Protein 8B1A (pdb70)

Radius of gyration: 26.52 Å; Cα contacts (8 Å, |Δi|>4): 1102; chains: 3; bounding box: 55×81×85 Å

CATH classification: 2.60.40.10

B-factor: mean 60.0, std 17.0, range [36.31, 146.77]

Nearest PDB structures (foldseek):
  8b17-assembly1_A  TM=9.947E-01  e=9.067E-55  Escherichia coli
  6gs7-assembly1_A  TM=9.777E-01  e=1.524E-36  Escherichia coli K-12
  4lep-assembly3_A  TM=9.086E-01  e=7.518E-25  Shewanella oneidensis MR-1
  4q65-assembly1_A  TM=8.247E-01  e=8.398E-17  Escherichia coli K-12
  4d2c-assembly1_A  TM=7.978E-01  e=9.513E-17  Streptococcus thermophilus LMG 18311

Organism: Escherichia coli (strain K12) (NCBI:txid83333)

InterPro domains:
  IPR000109 Proton-dependent oligopeptide transporter family [PF00854] (82-444)
  IPR005279 Dipeptide/tripeptide permease [TIGR00924] (9-483)
  IPR005279 Dipeptide/tripeptide permease [cd17346] (13-478)
  IPR018456 PTR2 family proton/oligopeptide symporter, con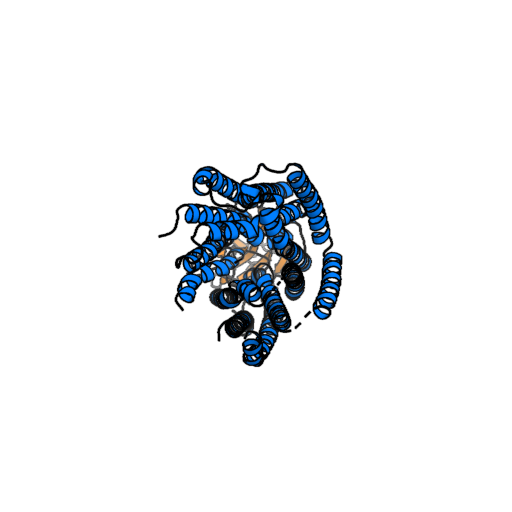served site [PS01022] (70-94)
  IPR018456 PTR2 family proton/oligopeptide symporter, conserved site [PS01023] (145-157)
  IPR023778 Amino acid/peptide transporter family, dipeptide/tripeptide permease B [MF_01879] (3-486)
  IPR036259 MFS transporter superfamily [G3DSA:1.20.1250.20] (10-485)
  IPR036259 MFS transporter superfamily [SSF103473] (8-481)
  IPR050171 Major Facilitator Superfamily (MFS) Transporters [PTHR23517] (2-480)

Sequence (580 aa):
QQPRPFFMIFFVELWERFGYYGVQGVLAVFFVKQLGFSQEQAFVTFGAFAALVYGLISIGGYVGDHLLGTKRTIVLGALVLAIGYFMTGMSLLKPDLIFIALGTIAVGNGLFKANPASLLSKCYPPKDPRLDGAFTLFYMSINIGSLIALSLAPVIADRFGYSVTYNLCGAGLIIALLVYIACRGMVKDIGSEPDFRPMSFSKLLYVLLGSVVMIFVCAWLMHNVEVANLVLIVLSIVVTIIFFRQNKMFVAFVLMLEAVVFYILYAQMPTSLNFFAINNVHHEILGFSINPVSFQALNPFWVVLASPILAGILSMPMKFTLGMFMCSLGFLTAAAAGMWFADAQGLTSPWFIVLVYLFQSLGELFISALGLAMIAALVMGFILGMWFLTQAAAFLLGGYVATFTAVPDNITDPLETLPVYTNVFGKIGLVTLGVAVVMLLMVPWLKRMIAVQLVESGGGLVQAGGSLRLSCAASGPTLSNYAVGWFRQAPGKEREFVAGINWSSGLRYKDDVVKGRFTVSRDNVKDTVYLQMNSLKPEDTAVYYCAARFGGMLPLQPSGYANWGQGTQVTVSSHHHHHAI

Foldseek 3Di:
DAAPVLVLLLLLLLLLLLLVLLCLLCQLVCCCPVVVDFLLLSLLLSLLLVLLLLLLLLPQVCCQAPAFKLLVLQLVLLVLLLQLLLQCLCCSVVVVSNLLSSLSNSLSSSNHPPRSLVQLCQRDDPPDPCNLVSVLSSLLSSLNSSLVSQQCSVVCCVPPNDSVSSNVSSVSSVVSSVSCVVCVVSCQVTIHPNNVPPHDVVSVVVSVVVSSVSSVVSSVCSVPVVVVLVVLVVVLVVLVVVLVVPVLVVLLVLLLVLVLLLLLLVLCLSRQVLVCQVQAADQADPRDGGDSSSLSSLQSVLSNVCSVVVSPHCPQLNLLLQLLLLLLVLLLLLLCQQPPAGDPQRHGYCVSSNSSSNSSNSSCSSRVSRRVVCSVVSDDSSVVSSSSSSNSSSSSSSSVLSSQQGDGPPDRGNVVSSVSSNVSSNVSSVVSVVVSVVSVVCVVVSVVSSD/DEKAKDKADEEAAQAKTKIKIADDDDQLLQWKKWKWWADPPGDTWTAKIAGNPGDIDGDPVQPPFWDWDADSVRSMIMIIGGRDDQVVWTWMKMFIAGGGDDDTDPVRGDYIYPTDTHGYHNDDDDD

Solvent-accessible surface area: 23994 Å² total; per-residue (Å²): 168,25,28,177,16,6,74,7,1,29,89,4,4,13,76,1,4,36,0,9,3,2,0,15,1,4,0,1,5,2,0,10,48,88,50,59,35,38,11,100,90,0,0,40,7,4,2,1,0,5,4,24,13,20,15,23,18,37,83,0,19,124,5,0,60,106,33,3,0,0,17,67,0,4,41,26,0,2,81,20,0,4,94,0,0,74,35,0,1,89,4,52,139,128,80,146,43,8,30,39,0,0,0,2,0,0,8,0,0,1,4,1,34,36,1,1,29,33,0,0,53,79,15,12,87,127,191,24,124,96,44,118,35,0,76,34,47,17,35,30,0,8,0,45,0,0,44,66,0,6,34,97,8,5,50,42,9,8,97,129,28,23,41,60,4,0,62,82,4,0,36,2,0,67,64,0,16,107,46,7,94,86,19,123,59,81,0,90,128,35,15,10,126,10,15,107,127,126,64,39,137,65,83,33,100,149,11,62,106,34,12,82,89,60,20,125,61,0,10,143,18,2,121,49,20,116,46,5,46,94,58,23,99,73,81,28,94,74,28,40,86,75,16,115,204,191,113,89,66,105,5,5,43,39,0,7,100,9,2,22,34,0,10,27,6,7,6,1,10,5,2,0,1,2,1,3,1,0,2,0,0,36,15,71,33,132,72,133,64,57,19,1,2,16,9,6,7,30,3,0,76,53,0,24,87,11,6,62,114,54,63,66,168,141,66,3,3,35,83,1,2,81,0,0,48,39,0,0,72,0,1,44,21,1,5,25,1,7,115,170,118,36,63,98,13,0,1,1,39,9,132,53,2,18,70,2,1,44,35,1,0,32,0,0,17,32,1,30,51,48,3,50,65,62,1,74,60,8,53,152,54,76,9,51,35,5,12,24,26,18,0,6,19,0,10,17,80,0,2,125,30,0,23,111,0,28,9,82,56,100,31,9,29,0,96,99,2,11,75,58,0,13,76,18,0,12,123,19,0,110,102,2,60,36,44,0,63,81,8,79,127,80,6,74,144,10,88,162,54,42,110,80,108,3,98,30,62,37,24,33,134,30,81,38,56,19,55,30,113,0,20,0,29,19,83,42,2,49,3,27,13,23,0,0,0,0,0,15,65,22,115,89,130,145,80,53,9,0,0,0,9,1,10,33,86,4,85,46,52,69,109,90,0,118,88,36,6,72,3,45,42,50,83,146,146,33,10,0,33,0,46,0,60,58,2,93,58,127,2,30,1,44,0,25,0,0,1,5,13,0,5,3,0,0,78,92,42,67,4,6,35,21,56,4,150,25,28,93,0,45,6,42,80,108,122,123,173,172,1,32

Structure (mmCIF, N/CA/C/O backbone):
data_8B1A
#
_entry.id   8B1A
#
_cell.length_a   54.324
_cell.length_b   125.742
_cell.length_c   168.002
_cell.angle_alpha   90.000
_cell.angle_beta   90.000
_cell.angle_gamma   90.000
#
_symmetry.space_group_name_H-M   'P 2 21 21'
#
loop_
_entity.id
_entity.type
_entity.pdbx_description
1 polymer 'Dipeptide and tripeptide permease B'
2 polymer 'Nanobody 132'
3 polymer ALA-ILE
4 non-polymer DODECYL-BETA-D-MALTOSIDE
5 non-polymer N-OCTANE
6 non-polymer 'TETRAETHYLENE GLYCOL'
7 non-polymer 'PENTAETHYLENE GLYCOL'
8 non-polymer DODECANE
9 non-polymer GLYCEROL
10 non-polymer DECANE
11 non-polymer HEXANE
12 water water
#
loop_
_atom_site.group_PDB
_atom_site.id
_atom_site.type_symbol
_atom_site.label_atom_id
_atom_site.label_alt_id
_atom_site.label_comp_id
_atom_site.label_asym_id
_atom_site.label_entity_id
_atom_site.label_seq_id
_atom_site.pdbx_PDB_ins_code
_atom_site.Cartn_x
_atom_site.Cartn_y
_atom_site.Cartn_z
_atom_site.occupancy
_atom_site.B_iso_or_equiv
_atom_site.auth_seq_id
_atom_site.auth_comp_id
_atom_site.auth_asym_id
_atom_site.auth_atom_id
_atom_site.pdbx_PDB_model_num
ATOM 1 N N . GLN A 1 11 ? 3.92800 62.64600 41.01800 1.000 85.22451 11 GLN A N 1
ATOM 2 C CA . GLN A 1 11 ? 4.81100 62.48600 39.86700 1.000 82.53754 11 GLN A CA 1
ATOM 3 C C . GLN A 1 11 ? 4.04200 62.07700 38.61100 1.000 82.05038 11 GLN A C 1
ATOM 4 O O . GLN A 1 11 ? 4.44700 62.37500 37.48300 1.000 82.85785 11 GLN A O 1
ATOM 10 N N . GLN A 1 12 ? 2.92900 61.39300 38.81700 1.000 76.32424 12 GLN A N 1
ATOM 11 C CA . GLN A 1 12 ? 2.17800 60.76700 37.74400 1.000 75.41983 12 GLN A CA 1
ATOM 12 C C . GLN A 1 12 ? 0.73700 61.24000 37.80000 1.000 70.20895 12 GLN A C 1
ATOM 13 O O . GLN A 1 12 ? 0.27300 61.72400 38.83900 1.000 73.75737 12 GLN A O 1
ATOM 19 N N . PRO A 1 13 ? 0.00800 61.13400 36.68900 1.000 67.05286 13 PRO A N 1
ATOM 20 C CA . PRO A 1 13 ? -1.43200 61.43000 36.70800 1.000 66.61711 13 PRO A CA 1
ATOM 21 C C . PRO A 1 13 ? -2.15200 60.60900 37.76800 1.000 69.70335 13 PRO A C 1
ATOM 22 O O . PRO A 1 13 ? -1.69700 59.53500 38.16500 1.000 71.11413 13 PRO A O 1
ATOM 26 N N . ARG A 1 14 ? -3.28800 61.12600 38.23000 1.000 71.03789 14 ARG A N 1
ATOM 27 C CA . ARG A 1 14 ? -4.05600 60.42000 39.25300 1.000 76.19925 14 ARG A CA 1
ATOM 28 C C . ARG A 1 14 ? -4.53100 59.03400 38.82100 1.000 73.65669 14 ARG A C 1
ATOM 29 O O . ARG A 1 14 ? -4.45000 58.10800 39.64700 1.000 69.23086 14 ARG A O 1
ATOM 37 N N . PRO A 1 15 ? -5.03400 58.81300 37.59800 1.000 74.84099 15 PRO A N 1
ATOM 38 C CA . PRO A 1 15 ? -5.45100 57.44800 37.22500 1.000 71.35953 15 PRO A CA 1
ATOM 39 C C . PRO A 1 15 ? -4.30700 56.44500 37.20900 1.000 66.33765 15 PRO A C 1
ATOM 40 O O . PRO A 1 15 ? -4.56400 55.23100 37.25300 1.000 63.92779 15 PRO A O 1
ATOM 44 N N . PHE A 1 16 ? -3.05500 56.91200 37.13500 1.000 66.52170 16 PHE A N 1
ATOM 45 C CA . PHE A 1 16 ? -1.92700 55.99600 37.23100 1.000 64.24645 16 PHE A CA 1
ATOM 46 C C . PHE A 1 16 ? -1.98200 55.20400 38.52700 1.000 65.54762 16 PHE A C 1
ATOM 47 O O . PHE A 1 16 ? -1.72700 53.99900 38.53200 1.000 63.21931 16 PHE A O 1
ATOM 55 N N . PHE A 1 17 ? -2.30000 55.86200 39.64000 1.000 64.46929 17 PHE A N 1
ATOM 56 C CA . PHE A 1 17 ? -2.27300 55.16600 40.92000 1.000 67.80780 17 PHE A CA 1
ATOM 57 C C . PHE A 1 17 ? -3.42100 54.17700 41.03800 1.000 68.74722 17 PHE A C 1
ATOM 58 O O . PHE A 1 17 ? -3.25700 53.08700 41.61300 1.000 69.31274 17 PHE A O 1
ATOM 66 N N . MET A 1 18 ? -4.56700 54.51300 40.44800 1.000 62.20018 18 MET A N 1
ATOM 67 C CA . MET A 1 18 ? -5.65200 53.55100 40.34400 1.000 65.36276 18 MET A CA 1
ATOM 68 C C . MET A 1 18 ? -5.21600 52.30900 39.57600 1.000 60.90087 18 MET A C 1
ATOM 69 O O . MET A 1 18 ? -5.47600 51.17900 40.00500 1.000 59.19665 18 MET A O 1
ATOM 74 N N . ILE A 1 19 ? -4.58700 52.50000 38.41400 1.000 58.79344 19 ILE A N 1
ATOM 75 C CA . ILE A 1 19 ? -4.21000 51.35000 37.59800 1.000 59.41712 19 ILE A CA 1
ATOM 76 C C . ILE A 1 19 ? -3.12300 50.53500 38.29200 1.000 61.23875 19 ILE A C 1
ATOM 77 O O . ILE A 1 19 ? -3.15400 49.29400 38.28900 1.000 53.71799 19 ILE A O 1
ATOM 82 N N . PHE A 1 20 ? -2.14900 51.22500 38.89300 1.000 59.79493 20 PHE A N 1
ATOM 83 C CA . PHE A 1 20 ? -1.11100 50.58700 39.69100 1.000 60.72158 20 PHE A CA 1
ATOM 84 C C . PHE A 1 20 ? -1.71700 49.63000 40.70700 1.000 57.88355 20 PHE A C 1
ATOM 85 O O . PHE A 1 20 ? -1.32100 48.45900 40.79000 1.000 54.45519 20 PHE A O 1
ATOM 93 N N . PHE A 1 21 ? -2.72300 50.09600 41.45500 1.000 54.34938 21 PHE A N 1
ATOM 94 C CA . PHE A 1 21 ? -3.23400 49.26900 42.54100 1.000 59.15710 21 PHE A CA 1
ATOM 95 C C . PHE A 1 21 ? -4.23600 48.21000 42.07400 1.000 58.60972 21 PHE A C 1
ATOM 96 O O . PHE A 1 21 ? -4.27500 47.11100 42.65200 1.000 60.18935 21 PHE A O 1
ATOM 104 N N . VAL A 1 22 ? -5.01000 48.48300 41.02100 1.000 55.47758 22 VAL A N 1
ATOM 105 C CA . VAL A 1 22 ? -5.83800 47.43500 40.42100 1.000 58.41269 22 VAL A CA 1
ATOM 106 C C . VAL A 1 22 ? -4.95600 46.28400 39.93600 1.000 53.72429 22 VAL A C 1
ATOM 107 O O . VAL A 1 22 ? -5.23900 45.10200 40.18600 1.000 54.31858 22 VAL A O 1
ATOM 111 N N . GLU A 1 23 ? -3.88200 46.62300 39.22300 1.000 51.44320 23 GLU A N 1
ATOM 112 C CA . GLU A 1 23 ? -2.95400 45.62300 38.70900 1.000 55.92841 23 GLU A CA 1
ATOM 113 C C . GLU A 1 23 ? -2.30500 44.84400 39.84600 1.000 56.62790 23 GLU A C 1
ATOM 114 O O . GLU A 1 23 ? -2.23400 43.60500 39.80800 1.000 52.65862 23 GLU A O 1
ATOM 120 N N . LEU A 1 24 ? -1.82400 45.55900 40.86900 1.000 54.61495 24 LEU A N 1
ATOM 121 C CA . LEU A 1 24 ? -1.25600 44.89800 42.03800 1.000 52.87670 24 LEU A CA 1
ATOM 122 C C . LEU A 1 24 ? -2.20500 43.83500 42.59500 1.000 55.28049 24 LEU A C 1
ATOM 123 O O . LEU A 1 24 ? -1.80500 42.68200 42.80500 1.000 50.95964 24 LEU A O 1
ATOM 128 N N . TRP A 1 25 ? -3.47700 44.19200 42.82400 1.000 53.37797 25 TRP A N 1
ATOM 129 C CA . TRP A 1 25 ? -4.36500 43.23100 43.48400 1.000 52.20334 25 TRP A CA 1
ATOM 130 C C . TRP A 1 25 ? -4.76000 42.07500 42.56700 1.000 54.00983 25 TRP A C 1
ATOM 131 O O . TRP A 1 25 ? -4.91100 40.92400 43.03100 1.000 51.39769 25 TRP A O 1
ATOM 142 N N . GLU A 1 26 ? -4.89400 42.33400 41.26700 1.000 49.49245 26 GLU A N 1
ATOM 143 C CA . GLU A 1 26 ? -5.23100 41.24000 40.36500 1.000 50.34813 26 GLU A CA 1
ATOM 144 C C . GLU A 1 26 ? -4.08100 40.23300 40.28100 1.000 48.32294 26 GLU A C 1
ATOM 145 O O . GLU A 1 26 ? -4.30400 39.00700 40.32400 1.000 48.52585 26 GLU A O 1
ATOM 151 N N . ARG A 1 27 ? -2.84200 40.73700 40.20500 1.000 46.22475 27 ARG A N 1
ATOM 152 C CA . ARG A 1 27 ? -1.68100 39.85800 40.15500 1.000 47.74124 27 ARG A CA 1
ATOM 153 C C . ARG A 1 27 ? -1.49800 39.11700 41.46800 1.000 46.64177 27 ARG A C 1
ATOM 154 O O . ARG A 1 27 ? -1.06100 37.96100 41.46900 1.000 45.48150 27 ARG A O 1
ATOM 162 N N . PHE A 1 28 ? -1.82700 39.76900 42.58300 1.000 46.68718 28 PHE A N 1
ATOM 163 C CA . PHE A 1 28 ? -1.84600 39.10200 43.87400 1.000 46.62826 28 PHE A CA 1
ATOM 164 C C . PHE A 1 28 ? -2.75700 37.87400 43.85000 1.000 47.12119 28 PHE A C 1
ATOM 165 O O . PHE A 1 28 ? -2.33700 36.77700 44.24400 1.000 46.85918 28 PHE A O 1
ATOM 173 N N . GLY A 1 29 ? -4.00200 38.02900 43.37800 1.000 44.20125 29 GLY A N 1
ATOM 174 C CA . GLY A 1 29 ? -4.88400 36.86500 43.28000 1.000 46.08722 29 GLY A CA 1
ATOM 175 C C . GLY A 1 29 ? -4.30500 35.74900 42.41700 1.000 49.12743 29 GLY A C 1
ATOM 176 O O . GLY A 1 29 ? -4.29400 34.55400 42.80300 1.000 48.07722 29 GLY A O 1
ATOM 177 N N . TYR A 1 30 ? -3.80000 36.12100 41.23100 1.000 46.42804 30 TYR A N 1
ATOM 178 C CA . TYR A 1 30 ? -3.30700 35.10200 40.30300 1.000 45.87660 30 TYR A CA 1
ATOM 179 C C . TYR A 1 30 ? -2.11500 34.33800 40.88900 1.000 47.20678 30 TYR A C 1
ATOM 180 O O . TYR A 1 30 ? -2.07100 33.10000 40.85000 1.000 42.77763 30 TYR A O 1
ATOM 189 N N . TYR A 1 31 ? -1.12200 35.06100 41.41100 1.000 41.77015 31 TYR A N 1
ATOM 190 C CA . TYR A 1 31 ? 0.07400 34.39900 41.92000 1.000 45.25025 31 TYR A CA 1
ATOM 191 C C . TYR A 1 31 ? -0.19500 33.68000 43.23100 1.000 49.90030 31 TYR A C 1
ATOM 192 O O . TYR A 1 31 ? 0.51400 32.71200 43.54600 1.000 46.04410 31 TYR A O 1
ATOM 201 N N . GLY A 1 32 ? -1.24200 34.08000 43.96300 1.000 48.72963 32 GLY A N 1
ATOM 202 C CA . GLY A 1 32 ? -1.68300 33.27300 45.08200 1.000 48.58282 32 GLY A CA 1
ATOM 203 C C . GLY A 1 32 ? -2.07300 31.88100 44.63500 1.000 51.16068 32 GLY A C 1
ATOM 204 O O . GLY A 1 32 ? -1.74900 30.89000 45.29400 1.000 49.40945 32 GLY A O 1
ATOM 205 N N . VAL A 1 33 ? -2.74500 31.78100 43.48800 1.000 49.11119 33 VAL A N 1
ATOM 206 C CA . VAL A 1 33 ? -3.02300 30.44200 42.97300 1.000 45.19839 33 VAL A CA 1
ATOM 207 C C . VAL A 1 33 ? -1.74200 29.78100 42.45100 1.000 49.21496 33 VAL A C 1
ATOM 208 O O . VAL A 1 33 ? -1.40000 28.65400 42.84900 1.000 45.36913 33 VAL A O 1
ATOM 212 N N . GLN A 1 34 ? -1.00800 30.47900 41.57800 1.000 46.12725 34 GLN A N 1
ATOM 213 C CA . GLN A 1 34 ? 0.12900 29.86500 40.89400 1.000 45.67243 34 GLN A CA 1
ATOM 214 C C . GLN A 1 34 ? 1.14600 29.29800 41.88700 1.000 47.44037 34 GLN A C 1
ATOM 215 O O . GLN A 1 34 ? 1.64200 28.17700 41.70700 1.000 43.41903 34 GLN A O 1
ATOM 221 N N . GLY A 1 35 ? 1.44300 30.04000 42.95400 1.000 41.89333 35 GLY A N 1
ATOM 222 C CA . GLY A 1 35 ? 2.46000 29.61100 43.89300 1.000 41.16666 35 GLY A CA 1
ATOM 223 C C . GLY A 1 35 ? 2.17700 28.28500 44.57300 1.000 45.56230 35 GLY A C 1
ATOM 224 O O . GLY A 1 35 ? 3.10900 27.53500 44.86900 1.000 45.20965 35 GLY A O 1
ATOM 225 N N . VAL A 1 36 ? 0.90300 27.95600 44.79500 1.000 41.92344 36 VAL A N 1
ATOM 226 C CA . VAL A 1 36 ? 0.54200 26.75000 45.52600 1.000 41.97857 36 VAL A CA 1
ATOM 227 C C . VAL A 1 36 ? -0.03000 25.67400 44.63300 1.000 44.33371 36 VAL A C 1
ATOM 228 O O . VAL A 1 36 ? -0.32100 24.58200 45.13200 1.000 44.53980 36 VAL A O 1
ATOM 232 N N . LEU A 1 37 ? -0.21400 25.93300 43.33500 1.000 42.98390 37 LEU A N 1
ATOM 233 C CA . LEU A 1 37 ? -1.04500 25.02500 42.55100 1.000 43.97015 37 LEU A CA 1
ATOM 234 C C . LEU A 1 37 ? -0.41400 23.64200 42.38200 1.000 41.98707 37 LEU A C 1
ATOM 235 O O . LEU A 1 37 ? -1.11300 22.62900 42.50700 1.000 40.85670 37 LEU A O 1
ATOM 240 N N . ALA A 1 38 ? 0.88000 23.55900 42.03100 1.000 39.72692 38 ALA A N 1
ATOM 241 C CA . ALA A 1 38 ? 1.47400 22.23000 41.82800 1.000 40.32519 38 ALA A CA 1
ATOM 242 C C . ALA A 1 38 ? 1.43300 21.39700 43.11800 1.000 42.36115 38 ALA A C 1
ATOM 243 O O . ALA A 1 38 ? 1.12200 20.19300 43.09300 1.000 42.70294 38 ALA A O 1
ATOM 245 N N . VAL A 1 39 ? 1.72200 22.03000 44.25700 1.000 41.02749 39 VAL A N 1
ATOM 246 C CA . VAL A 1 39 ? 1.61700 21.33400 45.53500 1.000 42.78393 39 VAL A CA 1
ATOM 247 C C . VAL A 1 39 ? 0.17300 20.92100 45.80400 1.000 46.56796 39 VAL A C 1
ATOM 248 O O . VAL A 1 39 ? -0.08400 19.82400 46.30700 1.000 46.58166 39 VAL A O 1
ATOM 252 N N . PHE A 1 40 ? -0.79200 21.78700 45.47100 1.000 42.75235 40 PHE A N 1
ATOM 253 C CA . PHE A 1 40 ? -2.20400 21.44500 45.62500 1.000 41.03725 40 PHE A CA 1
ATOM 254 C C . PHE A 1 40 ? -2.55800 20.19800 44.82400 1.000 42.29326 40 PHE A C 1
ATOM 255 O O . PHE A 1 40 ? -3.20600 19.27800 45.33400 1.000 40.78277 40 PHE A O 1
ATOM 263 N N . PHE A 1 41 ? -2.10500 20.13700 43.57200 1.000 40.37684 41 PHE A N 1
ATOM 264 C CA . PHE A 1 41 ? -2.30700 18.95400 42.74200 1.000 43.20191 41 PHE A CA 1
ATOM 265 C C . PHE A 1 41 ? -1.77000 17.69600 43.42800 1.000 49.59023 41 PHE A C 1
ATOM 266 O O . PHE A 1 41 ? -2.45300 16.66400 43.49000 1.000 45.09070 41 PHE A O 1
ATOM 274 N N . VAL A 1 42 ? -0.53300 17.77400 43.94100 1.000 43.24169 42 VAL A N 1
ATOM 275 C CA . VAL A 1 42 ? 0.13300 16.60400 44.51900 1.000 44.66192 42 VAL A CA 1
ATOM 276 C C . VAL A 1 42 ? -0.53800 16.19200 45.83100 1.000 48.63928 42 VAL A C 1
ATOM 277 O O . VAL A 1 42 ? -0.93500 15.03900 46.00400 1.000 48.05001 42 VAL A O 1
ATOM 281 N N . LYS A 1 43 ? -0.69700 17.13600 46.76200 1.000 48.05407 43 LYS A N 1
ATOM 282 C CA . LYS A 1 43 ? -1.11700 16.83400 48.12900 1.000 48.07960 43 LYS A CA 1
ATOM 283 C C . LYS A 1 43 ? -2.62000 16.68300 48.24600 1.000 56.31681 43 LYS A C 1
ATOM 284 O O . LYS A 1 43 ? -3.10700 15.75900 48.91100 1.000 57.68871 43 LYS A O 1
ATOM 290 N N . GLN A 1 44 ? -3.36600 17.59800 47.63200 1.000 53.29616 44 GLN A N 1
ATOM 291 C CA . GLN A 1 44 ? -4.80600 17.62000 47.78100 1.000 48.98848 44 GLN A CA 1
ATOM 292 C C . GLN A 1 44 ? -5.52000 16.72100 46.78000 1.000 55.88887 44 GLN A C 1
ATOM 293 O O . GLN A 1 44 ? -6.50300 16.06500 47.13500 1.000 61.29277 44 GLN A O 1
ATOM 299 N N . LEU A 1 45 ? -5.07000 16.68300 45.52900 1.000 52.63812 45 LEU A N 1
ATOM 300 C CA . LEU A 1 45 ? -5.69400 15.84200 44.51600 1.000 48.20872 45 LEU A CA 1
ATOM 301 C C . LEU A 1 45 ? -4.97800 14.51500 44.32000 1.000 52.30426 45 LEU A C 1
ATOM 302 O O . LEU A 1 45 ? -5.45900 13.68000 43.54900 1.000 53.43176 45 LEU A O 1
ATOM 307 N N . GLY A 1 46 ? -3.83600 14.30700 44.97700 1.000 47.56953 46 GLY A N 1
ATOM 308 C CA . GLY A 1 46 ? -3.15700 13.03700 44.86600 1.000 44.67763 46 GLY A CA 1
ATOM 309 C C . GLY A 1 46 ? -2.51600 12.76000 43.52600 1.000 51.72908 46 GLY A C 1
ATOM 310 O O . GLY A 1 46 ? -2.21000 11.60000 43.23800 1.000 53.05230 46 GLY A O 1
ATOM 311 N N . PHE A 1 47 ? -2.31300 13.78000 42.68400 1.000 47.58164 47 PHE A N 1
ATOM 312 C CA . PHE A 1 47 ? -1.55300 13.58200 41.45400 1.000 47.35348 47 PHE A CA 1
ATOM 313 C C . PHE A 1 47 ? -0.11700 13.17800 41.78600 1.000 44.08702 47 PHE A C 1
ATOM 314 O O . PHE A 1 47 ? 0.47300 13.65100 42.75600 1.000 46.16283 47 PHE A O 1
ATOM 322 N N . SER A 1 48 ? 0.46900 12.32600 40.95200 1.000 42.89286 48 SER A N 1
ATOM 323 C CA . SER A 1 48 ? 1.91800 12.22400 40.94300 1.000 47.32739 48 SER A CA 1
ATOM 324 C C . SER A 1 48 ? 2.52100 13.56500 40.53600 1.000 47.00789 48 SER A C 1
ATOM 325 O O . SER A 1 48 ? 1.83800 14.44500 39.99900 1.000 45.91256 48 SER A O 1
ATOM 328 N N . GLN A 1 49 ? 3.82800 13.71100 40.78500 1.000 43.75428 49 GLN A N 1
ATOM 329 C CA . GLN A 1 49 ? 4.50300 14.94700 40.39500 1.000 45.62708 49 GLN A CA 1
ATOM 330 C C . GLN A 1 49 ? 4.48100 15.12800 38.88400 1.000 43.27070 49 GLN A C 1
ATOM 331 O O . GLN A 1 49 ? 4.37300 16.25700 38.40200 1.000 42.08627 49 GLN A O 1
ATOM 337 N N . GLU A 1 50 ? 4.56900 14.02800 38.12900 1.000 41.63682 50 GLU A N 1
ATOM 338 C CA . GLU A 1 50 ? 4.49700 14.09900 36.67100 1.000 49.33132 50 GLU A CA 1
ATOM 339 C C . GLU A 1 50 ? 3.14000 14.64100 36.19800 1.000 47.81026 50 GLU A C 1
ATOM 340 O O . GLU A 1 50 ? 3.07800 15.56800 35.36900 1.000 49.16377 50 GLU A O 1
ATOM 346 N N . GLN A 1 51 ? 2.03800 14.06300 36.70500 1.000 46.74130 51 GLN A N 1
ATOM 347 C CA . GLN A 1 51 ? 0.70200 14.55800 36.36800 1.000 42.51816 51 GLN A CA 1
ATOM 348 C C . GLN A 1 51 ? 0.54600 16.01900 36.76900 1.000 41.65027 51 GLN A C 1
ATOM 349 O O . GLN A 1 51 ? -0.00500 16.83000 36.01900 1.000 44.09283 51 GLN A O 1
ATOM 355 N N . ALA A 1 52 ? 0.96500 16.35000 37.99100 1.000 37.60205 52 ALA A N 1
ATOM 356 C CA . ALA A 1 52 ? 0.85100 17.71700 38.47600 1.000 42.98333 52 ALA A CA 1
ATOM 357 C C . ALA A 1 52 ? 1.60400 18.69100 37.57600 1.000 41.00408 52 ALA A C 1
ATOM 358 O O . ALA A 1 52 ? 1.09500 19.76900 37.26700 1.000 41.04670 52 ALA A O 1
ATOM 360 N N . PHE A 1 53 ? 2.81200 18.32300 37.13900 1.000 42.90848 53 PHE A N 1
ATOM 361 C CA . PHE A 1 53 ? 3.62400 19.21900 36.31800 1.000 44.18137 53 PHE A CA 1
ATOM 362 C C . PHE A 1 53 ? 3.00300 19.41900 34.93500 1.000 39.64803 53 PHE A C 1
ATOM 363 O O . PHE A 1 53 ? 2.94300 20.54600 34.43700 1.000 41.33731 53 PHE A O 1
ATOM 371 N N . VAL A 1 54 ? 2.55200 18.33700 34.28400 1.000 41.20372 54 VAL A N 1
ATOM 372 C CA . VAL A 1 54 ? 1.94200 18.53400 32.96200 1.000 44.05466 54 VAL A CA 1
ATOM 373 C C . VAL A 1 54 ? 0.59400 19.26000 33.06700 1.000 46.12828 54 VAL A C 1
ATOM 374 O O . VAL A 1 54 ? 0.23700 20.04600 32.17700 1.000 44.50990 54 VAL A O 1
ATOM 378 N N . THR A 1 55 ? -0.17400 19.03400 34.14300 1.000 44.55165 55 THR A N 1
ATOM 379 C CA . THR A 1 55 ? -1.43900 19.75500 34.29800 1.000 42.35391 55 THR A CA 1
ATOM 380 C C . THR A 1 55 ? -1.19100 21.23300 34.58600 1.000 44.17847 55 THR A C 1
ATOM 381 O O . THR A 1 55 ? -1.92800 22.10300 34.09700 1.000 40.54470 55 THR A O 1
ATOM 385 N N . PHE A 1 56 ? -0.15300 21.54500 35.37200 1.000 43.84694 56 PHE A N 1
ATOM 386 C CA . PHE A 1 56 ? 0.19200 22.95100 35.55100 1.000 42.29953 56 PHE A CA 1
ATOM 387 C C . PHE A 1 56 ? 0.62700 23.56900 34.22800 1.000 42.82079 56 PHE A C 1
ATOM 388 O O . PHE A 1 56 ? 0.28800 24.71800 33.94200 1.000 45.08461 56 PHE A O 1
ATOM 396 N N . GLY A 1 57 ? 1.42700 22.84400 33.43700 1.000 42.14246 57 GLY A N 1
ATOM 397 C CA . GLY A 1 57 ? 1.79500 23.34000 32.12300 1.000 40.54092 57 GLY A CA 1
ATOM 398 C C . GLY A 1 57 ? 0.59000 23.67000 31.26300 1.000 45.17935 57 GLY A C 1
ATOM 399 O O . GLY A 1 57 ? 0.56900 24.70200 30.58200 1.000 41.84720 57 GLY A O 1
ATOM 400 N N . ALA A 1 58 ? -0.44300 22.80600 31.29400 1.000 40.53024 58 ALA A N 1
ATOM 401 C CA . ALA A 1 58 ? -1.63800 23.07600 30.49600 1.000 43.88328 58 ALA A CA 1
ATOM 402 C C . ALA A 1 58 ? -2.37100 24.30900 31.01300 1.000 42.17815 58 ALA A C 1
ATOM 403 O O . ALA A 1 58 ? -2.78900 25.18000 30.23000 1.000 42.40058 58 ALA A O 1
ATOM 405 N N . PHE A 1 59 ? -2.54100 24.40100 32.33400 1.000 41.74211 59 PHE A N 1
ATOM 406 C CA . PHE A 1 59 ? -3.14500 25.59900 32.92300 1.000 44.02827 59 PHE A CA 1
ATOM 407 C C . PHE A 1 59 ? -2.40100 26.86500 32.48600 1.000 43.54075 59 PHE A C 1
ATOM 408 O O . PHE A 1 59 ? -3.01600 27.84700 32.04800 1.000 39.34053 59 PHE A O 1
ATOM 416 N N . ALA A 1 60 ? -1.06800 26.85600 32.60000 1.000 39.46593 60 ALA A N 1
ATOM 417 C CA . ALA A 1 60 ? -0.29100 28.05200 32.28300 1.000 44.13936 60 ALA A CA 1
ATOM 418 C C . ALA A 1 60 ? -0.38400 28.38100 30.79800 1.000 40.75838 60 ALA A C 1
ATOM 419 O O . ALA A 1 60 ? -0.47700 29.55200 30.42600 1.000 41.48140 60 ALA A O 1
ATOM 421 N N . ALA A 1 61 ? -0.35800 27.35300 29.94200 1.000 41.13769 61 ALA A N 1
ATOM 422 C CA . ALA A 1 61 ? -0.51500 27.55000 28.50200 1.000 44.16564 61 ALA A CA 1
ATOM 423 C C . ALA A 1 61 ? -1.82500 28.25100 28.17600 1.000 50.21321 61 ALA A C 1
ATOM 424 O O . ALA A 1 61 ? -1.85400 29.16800 27.34100 1.000 42.43840 61 ALA A O 1
ATOM 426 N N . LEU A 1 62 ? -2.92900 27.81500 28.81200 1.000 44.98588 62 LEU A N 1
ATOM 427 C CA . LEU A 1 62 ? -4.22700 28.42500 28.52100 1.000 43.97512 62 LEU A CA 1
ATOM 428 C C . LEU A 1 62 ? -4.28800 29.84900 29.04300 1.000 46.53031 62 LEU A C 1
ATOM 429 O O . LEU A 1 62 ? -4.76700 30.75400 28.34300 1.000 46.12722 62 LEU A O 1
ATOM 434 N N . VAL A 1 63 ? -3.80300 30.05700 30.27500 1.000 49.25564 63 VAL A N 1
ATOM 435 C CA . VAL A 1 63 ? -3.71000 31.39000 30.87500 1.000 45.29940 63 VAL A CA 1
ATOM 436 C C . VAL A 1 63 ? -2.96400 32.34700 29.94700 1.000 50.17272 63 VAL A C 1
ATOM 437 O O . VAL A 1 63 ? -3.35900 33.50000 29.76500 1.000 51.79185 63 VAL A O 1
ATOM 441 N N . TYR A 1 64 ? -1.85800 31.89100 29.36800 1.000 49.79350 64 TYR A N 1
ATOM 442 C CA . TYR A 1 64 ? -1.05800 32.78700 28.54800 1.000 53.57602 64 TYR A CA 1
ATOM 443 C C . TYR A 1 64 ? -1.67800 32.96300 27.16400 1.000 51.17833 64 TYR A C 1
ATOM 444 O O . TYR A 1 64 ? -1.79300 34.08900 26.67200 1.000 53.45959 64 TYR A O 1
ATOM 453 N N . GLY A 1 65 ? -2.08500 31.86100 26.52900 1.000 45.88711 65 GLY A N 1
ATOM 454 C CA . GLY A 1 65 ? -2.59400 31.92700 25.17200 1.000 51.42175 65 GLY A CA 1
ATOM 455 C C . GLY A 1 65 ? -3.85900 32.75100 25.03800 1.000 54.42165 65 GLY A C 1
ATOM 456 O O . GLY A 1 65 ? -4.07100 33.38700 24.00700 1.000 52.26693 65 GLY A O 1
ATOM 457 N N . LEU A 1 66 ? -4.69700 32.78200 26.08500 1.000 50.04146 66 LEU A N 1
ATOM 458 C CA . LEU A 1 66 ? -5.95600 33.51000 26.00100 1.000 52.74543 66 LEU A CA 1
ATOM 459 C C . LEU A 1 66 ? -5.81200 35.02400 26.20800 1.000 56.27428 66 LEU A C 1
ATOM 460 O O . LEU A 1 66 ? -6.79300 35.76100 26.02200 1.000 49.94669 66 LEU A O 1
ATOM 465 N N . ILE A 1 67 ? -4.62500 35.51000 26.57700 1.000 51.59270 67 ILE A N 1
ATOM 466 C CA . ILE A 1 67 ? -4.40200 36.95300 26.68800 1.000 52.23949 67 ILE A CA 1
ATOM 467 C C . ILE A 1 67 ? -4.77000 37.66200 25.38500 1.000 53.65550 67 ILE A C 1
ATOM 468 O O . ILE A 1 67 ? -5.21900 38.81500 25.40500 1.000 51.84360 67 ILE A O 1
ATOM 473 N N . SER A 1 68 ? -4.66300 36.96200 24.24800 1.000 51.26815 68 SER A N 1
ATOM 474 C CA . SER A 1 68 ? -4.95900 37.55300 22.94000 1.000 54.94631 68 SER A CA 1
ATOM 475 C C . SER A 1 68 ? -6.40900 38.01600 22.81900 1.000 59.97339 68 SER A C 1
ATOM 476 O O . SER A 1 68 ? -6.71000 38.91900 22.02700 1.000 61.04848 68 SER A O 1
ATOM 479 N N . ILE A 1 69 ? -7.31800 37.42700 23.59600 1.000 57.74602 69 ILE A N 1
ATOM 480 C CA . ILE A 1 69 ? -8.73900 37.72300 23.43600 1.000 56.14512 69 ILE A CA 1
ATOM 481 C C . ILE A 1 69 ? -9.08900 39.07200 24.05400 1.000 56.29211 69 ILE A C 1
ATOM 482 O O . ILE A 1 69 ? -9.90900 39.82500 23.51000 1.000 52.96766 69 ILE A O 1
ATOM 487 N N . GLY A 1 70 ? -8.47800 39.39600 25.19600 1.000 53.83838 70 GLY A N 1
ATOM 488 C CA . GLY A 1 70 ? -8.93500 40.52900 25.97900 1.000 50.30043 70 GLY A CA 1
ATOM 489 C C . GLY A 1 70 ? -8.63800 41.86900 25.34200 1.000 53.77337 70 GLY A C 1
ATOM 490 O O . GLY A 1 70 ? -9.38700 42.82900 25.53700 1.000 51.19848 70 GLY A O 1
ATOM 491 N N . GLY A 1 71 ? -7.54800 41.95500 24.57800 1.000 53.05250 71 GLY A N 1
ATOM 492 C CA . GLY A 1 71 ? -7.25500 43.18600 23.86400 1.000 50.35135 71 GLY A CA 1
ATOM 493 C C . GLY A 1 71 ? -8.26900 43.46800 22.77800 1.000 52.26252 71 GLY A C 1
ATOM 494 O O . GLY A 1 71 ? -8.73200 44.60100 22.63500 1.000 51.16576 71 GLY A O 1
ATOM 495 N N . TYR A 1 72 ? -8.64800 42.43900 22.01700 1.000 49.90393 72 TYR A N 1
ATOM 496 C CA . TYR A 1 72 ? -9.68100 42.60000 21.00300 1.000 55.62945 72 TYR A CA 1
ATOM 497 C C . TYR A 1 72 ? -11.02800 42.95200 21.63500 1.000 56.56278 72 TYR A C 1
ATOM 498 O O . TYR A 1 72 ? -11.70400 43.88700 21.18700 1.000 56.60066 72 TYR A O 1
ATOM 507 N N . VAL A 1 73 ? -11.42100 42.23000 22.69700 1.000 52.99850 73 VAL A N 1
ATOM 508 C CA . VAL A 1 73 ? -12.68500 42.52700 23.37900 1.000 52.54630 73 VAL A CA 1
ATOM 509 C C . VAL A 1 73 ? -12.69100 43.95800 23.91000 1.000 53.12064 73 VAL A C 1
ATOM 510 O O . VAL A 1 73 ? -13.69200 44.68000 23.78400 1.000 48.59025 73 VAL A O 1
ATOM 514 N N . GLY A 1 74 ? -11.58700 44.39300 24.52500 1.000 47.63779 74 GLY A N 1
ATOM 515 C CA . GLY A 1 74 ? -11.53700 45.74300 25.06800 1.000 48.54788 74 GLY A CA 1
ATOM 516 C C . GLY A 1 74 ? -11.49600 46.82400 23.99200 1.000 55.21084 74 GLY A C 1
ATOM 517 O O . GLY A 1 74 ? -12.13900 47.87000 24.12800 1.000 53.88568 74 GLY A O 1
ATOM 518 N N . ASP A 1 75 ? -10.74800 46.58900 22.91100 1.000 54.05299 75 ASP A N 1
ATOM 519 C CA . ASP A 1 75 ? -10.60400 47.59500 21.86200 1.000 57.12938 75 ASP A CA 1
ATOM 520 C C . ASP A 1 75 ? -11.88100 47.75300 21.04400 1.000 58.36479 75 ASP A C 1
ATOM 521 O O . ASP A 1 75 ? -12.25400 48.87500 20.69300 1.000 59.34652 75 ASP A O 1
ATOM 526 N N . HIS A 1 76 ? -12.54600 46.64300 20.70400 1.000 57.57156 76 HIS A N 1
ATOM 527 C CA . HIS A 1 76 ? -13.52100 46.64300 19.62200 1.000 57.65837 76 HIS A CA 1
ATOM 528 C C . HIS A 1 76 ? -14.92700 46.19500 19.98700 1.000 59.02733 76 HIS A C 1
ATOM 529 O O . HIS A 1 76 ? -15.84900 46.48300 19.21800 1.000 61.28673 76 HIS A O 1
ATOM 536 N N . LEU A 1 77 ? -15.12500 45.47100 21.09100 1.000 57.72340 77 LEU A N 1
ATOM 537 C CA . LEU A 1 77 ? -16.44800 44.96400 21.44400 1.000 57.07616 77 LEU A CA 1
ATOM 538 C C . LEU A 1 77 ? -17.07700 45.73300 22.59900 1.000 55.14651 77 LEU A C 1
ATOM 539 O O . LEU A 1 77 ? -18.17800 46.27100 22.47200 1.000 55.46398 77 LEU A O 1
ATOM 544 N N . LEU A 1 78 ? -16.41800 45.79400 23.74500 1.000 53.90600 78 LEU A N 1
ATOM 545 C CA . LEU A 1 78 ? -17.05700 46.31600 24.94300 1.000 46.81072 78 LEU A CA 1
ATOM 546 C C . LEU A 1 78 ? -16.40400 47.55700 25.50200 1.000 50.81447 78 LEU A C 1
ATOM 547 O O . LEU A 1 78 ? -17.03100 48.24300 26.31800 1.000 49.84506 78 LEU A O 1
ATOM 552 N N . GLY A 1 79 ? -15.16700 47.86400 25.10800 1.000 50.51009 79 GLY A N 1
ATOM 553 C CA . GLY A 1 79 ? -14.47200 48.96300 25.73900 1.000 52.06167 79 GLY A CA 1
ATOM 554 C C . GLY A 1 79 ? -13.50100 48.47200 26.79500 1.000 56.71225 79 GLY A C 1
ATOM 555 O O . GLY A 1 79 ? -13.78100 47.49700 27.51300 1.000 50.05596 79 GLY A O 1
ATOM 556 N N . THR A 1 80 ? -12.35800 49.17100 26.88000 1.000 53.13105 80 THR A N 1
ATOM 557 C CA . THR A 1 80 ? -11.28700 48.85400 27.82300 1.000 53.31503 80 THR A CA 1
ATOM 558 C C . THR A 1 80 ? -11.78800 48.78700 29.26000 1.000 53.35422 80 THR A C 1
ATOM 559 O O . THR A 1 80 ? -11.48800 47.83200 29.98900 1.000 50.19557 80 THR A O 1
ATOM 563 N N . LYS A 1 81 ? -12.52500 49.81800 29.69600 1.000 49.88030 81 LYS A N 1
ATOM 564 C CA . LYS A 1 81 ? -12.94600 49.90300 31.09600 1.000 55.96382 81 LYS A CA 1
ATOM 565 C C . LYS A 1 81 ? -14.01000 48.86000 31.42600 1.000 55.68806 81 LYS A C 1
ATOM 566 O O . LYS A 1 81 ? -13.99700 48.25100 32.51300 1.000 58.19343 81 LYS A O 1
ATOM 572 N N . ARG A 1 82 ? -14.93200 48.63100 30.49500 1.000 53.37260 82 ARG A N 1
ATOM 573 C CA . ARG A 1 82 ? -15.94100 47.60100 30.70500 1.000 54.52657 82 ARG A CA 1
ATOM 574 C C . ARG A 1 82 ? -15.29700 46.22600 30.77600 1.000 54.19394 82 ARG A C 1
ATOM 575 O O . ARG A 1 82 ? -15.73600 45.36000 31.54100 1.000 50.41634 82 ARG A O 1
ATOM 583 N N . THR A 1 83 ? -14.28100 45.99800 29.95000 1.000 46.63156 83 THR A N 1
ATOM 584 C CA . THR A 1 83 ? -13.66400 44.69500 29.90800 1.000 48.82700 83 THR A CA 1
ATOM 585 C C . THR A 1 83 ? -12.76000 44.47000 31.11000 1.000 50.52422 83 THR A C 1
ATOM 586 O O . THR A 1 83 ? -12.64100 43.33400 31.57600 1.000 49.66135 83 THR A O 1
ATOM 590 N N . ILE A 1 84 ? -12.18100 45.53400 31.66800 1.000 52.28564 84 ILE A N 1
ATOM 591 C CA . ILE A 1 84 ? -11.51900 45.41800 32.96500 1.000 52.54558 84 ILE A CA 1
ATOM 592 C C . ILE A 1 84 ? -12.51200 44.94200 34.02200 1.000 55.47389 84 ILE A C 1
ATOM 593 O O . ILE A 1 84 ? -12.22300 44.02000 34.80200 1.000 51.19451 84 ILE A O 1
ATOM 598 N N . VAL A 1 85 ? -13.70200 45.55900 34.05600 1.000 54.15374 85 VAL A N 1
ATOM 599 C CA . VAL A 1 85 ? -14.70400 45.16900 35.05200 1.000 49.93564 85 VAL A CA 1
ATOM 600 C C . VAL A 1 85 ? -15.13100 43.71600 34.85400 1.000 48.97442 85 VAL A C 1
ATOM 601 O O . VAL A 1 85 ? -15.15700 42.92200 35.80600 1.000 51.16357 85 VAL A O 1
ATOM 605 N N . LEU A 1 86 ? -15.46300 43.34600 33.61300 1.000 44.95054 86 LEU A N 1
ATOM 606 C CA . LEU A 1 86 ? -15.90800 41.98600 33.32900 1.000 49.34615 86 LEU A CA 1
ATOM 607 C C . LEU A 1 86 ? -14.82000 40.96100 33.65200 1.000 50.97343 86 LEU A C 1
ATOM 608 O O . LEU A 1 86 ? -15.09700 39.91100 34.25300 1.000 48.66517 86 LEU A O 1
ATOM 613 N N . GLY A 1 87 ? -13.58100 41.23300 33.23200 1.000 44.39095 87 GLY A N 1
ATOM 614 C CA . GLY A 1 87 ? -12.48800 40.33100 33.54100 1.000 44.39567 87 GLY A CA 1
ATOM 615 C C . GLY A 1 87 ? -12.30400 40.15400 35.03100 1.000 45.54117 87 GLY A C 1
ATOM 616 O O . GLY A 1 87 ? -12.16600 39.03100 35.51400 1.000 44.83890 87 GLY A O 1
ATOM 617 N N . ALA A 1 88 ? -12.33800 41.26000 35.78600 1.000 44.68407 88 ALA A N 1
ATOM 618 C CA . ALA A 1 88 ? -12.15700 41.16600 37.23000 1.000 49.00668 88 ALA A CA 1
ATOM 619 C C . ALA A 1 88 ? -13.24500 40.30700 37.86400 1.000 51.99194 88 ALA A C 1
ATOM 620 O O . ALA A 1 88 ? -12.95900 39.49300 38.75600 1.000 50.22997 88 ALA A O 1
ATOM 622 N N . LEU A 1 89 ? -14.49500 40.45500 37.39400 1.000 47.28728 89 LEU A N 1
ATOM 623 C CA . LEU A 1 89 ? -15.59500 39.67900 37.96000 1.000 48.80203 89 LEU A CA 1
ATOM 624 C C . LEU A 1 89 ? -15.44700 38.20000 37.63000 1.000 47.38595 89 LEU A C 1
ATOM 625 O O . LEU A 1 89 ? -15.67300 37.34100 38.49300 1.000 46.99005 89 LEU A O 1
ATOM 630 N N . VAL A 1 90 ? -15.10200 37.87900 36.37800 1.000 43.44981 90 VAL A N 1
ATOM 631 C CA . VAL A 1 90 ? -14.90600 36.48100 36.00800 1.000 44.65913 90 VAL A CA 1
ATOM 632 C C . VAL A 1 90 ? -13.75800 35.87900 36.81100 1.000 49.77767 90 VAL A C 1
ATOM 633 O O . VAL A 1 90 ? -13.82000 34.72100 37.25100 1.000 49.09471 90 VAL A O 1
ATOM 637 N N . LEU A 1 91 ? -12.70300 36.66500 37.03500 1.000 47.34293 91 LEU A N 1
ATOM 638 C CA . LEU A 1 91 ? -11.55900 36.18900 37.80200 1.000 49.20106 91 LEU A CA 1
ATOM 639 C C . LEU A 1 91 ? -11.95800 35.90000 39.24100 1.000 50.33035 91 LEU A C 1
ATOM 640 O O . LEU A 1 91 ? -11.60700 34.84900 39.79300 1.000 47.27899 91 LEU A O 1
ATOM 645 N N . ALA A 1 92 ? -12.68600 36.83400 39.86400 1.000 46.78307 92 ALA A N 1
ATOM 646 C CA . ALA A 1 92 ? -13.09900 36.64700 41.25000 1.000 49.71179 92 ALA A CA 1
ATOM 647 C C . ALA A 1 92 ? -13.96200 35.40400 41.38000 1.000 51.66336 92 ALA A C 1
ATOM 648 O O . ALA A 1 92 ? -13.79000 34.60600 42.31000 1.000 48.37660 92 ALA A O 1
ATOM 650 N N . ILE A 1 93 ? -14.88200 35.21800 40.43300 1.000 52.14625 93 ILE A N 1
ATOM 651 C CA . ILE A 1 93 ? -15.68700 34.01000 40.40600 1.000 51.30832 93 ILE A CA 1
ATOM 652 C C . ILE A 1 93 ? -14.79200 32.78200 40.31400 1.000 50.10895 93 ILE A C 1
ATOM 653 O O . ILE A 1 93 ? -15.02100 31.78100 41.00300 1.000 47.63734 93 ILE A O 1
ATOM 658 N N . GLY A 1 94 ? -13.78100 32.82300 39.44800 1.000 48.88991 94 GLY A N 1
ATOM 659 C CA . GLY A 1 94 ? -12.88600 31.68300 39.32900 1.000 45.70613 94 GLY A CA 1
ATOM 660 C C . GLY A 1 94 ? -12.16400 31.36000 40.63000 1.000 47.70057 94 GLY A C 1
ATOM 661 O O . GLY A 1 94 ? -12.04000 30.19500 41.00900 1.000 45.83379 94 GLY A O 1
ATOM 662 N N . TYR A 1 95 ? -11.67900 32.38500 41.33200 1.000 46.16665 95 TYR A N 1
ATOM 663 C CA . TYR A 1 95 ? -10.98300 32.14100 42.59600 1.000 46.31297 95 TYR A CA 1
ATOM 664 C C . TYR A 1 95 ? -11.92800 31.53900 43.63900 1.000 49.73533 95 TYR A C 1
ATOM 665 O O . TYR A 1 95 ? -11.59200 30.54000 44.29400 1.000 47.82985 95 TYR A O 1
ATOM 674 N N . PHE A 1 96 ? -13.13400 32.10600 43.78300 1.000 47.96640 96 PHE A N 1
ATOM 675 C CA . PHE A 1 96 ? -14.09500 31.52900 44.72800 1.000 48.71225 96 PHE A CA 1
ATOM 676 C C . PHE A 1 96 ? -14.51900 30.12500 44.31300 1.000 45.24767 96 PHE A C 1
ATOM 677 O O . PHE A 1 96 ? -14.74300 29.26500 45.17200 1.000 51.73978 96 PHE A O 1
ATOM 685 N N . MET A 1 97 ? -14.58400 29.85200 43.01000 1.000 43.23983 97 MET A N 1
ATOM 686 C CA . MET A 1 97 ? -14.86900 28.50400 42.54600 1.000 42.60802 97 MET A CA 1
ATOM 687 C C . MET A 1 97 ? -13.74900 27.55100 42.91100 1.000 49.93860 97 MET A C 1
ATOM 688 O O . MET A 1 97 ? -13.99800 26.37800 43.23300 1.000 45.11366 97 MET A O 1
ATOM 693 N N . THR A 1 98 ? -12.49700 28.02100 42.81000 1.000 46.30831 98 THR A N 1
ATOM 694 C CA . THR A 1 98 ? -11.38600 27.17700 43.21400 1.000 46.41002 98 THR A CA 1
ATOM 695 C C . THR A 1 98 ? -11.48000 26.86600 44.69800 1.000 42.50370 98 THR A C 1
ATOM 696 O O . THR A 1 98 ? -11.26700 25.72600 45.10900 1.000 45.56393 98 THR A O 1
ATOM 700 N N . GLY A 1 99 ? -11.80400 27.87300 45.51400 1.000 42.07460 99 GLY A N 1
ATOM 701 C CA . GLY A 1 99 ? -12.00000 27.62500 46.93400 1.000 48.90568 99 GLY A CA 1
ATOM 702 C C . GLY A 1 99 ? -13.11000 26.61900 47.19500 1.000 54.86296 99 GLY A C 1
ATOM 703 O O . GLY A 1 99 ? -13.00500 25.77800 48.09400 1.000 53.18179 99 GLY A O 1
ATOM 704 N N . MET A 1 100 ? -14.17500 26.67700 46.39000 1.000 52.21271 100 MET A N 1
ATOM 705 C CA . MET A 1 100 ? -15.29200 25.73900 46.50700 1.000 54.85171 100 MET A CA 1
ATOM 706 C C . MET A 1 100 ? -14.89700 24.33600 46.07200 1.000 55.93206 100 MET A C 1
ATOM 707 O O . MET A 1 100 ? -15.53500 23.35600 46.47200 1.000 56.38042 100 MET A O 1
ATOM 712 N N . SER A 1 101 ? -13.88800 24.22100 45.21100 1.000 51.28764 101 SER A N 1
ATOM 713 C CA . SER A 1 101 ? -13.47400 22.90700 44.74000 1.000 52.33699 101 SER A CA 1
ATOM 714 C C . SER A 1 101 ? -13.00300 22.00400 45.87000 1.000 54.23627 101 SER A C 1
ATOM 715 O O . SER A 1 101 ? -12.86700 20.79100 45.66300 1.000 54.22671 101 SER A O 1
ATOM 718 N N . LEU A 1 102 ? -12.71600 22.56200 47.04500 1.000 51.01066 102 LEU A N 1
ATOM 719 C CA . LEU A 1 102 ? -12.37400 21.70300 48.17000 1.000 59.71415 102 LEU A CA 1
ATOM 720 C C . LEU A 1 102 ? -13.61100 21.00100 48.72700 1.000 62.09294 102 LEU A C 1
ATOM 721 O O . LEU A 1 102 ? -13.52400 19.84500 49.14600 1.000 68.28989 102 LEU A O 1
ATOM 726 N N . LEU A 1 103 ? -14.76700 21.66100 48.70400 1.000 63.79684 103 LEU A N 1
ATOM 727 C CA . LEU A 1 103 ? -16.02900 20.96200 48.93600 1.000 66.43537 103 LEU A CA 1
ATOM 728 C C . LEU A 1 103 ? -16.37900 20.05500 47.75900 1.000 66.35342 103 LEU A C 1
ATOM 729 O O . LEU A 1 103 ? -16.77100 18.90000 47.95200 1.000 68.45740 103 LEU A O 1
ATOM 734 N N . LYS A 1 104 ? -16.24000 20.56500 46.52600 1.000 62.86847 104 LYS A N 1
ATOM 735 C CA . LYS A 1 104 ? -16.65100 19.87000 45.30600 1.000 60.91459 104 LYS A CA 1
ATOM 736 C C . LYS A 1 104 ? -15.43300 19.61800 44.42300 1.000 60.67792 104 LYS A C 1
ATOM 737 O O . LYS A 1 104 ? -15.17800 20.37900 43.47600 1.000 61.13375 104 LYS A O 1
ATOM 743 N N . PRO A 1 105 ? -14.66200 18.56500 44.70000 1.000 64.34934 105 PRO A N 1
ATOM 744 C CA . PRO A 1 105 ? -13.41800 18.33900 43.94200 1.000 57.51566 105 PRO A CA 1
ATOM 745 C C . PRO A 1 105 ? -13.60500 18.30400 42.42900 1.000 56.92937 105 PRO A C 1
ATOM 746 O O . PRO A 1 105 ? -12.72900 18.78400 41.68800 1.000 58.24477 105 PRO A O 1
ATOM 750 N N . ASP A 1 106 ? -14.74000 17.79500 41.95100 1.000 57.42585 106 ASP A N 1
ATOM 751 C CA . ASP A 1 106 ? -15.02400 17.72700 40.52000 1.000 62.17706 106 ASP A CA 1
ATOM 752 C C . ASP A 1 106 ? -15.07600 19.09700 39.85300 1.000 56.43473 106 ASP A C 1
ATOM 753 O O . ASP A 1 106 ? -15.06900 19.16600 38.62300 1.000 51.78904 106 ASP A O 1
ATOM 758 N N . LEU A 1 107 ? -15.15100 20.17300 40.62700 1.000 51.11892 107 LEU A N 1
ATOM 759 C CA . LEU A 1 107 ? -15.19100 21.51900 40.08200 1.000 54.23711 107 LEU A CA 1
ATOM 760 C C . LEU A 1 107 ? -13.81900 22.01900 39.62600 1.000 52.58501 107 LEU A C 1
ATOM 761 O O . LEU A 1 107 ? -13.75500 22.99100 38.85600 1.000 46.31623 107 LEU A O 1
ATOM 766 N N . ILE A 1 108 ? -12.72600 21.36600 40.04900 1.000 49.34895 108 ILE A N 1
ATOM 767 C CA . ILE A 1 108 ? -11.42700 22.05000 40.03000 1.000 48.00999 108 ILE A CA 1
ATOM 768 C C . ILE A 1 108 ? -11.08400 22.56000 38.62400 1.000 40.81971 108 ILE A C 1
ATOM 769 O O . ILE A 1 108 ? -10.70300 23.72200 38.44400 1.000 44.96981 108 ILE A O 1
ATOM 774 N N . PHE A 1 109 ? -11.22100 21.70700 37.61200 1.000 38.69799 109 PHE A N 1
ATOM 775 C CA . PHE A 1 109 ? -10.82200 22.11000 36.26800 1.000 43.27161 109 PHE A CA 1
ATOM 776 C C . PHE A 1 109 ? -11.69500 23.24400 35.74400 1.000 47.76122 109 PHE A C 1
ATOM 777 O O . PHE A 1 109 ? -11.17400 24.22700 35.19600 1.000 49.68127 109 PHE A O 1
ATOM 785 N N . ILE A 1 110 ? -13.00700 23.18000 35.99000 1.000 43.69621 110 ILE A N 1
ATOM 786 C CA . ILE A 1 110 ? -13.87700 24.27900 35.58700 1.000 45.62051 110 ILE A CA 1
ATOM 787 C C . ILE A 1 110 ? -13.43100 25.55800 36.26100 1.000 42.24889 110 ILE A C 1
ATOM 788 O O . ILE A 1 110 ? -13.37200 26.62600 35.62900 1.000 42.22165 110 ILE A O 1
ATOM 793 N N . ALA A 1 111 ? -13.05900 25.46400 37.54400 1.000 43.32585 111 ALA A N 1
ATOM 794 C CA . ALA A 1 111 ? -12.63600 26.66200 38.25500 1.000 43.66646 111 ALA A CA 1
ATOM 795 C C . ALA A 1 111 ? -11.34400 27.21000 37.64700 1.000 45.63908 111 ALA A C 1
ATOM 796 O O . ALA A 1 111 ? -11.20600 28.42300 37.43400 1.000 41.93540 111 ALA A O 1
ATOM 798 N N . LEU A 1 112 ? -10.41700 26.32300 37.29200 1.000 42.81370 112 LEU A N 1
ATOM 799 C CA . LEU A 1 112 ? -9.18200 26.81800 36.70000 1.000 47.23986 112 LEU A CA 1
ATOM 800 C C . LEU A 1 112 ? -9.45100 27.38800 35.31400 1.000 46.49924 112 LEU A C 1
ATOM 801 O O . LEU A 1 112 ? -8.84500 28.40200 34.93700 1.000 44.07088 112 LEU A O 1
ATOM 806 N N . GLY A 1 113 ? -10.40500 26.79600 34.57600 1.000 44.82484 113 GLY A N 1
ATOM 807 C CA . GLY A 1 113 ? -10.73800 27.35100 33.28100 1.000 43.45026 113 GLY A CA 1
ATOM 808 C C . GLY A 1 113 ? -11.32300 28.73300 33.44300 1.000 44.06506 113 GLY A C 1
ATOM 809 O O . GLY A 1 113 ? -11.04500 29.63300 32.64300 1.000 44.85035 113 GLY A O 1
ATOM 810 N N . THR A 1 114 ? -12.04600 28.95300 34.54000 1.000 41.33924 114 THR A N 1
ATOM 811 C CA . THR A 1 114 ? -12.63500 30.26600 34.73000 1.000 43.98541 114 THR A CA 1
ATOM 812 C C . THR A 1 114 ? -11.54400 31.27600 35.03800 1.000 47.24872 114 THR A C 1
ATOM 813 O O . THR A 1 114 ? -11.61700 32.43400 34.59000 1.000 42.73435 114 THR A O 1
ATOM 817 N N . ILE A 1 115 ? -10.49300 30.84400 35.74100 1.000 47.48730 115 ILE A N 1
ATOM 818 C CA . ILE A 1 115 ? -9.38800 31.77200 35.97400 1.000 44.88161 115 ILE A CA 1
ATOM 819 C C . ILE A 1 115 ? -8.70100 32.07500 34.65200 1.000 40.28135 115 ILE A C 1
ATOM 820 O O . ILE A 1 115 ? -8.48300 33.24500 34.30700 1.000 42.80848 115 ILE A O 1
ATOM 825 N N . ALA A 1 116 ? -8.50900 31.04600 33.82100 1.000 39.07979 116 ALA A N 1
ATOM 826 C CA . ALA A 1 116 ? -7.79500 31.26100 32.56900 1.000 42.21216 116 ALA A CA 1
ATOM 827 C C . ALA A 1 116 ? -8.54800 32.25500 31.69400 1.000 44.79618 116 ALA A C 1
ATOM 828 O O . ALA A 1 116 ? -8.00100 33.29000 31.29100 1.000 44.27733 116 ALA A O 1
ATOM 830 N N . VAL A 1 117 ? -9.84300 32.00300 31.47700 1.000 41.60477 117 VAL A N 1
ATOM 831 C CA . VAL A 1 117 ? -10.65200 32.88600 30.64100 1.000 42.37950 117 VAL A CA 1
ATOM 832 C C . VAL A 1 117 ? -10.74600 34.27500 31.26500 1.000 44.22725 117 VAL A C 1
ATOM 833 O O . VAL A 1 117 ? -10.62600 35.29900 30.56600 1.000 44.31613 117 VAL A O 1
ATOM 837 N N . GLY A 1 118 ? -10.90100 34.34800 32.59200 1.000 42.22493 118 GLY A N 1
ATOM 838 C CA . GLY A 1 118 ? -10.98100 35.65700 33.20800 1.000 37.24446 118 GLY A CA 1
ATOM 839 C C . GLY A 1 118 ? -9.69300 36.42000 32.97100 1.000 48.71236 118 GLY A C 1
ATOM 840 O O . GLY A 1 118 ? -9.70600 37.59500 32.56600 1.000 44.53300 118 GLY A O 1
ATOM 841 N N . ASN A 1 119 ? -8.56400 35.71100 33.09200 1.000 43.66468 119 ASN A N 1
ATOM 842 C CA . ASN A 1 119 ? -7.27100 36.33100 32.84400 1.000 44.52967 119 ASN A CA 1
ATOM 843 C C . ASN A 1 119 ? -7.18100 36.78000 31.39500 1.000 47.35920 119 ASN A C 1
ATOM 844 O O . ASN A 1 119 ? -6.72100 37.89500 31.10800 1.000 43.81372 119 ASN A O 1
ATOM 849 N N . GLY A 1 120 ? -7.68100 35.94300 30.47500 1.000 45.34927 120 GLY A N 1
ATOM 850 C CA . GLY A 1 120 ? -7.64300 36.30800 29.07300 1.000 45.55328 120 GLY A CA 1
ATOM 851 C C . GLY A 1 120 ? -8.38400 37.60400 28.82100 1.000 50.77040 120 GLY A C 1
ATOM 852 O O . GLY A 1 120 ? -7.90600 38.46900 28.08400 1.000 51.01948 120 GLY A O 1
ATOM 853 N N . LEU A 1 121 ? -9.52800 37.78900 29.48600 1.000 45.91654 121 LEU A N 1
ATOM 854 C CA . LEU A 1 121 ? -10.28800 39.00300 29.21700 1.000 50.01857 121 LEU A CA 1
ATOM 855 C C . LEU A 1 121 ? -9.60100 40.20600 29.82900 1.000 49.38294 121 LEU A C 1
ATOM 856 O O . LEU A 1 121 ? -9.65500 41.30500 29.26800 1.000 47.68540 121 LEU A O 1
ATOM 861 N N . PHE A 1 122 ? -8.93400 40.00900 30.96400 1.000 50.27819 122 PHE A N 1
ATOM 862 C CA . PHE A 1 122 ? -8.50200 41.14100 31.77000 1.000 47.16675 122 PHE A CA 1
ATOM 863 C C . PHE A 1 122 ? -7.14000 41.67000 31.32300 1.000 48.51262 122 PHE A C 1
ATOM 864 O O . PHE A 1 122 ? -6.97500 42.88400 31.17100 1.000 47.68406 122 PHE A O 1
ATOM 872 N N . LYS A 1 123 ? -6.19400 40.76900 31.02900 1.000 46.32841 123 LYS A N 1
ATOM 873 C CA . LYS A 1 123 ? -4.77100 41.07800 31.19500 1.000 45.04166 123 LYS A CA 1
ATOM 874 C C . LYS A 1 123 ? -4.31900 42.27300 30.34400 1.000 47.53955 123 LYS A C 1
ATOM 875 O O . LYS A 1 123 ? -3.68700 43.20200 30.85600 1.000 52.25485 123 LYS A O 1
ATOM 881 N N . ALA A 1 124 ? -4.61400 42.26600 29.04300 1.000 47.04324 124 ALA A N 1
ATOM 882 C CA . ALA A 1 124 ? -4.13000 43.34800 28.17700 1.000 50.29916 124 ALA A CA 1
ATOM 883 C C . ALA A 1 124 ? -4.72300 44.71300 28.50900 1.000 52.32125 124 ALA A C 1
ATOM 884 O O . ALA A 1 124 ? -4.17900 45.72900 28.06400 1.000 53.51210 124 ALA A O 1
ATOM 886 N N . ASN A 1 125 ? -5.80700 44.78100 29.28400 1.000 50.05571 125 ASN A N 1
ATOM 887 C CA . ASN A 1 125 ? -6.54700 46.04200 29.28000 1.000 50.35416 125 ASN A CA 1
ATOM 888 C C . ASN A 1 125 ? -6.04100 47.12100 30.24200 1.000 55.21065 125 ASN A C 1
ATOM 889 O O . ASN A 1 125 ? -6.12700 48.30600 29.89300 1.000 53.90443 125 ASN A O 1
ATOM 894 N N . PRO A 1 126 ? -5.52700 46.80300 31.44300 1.000 54.84124 126 PRO A N 1
ATOM 895 C CA . PRO A 1 126 ? -4.98000 47.89800 32.26800 1.000 55.00815 126 PRO A CA 1
ATOM 896 C C . PRO A 1 126 ? -3.81800 48.62400 31.59700 1.000 53.29303 126 PRO A C 1
ATOM 897 O O . PRO A 1 126 ? -3.78700 49.85900 31.60400 1.000 54.91507 126 PRO A O 1
ATOM 901 N N . ALA A 1 127 ? -2.90700 47.89900 30.94700 1.000 52.80643 127 ALA A N 1
ATOM 902 C CA . ALA A 1 127 ? -1.79800 48.56100 30.25700 1.000 59.25119 127 ALA A CA 1
ATOM 903 C C . ALA A 1 127 ? -2.31600 49.47200 29.14800 1.000 57.69306 127 ALA A C 1
ATOM 904 O O . ALA A 1 127 ? -1.88500 50.62500 29.01900 1.000 58.20150 127 ALA A O 1
ATOM 906 N N . SER A 1 128 ? -3.25000 48.96600 28.33900 1.000 56.80327 128 SER A N 1
ATOM 907 C CA . SER A 1 128 ? -3.90100 49.80500 27.34000 1.000 55.95237 128 SER A CA 1
ATOM 908 C C . SER A 1 128 ? -4.47300 51.05500 27.99600 1.000 56.97520 128 SER A C 1
ATOM 909 O O . SER A 1 128 ? -4.19400 52.18800 27.57300 1.000 57.80677 128 SER A O 1
ATOM 912 N N . LEU A 1 129 ? -5.17900 50.87300 29.11300 1.000 55.23604 129 LEU A N 1
ATOM 913 C CA . LEU A 1 129 ? -5.73000 52.03700 29.78700 1.000 55.51449 129 LEU A CA 1
ATOM 914 C C . LEU A 1 129 ? -4.61700 52.97900 30.20700 1.000 59.17766 129 LEU A C 1
ATOM 915 O O . LEU A 1 129 ? -4.70900 54.19700 29.99300 1.000 57.07485 129 LEU A O 1
ATOM 920 N N . LEU A 1 130 ? -3.53100 52.42300 30.76000 1.000 57.73584 130 LEU A N 1
ATOM 921 C CA . LEU A 1 130 ? -2.46000 53.27700 31.26000 1.000 58.10280 130 LEU A CA 1
ATOM 922 C C . LEU A 1 130 ? -1.88700 54.12000 30.13300 1.000 57.23308 130 LEU A C 1
ATOM 923 O O . LEU A 1 130 ? -1.61400 55.31100 30.31400 1.000 52.47717 130 LEU A O 1
ATOM 928 N N . SER A 1 131 ? -1.76500 53.53300 28.94000 1.000 55.77482 131 SER A N 1
ATOM 929 C CA . SER A 1 131 ? -1.21600 54.28200 27.82100 1.000 58.92462 131 SER A CA 1
ATOM 930 C C . SER A 1 131 ? -2.04100 55.53600 27.52600 1.000 66.15431 131 SER A C 1
ATOM 931 O O . SER A 1 131 ? -1.49200 56.57100 27.13600 1.000 70.89236 131 SER A O 1
ATOM 934 N N . LYS A 1 132 ? -3.34900 55.47800 27.74400 1.000 60.27480 132 LYS A N 1
ATOM 935 C CA . LYS A 1 132 ? -4.22400 56.59700 27.44500 1.000 64.76752 132 LYS A CA 1
ATOM 936 C C . LYS A 1 132 ? -4.27900 57.63500 28.56700 1.000 65.03685 132 LYS A C 1
ATOM 937 O O . LYS A 1 132 ? -5.00400 58.62400 28.43200 1.000 65.14561 132 LYS A O 1
ATOM 943 N N . CYS A 1 133 ? -3.53900 57.44900 29.66300 1.000 63.58299 133 CYS A N 1
ATOM 944 C CA . CYS A 1 133 ? -3.5070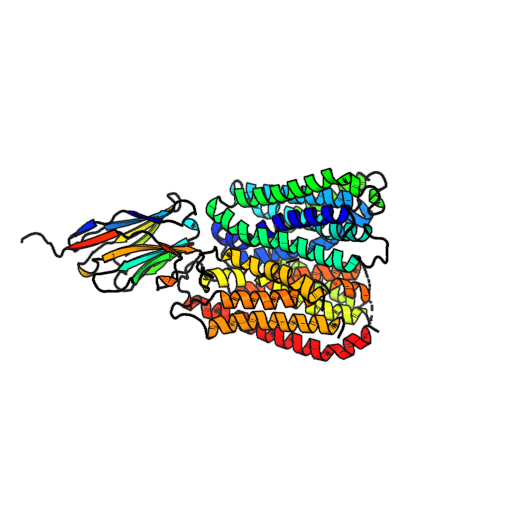0 58.45700 30.72000 1.000 66.47590 133 CYS A CA 1
ATOM 945 C C . CYS A 1 133 ? -2.50400 59.57700 30.44000 1.000 65.36039 133 CYS A C 1
ATOM 946 O O . CYS A 1 133 ? -2.44100 60.54000 31.21200 1.000 64.88372 133 CYS A O 1
ATOM 949 N N . TYR A 1 134 ? -1.73300 59.48100 29.36000 1.000 65.58191 134 TYR A N 1
ATOM 950 C CA . TYR A 1 134 ? -0.65200 60.40800 29.06300 1.000 68.97377 134 TYR A CA 1
ATOM 951 C C . TYR A 1 134 ? -0.82500 60.95300 27.65300 1.000 72.75428 134 TYR A C 1
ATOM 952 O O . TYR A 1 134 ? -1.14200 60.18600 26.73200 1.000 72.52616 134 TYR A O 1
ATOM 961 N N . PRO A 1 135 ? -0.61600 62.25700 27.44700 1.000 71.65639 135 PRO A N 1
ATOM 962 C CA . PRO A 1 135 ? -0.51700 62.80000 26.07100 1.000 74.73700 135 PRO A CA 1
ATOM 963 C C . PRO A 1 135 ? 0.52200 62.02900 25.27200 1.000 79.88596 135 PRO A C 1
ATOM 964 O O . PRO A 1 135 ? 1.45800 61.46700 25.85600 1.000 83.48141 135 PRO A O 1
ATOM 968 N N . PRO A 1 136 ? 0.41000 61.99500 23.93800 1.000 87.26935 136 PRO A N 1
ATOM 969 C CA . PRO A 1 136 ? 1.00900 60.87200 23.18300 1.000 88.39057 136 PRO A CA 1
ATOM 970 C C . PRO A 1 136 ? 2.52400 60.76400 23.27600 1.000 93.23225 136 PRO A C 1
ATOM 971 O O . PRO A 1 136 ? 3.04500 59.64100 23.25200 1.000 98.33355 136 PRO A O 1
ATOM 975 N N . LYS A 1 137 ? 3.25200 61.87600 23.37000 1.000 91.92826 137 LYS A N 1
ATOM 976 C CA . LYS A 1 137 ? 4.70900 61.85000 23.48100 1.000 93.11462 137 LYS A CA 1
ATOM 977 C C . LYS A 1 137 ? 5.17200 62.36400 24.84300 1.000 90.44770 137 LYS A C 1
ATOM 978 O O . LYS A 1 137 ? 6.16000 63.09100 24.95400 1.000 90.22860 137 LYS A O 1
ATOM 984 N N . ASP A 1 138 ? 4.45500 61.98700 25.89300 1.000 86.33935 138 ASP A N 1
ATOM 985 C CA . ASP A 1 138 ? 4.82800 62.39200 27.24600 1.000 80.64618 138 ASP A CA 1
ATOM 986 C C . ASP A 1 138 ? 6.10100 61.65700 27.66000 1.000 83.20286 138 ASP A C 1
ATOM 987 O O . ASP A 1 138 ? 6.21600 60.44600 27.42600 1.000 80.83394 138 ASP A O 1
ATOM 992 N N . PRO A 1 139 ? 7.08400 62.34600 28.24600 1.000 86.67678 139 PRO A N 1
ATOM 993 C CA . PRO A 1 139 ? 8.31700 61.64800 28.64600 1.000 86.03751 139 PRO A CA 1
ATOM 994 C C . PRO A 1 139 ? 8.11300 60.64700 29.77500 1.000 81.33754 139 PRO A C 1
ATOM 995 O O . PRO A 1 139 ? 8.84500 59.65000 29.83500 1.000 80.68647 139 PRO A O 1
ATOM 999 N N . ARG A 1 140 ? 7.13200 60.86400 30.65700 1.000 76.96332 140 ARG A N 1
ATOM 1000 C CA . ARG A 1 140 ? 6.94800 59.99500 31.81300 1.000 77.43502 140 ARG A CA 1
ATOM 1001 C C . ARG A 1 140 ? 6.41800 58.61000 31.47000 1.000 72.23457 140 ARG A C 1
ATOM 1002 O O . ARG A 1 140 ? 6.25600 57.80600 32.39600 1.000 70.05439 140 ARG A O 1
ATOM 1010 N N . LEU A 1 141 ? 6.15000 58.30900 30.19700 1.000 72.43253 141 LEU A N 1
ATOM 1011 C CA . LEU A 1 141 ? 5.53700 57.03000 29.84900 1.000 70.86521 141 LEU A CA 1
ATOM 1012 C C . LEU A 1 141 ? 6.42900 55.85700 30.24900 1.000 74.35260 141 LEU A C 1
ATOM 1013 O O . LEU A 1 141 ? 5.96000 54.89600 30.87400 1.000 69.92314 141 LEU A O 1
ATOM 1018 N N . ASP A 1 142 ? 7.71100 55.90400 29.86300 1.000 73.90313 142 ASP A N 1
ATOM 1019 C CA . ASP A 1 142 ? 8.63600 54.81200 30.16500 1.000 72.27645 142 ASP A CA 1
ATOM 1020 C C . ASP A 1 142 ? 8.67500 54.51900 31.66000 1.000 69.70724 142 ASP A C 1
ATOM 1021 O O . ASP A 1 142 ? 8.52900 53.36400 32.08800 1.000 67.36778 142 ASP A O 1
ATOM 1026 N N . GLY A 1 143 ? 8.87800 55.55900 32.47000 1.000 66.24750 143 GLY A N 1
ATOM 1027 C CA . GLY A 1 143 ? 8.87200 55.37500 33.90900 1.000 64.35658 143 GLY A CA 1
ATOM 1028 C C . GLY A 1 143 ? 7.56000 54.81400 34.41700 1.000 65.03128 143 GLY A C 1
ATOM 1029 O O . GLY A 1 143 ? 7.54400 53.96100 35.31100 1.000 63.55042 143 GLY A O 1
ATOM 1030 N N . ALA A 1 144 ? 6.43900 55.29000 33.86200 1.000 63.66541 144 ALA A N 1
ATOM 1031 C CA . ALA A 1 144 ? 5.13400 54.80900 34.31300 1.000 61.51094 144 ALA A CA 1
ATOM 1032 C C . ALA A 1 144 ? 4.97600 53.32100 34.03000 1.000 54.63771 144 ALA A C 1
ATOM 1033 O O . ALA A 1 144 ? 4.44100 52.58000 34.85800 1.000 54.98255 144 ALA A O 1
ATOM 1035 N N . PHE A 1 145 ? 5.47700 52.86300 32.88000 1.000 55.56222 145 PHE A N 1
ATOM 1036 C CA . PHE A 1 145 ? 5.39800 51.45100 32.53000 1.000 56.42206 145 PHE A CA 1
ATOM 1037 C C . PHE A 1 145 ? 6.37100 50.59800 33.33400 1.000 60.64748 145 PHE A C 1
ATOM 1038 O O . PHE A 1 145 ? 6.07100 49.42800 33.61900 1.000 56.40612 145 PHE A O 1
ATOM 1046 N N . THR A 1 146 ? 7.52000 51.16000 33.73100 1.000 56.06220 146 THR A N 1
ATOM 1047 C CA . THR A 1 146 ? 8.40100 50.43000 34.63800 1.000 56.55555 146 THR A CA 1
ATOM 1048 C C . THR A 1 146 ? 7.75500 50.28000 36.00900 1.000 54.69398 146 THR A C 1
ATOM 1049 O O . THR A 1 146 ? 7.81500 49.20300 36.61900 1.000 53.54827 146 THR A O 1
ATOM 1053 N N . LEU A 1 147 ? 7.09300 51.33600 36.48800 1.000 52.77477 147 LEU A N 1
ATOM 1054 C CA . LEU A 1 147 ? 6.34300 51.23400 37.73500 1.000 55.69012 147 LEU A CA 1
ATOM 1055 C C . LEU A 1 147 ? 5.16600 50.26800 37.61300 1.000 55.99830 147 LEU A C 1
ATOM 1056 O O . LEU A 1 147 ? 4.78500 49.63000 38.59900 1.000 53.65994 147 LEU A O 1
ATOM 1061 N N . PHE A 1 148 ? 4.58800 50.15000 36.41700 1.000 54.34653 148 PHE A N 1
ATOM 1062 C CA . PHE A 1 148 ? 3.50700 49.19700 36.18400 1.000 53.71030 148 PHE A CA 1
ATOM 1063 C C . PHE A 1 148 ? 4.00900 47.75500 36.30000 1.000 53.30544 148 PHE A C 1
ATOM 1064 O O . PHE A 1 148 ? 3.37900 46.91200 36.96800 1.000 50.45134 148 PHE A O 1
ATOM 1072 N N . TYR A 1 149 ? 5.14800 47.45700 35.65200 1.000 53.80456 149 TYR A N 1
ATOM 1073 C CA . TYR A 1 149 ? 5.79300 46.15200 35.82600 1.000 51.30550 149 TYR A CA 1
ATOM 1074 C C . TYR A 1 149 ? 6.13100 45.88300 37.29400 1.000 51.53710 149 TYR A C 1
ATOM 1075 O O . TYR A 1 149 ? 5.94700 44.76000 37.79800 1.000 51.71398 149 TYR A O 1
ATOM 1084 N N . MET A 1 150 ? 6.61100 46.90500 38.00400 1.000 51.51409 150 MET A N 1
ATOM 1085 C CA . MET A 1 150 ? 6.89300 46.73100 39.42600 1.000 50.89861 150 MET A CA 1
ATOM 1086 C C . MET A 1 150 ? 5.62700 46.44600 40.21400 1.000 52.17229 150 MET A C 1
ATOM 1087 O O . MET A 1 150 ? 5.65500 45.70700 41.19900 1.000 51.77103 150 MET A O 1
ATOM 1092 N N . SER A 1 151 ? 4.51800 47.06400 39.82500 1.000 51.43311 151 SER A N 1
ATOM 1093 C CA . SER A 1 151 ? 3.23400 46.79500 40.46100 1.000 51.53158 151 SER A CA 1
ATOM 1094 C C . SER A 1 151 ? 2.85700 45.32100 40.33500 1.000 48.33345 151 SER A C 1
ATOM 1095 O O . SER A 1 151 ? 2.42600 44.67400 41.31100 1.000 43.94704 151 SER A O 1
ATOM 1098 N N . ILE A 1 152 ? 2.99400 44.78800 39.11500 1.000 43.60447 152 ILE A N 1
ATOM 1099 C CA . ILE A 1 152 ? 2.73800 43.36900 38.88000 1.000 45.53215 152 ILE A CA 1
ATOM 1100 C C . ILE A 1 152 ? 3.57100 42.53300 39.83600 1.000 51.58553 152 ILE A C 1
ATOM 1101 O O . ILE A 1 152 ? 3.07800 41.58900 40.47800 1.000 46.40824 152 ILE A O 1
ATOM 1106 N N . ASN A 1 153 ? 4.85500 42.90000 39.97300 1.000 47.31639 153 ASN A N 1
ATOM 1107 C CA . ASN A 1 153 ? 5.75100 42.05100 40.74400 1.000 45.96549 153 ASN A CA 1
ATOM 1108 C C . ASN A 1 153 ? 5.66200 42.31000 42.24000 1.000 47.93529 153 ASN A C 1
ATOM 1109 O O . ASN A 1 153 ? 5.98700 41.42300 43.02300 1.000 49.43992 153 ASN A O 1
ATOM 1114 N N . ILE A 1 154 ? 5.13200 43.44700 42.66800 1.000 49.53456 154 ILE A N 1
ATOM 1115 C CA . ILE A 1 154 ? 4.86800 43.60100 44.09300 1.000 48.92373 154 ILE A CA 1
ATOM 1116 C C . ILE A 1 154 ? 3.69900 42.71700 44.49300 1.000 50.29951 154 ILE A C 1
ATOM 1117 O O . ILE A 1 154 ? 3.74300 42.02000 45.52400 1.000 52.97176 154 ILE A O 1
ATOM 1122 N N . GLY A 1 155 ? 2.63700 42.71900 43.68500 1.000 45.48040 155 GLY A N 1
ATOM 1123 C CA . GLY A 1 155 ? 1.52700 41.82900 43.98000 1.000 48.58324 155 GLY A CA 1
ATOM 1124 C C . GLY A 1 155 ? 1.97000 40.37500 43.97000 1.000 48.91978 155 GLY A C 1
ATOM 1125 O O . GLY A 1 155 ? 1.60800 39.59200 44.85900 1.000 45.93656 155 GLY A O 1
ATOM 1126 N N . SER A 1 156 ? 2.77300 40.00600 42.96800 1.000 43.68846 156 SER A N 1
ATOM 1127 C CA . SER A 1 156 ? 3.28800 38.64500 42.87900 1.000 47.23147 156 SER A CA 1
ATOM 1128 C C . SER A 1 156 ? 4.19200 38.30700 44.06000 1.000 47.86178 156 SER A C 1
ATOM 1129 O O . SER A 1 156 ? 4.16000 37.18700 44.56900 1.000 45.47184 156 SER A O 1
ATOM 1132 N N . LEU A 1 157 ? 5.01000 39.26000 44.50600 1.000 50.52898 157 LEU A N 1
ATOM 1133 C CA . LEU A 1 157 ? 5.91500 39.01200 45.62100 1.000 48.90311 157 LEU A CA 1
ATOM 1134 C C . LEU A 1 157 ? 5.12900 38.70900 46.88400 1.000 51.46492 157 LEU A C 1
ATOM 1135 O O . LEU A 1 157 ? 5.41800 37.73700 47.60000 1.000 50.04672 157 LEU A O 1
ATOM 1140 N N . ILE A 1 158 ? 4.10300 39.51500 47.15000 1.000 47.61037 158 ILE A N 1
ATOM 1141 C CA . ILE A 1 158 ? 3.28800 39.30200 48.34000 1.000 51.34848 158 ILE A CA 1
ATOM 1142 C C . ILE A 1 158 ? 2.59200 37.95000 48.26100 1.000 50.25924 158 ILE A C 1
ATOM 1143 O O . ILE A 1 158 ? 2.59300 37.18100 49.23100 1.000 51.21775 158 ILE A O 1
ATOM 1148 N N . ALA A 1 159 ? 2.00400 37.62700 47.09900 1.000 46.63292 159 ALA A N 1
ATOM 1149 C CA . ALA A 1 159 ? 1.25000 36.37700 46.98700 1.000 48.51224 159 ALA A CA 1
ATOM 1150 C C . ALA A 1 159 ? 2.15900 35.14900 47.08200 1.000 48.25352 159 ALA A C 1
ATOM 1151 O O . ALA A 1 159 ? 1.84100 34.18600 47.78500 1.000 45.88504 159 ALA A O 1
ATOM 1153 N N . LEU A 1 160 ? 3.27600 35.14600 46.36400 1.000 47.55565 160 LEU A N 1
ATOM 1154 C CA . LEU A 1 160 ? 4.14300 33.97400 46.38800 1.000 48.03695 160 LEU A CA 1
ATOM 1155 C C . LEU A 1 160 ? 4.80500 33.80300 47.75000 1.000 49.45247 160 LEU A C 1
ATOM 1156 O O . LEU A 1 160 ? 5.09500 32.67400 48.15500 1.000 47.71625 160 LEU A O 1
ATOM 1161 N N . SER A 1 161 ? 5.04100 34.90800 48.46700 1.000 52.22290 161 SER A N 1
ATOM 1162 C CA . SER A 1 161 ? 5.57300 34.81900 49.82000 1.000 51.40704 161 SER A CA 1
ATOM 1163 C C . SER A 1 161 ? 4.54500 34.23800 50.77800 1.000 51.05209 161 SER A C 1
ATOM 1164 O O . SER A 1 161 ? 4.83600 33.27200 51.49500 1.000 53.37166 161 SER A O 1
ATOM 1167 N N . LEU A 1 162 ? 3.32800 34.80300 50.78800 1.000 48.08787 162 LEU A N 1
ATOM 1168 C CA . LEU A 1 162 ? 2.35800 34.53800 51.84800 1.000 50.82404 162 LEU A CA 1
ATOM 1169 C C . LEU A 1 162 ? 1.38600 33.40600 51.55000 1.000 51.20882 162 LEU A C 1
ATOM 1170 O O . LEU A 1 162 ? 0.91800 32.74800 52.49000 1.000 50.98604 162 LEU A O 1
ATOM 1175 N N . ALA A 1 163 ? 1.01700 33.18000 50.28900 1.000 47.49803 163 ALA A N 1
ATOM 1176 C CA . ALA A 1 163 ? 0.01200 32.15900 50.00700 1.000 47.76814 163 ALA A CA 1
ATOM 1177 C C . ALA A 1 163 ? 0.42000 30.76000 50.46800 1.000 45.93188 163 ALA A C 1
ATOM 1178 O O . ALA A 1 163 ? -0.44800 30.05300 50.99700 1.000 46.35357 163 ALA A O 1
ATOM 1180 N N . PRO A 1 164 ? 1.66900 30.29100 50.31400 1.000 44.17254 164 PRO A N 1
ATOM 1181 C CA . PRO A 1 164 ? 1.98700 28.95700 50.86900 1.000 47.42403 164 PRO A CA 1
ATOM 1182 C C . PRO A 1 164 ? 1.87000 28.91800 52.38400 1.000 48.23600 164 PRO A C 1
ATOM 1183 O O . PRO A 1 164 ? 1.41900 27.91500 52.94700 1.000 47.70812 164 PRO A O 1
ATOM 1187 N N . VAL A 1 165 ? 2.26600 29.99800 53.06000 1.000 48.50043 165 VAL A N 1
ATOM 1188 C CA . VAL A 1 165 ? 2.12900 30.06600 54.51400 1.000 50.64182 165 VAL A CA 1
ATOM 1189 C C . VAL A 1 165 ? 0.66100 29.97400 54.90800 1.000 52.51410 165 VAL A C 1
ATOM 1190 O O . VAL A 1 165 ? 0.27900 29.20300 55.80200 1.000 55.60327 165 VAL A O 1
ATOM 1194 N N . ILE A 1 166 ? -0.19100 30.73500 54.21100 1.000 50.27533 166 ILE A N 1
ATOM 1195 C CA . ILE A 1 166 ? -1.61700 30.72400 54.50700 1.000 46.30825 166 ILE A CA 1
ATOM 1196 C C . ILE A 1 166 ? -2.20800 29.34900 54.24000 1.000 48.01627 166 ILE A C 1
ATOM 1197 O O . ILE A 1 166 ? -3.01500 28.84400 55.02700 1.000 49.52597 166 ILE A O 1
ATOM 1202 N N . ALA A 1 167 ? -1.83000 28.72100 53.12800 1.000 45.78696 167 ALA A N 1
ATOM 1203 C CA . ALA A 1 167 ? -2.38500 27.40800 52.82300 1.000 46.24526 167 ALA A CA 1
ATOM 1204 C C . ALA A 1 167 ? -1.93500 26.36500 53.84700 1.000 52.90197 167 ALA A C 1
ATOM 1205 O O . ALA A 1 167 ? -2.70400 25.46600 54.19800 1.000 52.44730 167 ALA A O 1
ATOM 1207 N N . ASP A 1 168 ? -0.68900 26.45800 54.33200 1.000 51.85234 168 ASP A N 1
ATOM 1208 C CA . ASP A 1 168 ? -0.23500 25.53400 55.37100 1.000 55.22987 168 ASP A CA 1
ATOM 1209 C C . ASP A 1 168 ? -0.98300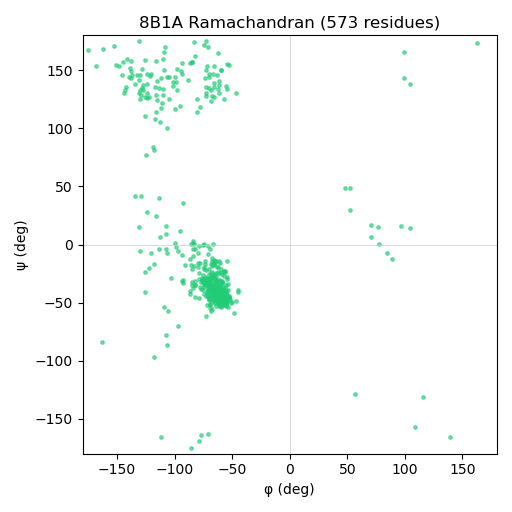 25.76000 56.68600 1.000 57.01543 168 ASP A C 1
ATOM 1210 O O . ASP A 1 168 ? -1.38200 24.79800 57.34800 1.000 56.90083 168 ASP A O 1
ATOM 1215 N N . ARG A 1 169 ? -1.22000 27.01700 57.06600 1.000 56.06891 169 ARG A N 1
ATOM 1216 C CA . ARG A 1 169 ? -1.80400 27.26900 58.38400 1.000 56.89283 169 ARG A CA 1
ATOM 1217 C C . ARG A 1 169 ? -3.33000 27.14900 58.40700 1.000 55.71545 169 ARG A C 1
ATOM 1218 O O . ARG A 1 169 ? -3.88900 26.63300 59.38200 1.000 58.81997 169 ARG A O 1
ATOM 1226 N N . PHE A 1 170 ? -4.02700 27.58400 57.35200 1.000 53.23528 170 PHE A N 1
ATOM 1227 C CA . PHE A 1 170 ? -5.48800 27.63700 57.35100 1.000 52.88164 170 PHE A CA 1
ATOM 1228 C C . PHE A 1 170 ? -6.16200 26.80700 56.26700 1.000 49.46258 170 PHE A C 1
ATOM 1229 O O . PHE A 1 170 ? -7.39000 26.70400 56.27600 1.000 61.02564 170 PHE A O 1
ATOM 1237 N N . GLY A 1 171 ? -5.42100 26.22600 55.33600 1.000 51.15640 171 GLY A N 1
ATOM 1238 C CA . GLY A 1 171 ? -6.00500 25.40700 54.29600 1.000 50.61676 171 GLY A CA 1
ATOM 1239 C C . GLY A 1 171 ? -6.16500 26.16400 52.98500 1.000 50.82942 171 GLY A C 1
ATOM 1240 O O . GLY A 1 171 ? -6.08600 27.39600 52.91700 1.000 47.16069 171 GLY A O 1
ATOM 1241 N N . TYR A 1 172 ? -6.41200 25.38100 51.92600 1.000 48.31450 172 TYR A N 1
ATOM 1242 C CA . TYR A 1 172 ? -6.47000 25.92400 50.56900 1.000 52.94063 172 TYR A CA 1
ATOM 1243 C C . TYR A 1 172 ? -7.73100 26.74300 50.32700 1.000 52.06045 172 TYR A C 1
ATOM 1244 O O . TYR A 1 172 ? -7.70600 27.69700 49.53800 1.000 51.04018 172 TYR A O 1
ATOM 1253 N N . SER A 1 173 ? -8.83900 26.37200 50.96600 1.000 52.72607 173 SER A N 1
ATOM 1254 C CA . SER A 1 173 ? -10.09400 27.09300 50.76900 1.000 50.90301 173 SER A CA 1
ATOM 1255 C C . SER A 1 173 ? -9.93500 28.55800 51.15900 1.000 51.44280 173 SER A C 1
ATOM 1256 O O . SER A 1 173 ? -10.33000 29.47000 50.41800 1.000 52.30296 173 SER A O 1
ATOM 1259 N N . VAL A 1 174 ? -9.31600 28.79600 52.31300 1.000 49.56227 174 VAL A N 1
ATOM 1260 C CA . VAL A 1 174 ? -9.02100 30.15000 52.76300 1.000 51.25985 174 VAL A CA 1
ATOM 1261 C C . VAL A 1 174 ? -8.08700 30.86900 51.79200 1.000 54.14396 174 VAL A C 1
ATOM 1262 O O . VAL A 1 174 ? -8.29000 32.05000 51.48000 1.000 54.44844 174 VAL A O 1
ATOM 1266 N N . THR A 1 175 ? -7.03800 30.18300 51.31400 1.000 53.24438 175 THR A N 1
ATOM 1267 C CA . THR A 1 175 ? -6.07100 30.81300 50.40900 1.000 49.23396 175 THR A CA 1
ATOM 1268 C C . THR A 1 175 ? -6.74900 31.30100 49.13400 1.000 50.20655 175 THR A C 1
ATOM 1269 O O . THR A 1 175 ? -6.53400 32.43500 48.67700 1.000 48.59045 175 THR A O 1
ATOM 1273 N N . TYR A 1 176 ? -7.53300 30.42200 48.51800 1.000 43.79911 176 TYR A N 1
ATOM 1274 C CA . TYR A 1 176 ? -8.19800 30.74800 47.27100 1.000 47.30033 176 TYR A CA 1
ATOM 1275 C C . TYR A 1 176 ? -9.27200 31.81300 47.47800 1.000 51.99686 176 TYR A C 1
ATOM 1276 O O . TYR A 1 176 ? -9.40400 32.73000 46.65100 1.000 52.09337 176 TYR A O 1
ATOM 1285 N N . ASN A 1 177 ? -10.03700 31.72800 48.58100 1.000 51.70925 177 ASN A N 1
ATOM 1286 C CA . ASN A 1 177 ? -10.99100 32.79700 48.90000 1.000 53.00551 177 ASN A CA 1
ATOM 1287 C C . ASN A 1 177 ? -10.29000 34.13200 49.10200 1.000 53.92365 177 ASN A C 1
ATOM 1288 O O . ASN A 1 177 ? -10.86100 35.18300 48.79800 1.000 56.42108 177 ASN A O 1
ATOM 1293 N N . LEU A 1 178 ? -9.05700 34.12200 49.61000 1.000 49.06370 178 LEU A N 1
ATOM 1294 C CA . LEU A 1 178 ? -8.34400 35.38500 49.75400 1.000 51.70980 178 LEU A CA 1
ATOM 1295 C C . LEU A 1 178 ? -7.85400 35.89600 48.40400 1.000 55.04332 178 LEU A C 1
ATOM 1296 O O . LEU A 1 178 ? -7.74400 37.11100 48.20000 1.000 55.22784 178 LEU A O 1
ATOM 1301 N N . CYS A 1 179 ? -7.55500 34.98800 47.47400 1.000 51.91144 179 CYS A N 1
ATOM 1302 C CA . CYS A 1 179 ? -7.28000 35.41100 46.10200 1.000 50.45716 179 CYS A CA 1
ATOM 1303 C C . CYS A 1 179 ? -8.49300 36.13900 45.52200 1.000 49.89978 179 CYS A C 1
ATOM 1304 O O . CYS A 1 179 ? -8.38000 37.25500 44.97400 1.000 48.85785 179 CYS A O 1
ATOM 1307 N N . GLY A 1 180 ? -9.67000 35.50600 45.66500 1.000 52.63064 180 GLY A N 1
ATOM 1308 C CA . GLY A 1 180 ? -10.93100 36.13700 45.28300 1.000 49.73259 180 GLY A CA 1
ATOM 1309 C C . GLY A 1 180 ? -11.13700 37.48700 45.94200 1.000 55.63739 180 GLY A C 1
ATOM 1310 O O . GLY A 1 180 ? -11.55600 38.44900 45.29300 1.000 57.30596 180 GLY A O 1
ATOM 1311 N N . ALA A 1 181 ? -10.84100 37.57900 47.24100 1.000 53.38095 181 ALA A N 1
ATOM 1312 C CA . ALA A 1 181 ? -10.98100 38.84800 47.94400 1.000 57.58835 181 ALA A CA 1
ATOM 1313 C C . ALA A 1 181 ? -10.05700 39.90800 47.35900 1.000 58.43482 181 ALA A C 1
ATOM 1314 O O . ALA A 1 181 ? -10.43000 41.08200 47.27200 1.000 60.30133 181 ALA A O 1
ATOM 1316 N N . GLY A 1 182 ? -8.84200 39.51900 46.96900 1.000 55.86206 182 GLY A N 1
ATOM 1317 C CA . GLY A 1 182 ? -7.94800 40.47200 46.32400 1.000 55.89489 182 GLY A CA 1
ATOM 1318 C C . GLY A 1 182 ? -8.52500 41.01400 45.02800 1.000 57.74610 182 GLY A C 1
ATOM 1319 O O . GLY A 1 182 ? -8.38600 42.20100 44.71900 1.000 56.72776 182 GLY A O 1
ATOM 1320 N N . LEU A 1 183 ? -9.20800 40.15600 44.26400 1.000 55.04975 183 LEU A N 1
ATOM 1321 C CA . LEU A 1 183 ? -9.87400 40.65100 43.05800 1.000 51.31108 183 LEU A CA 1
ATOM 1322 C C . LEU A 1 183 ? -11.03000 41.58900 43.40900 1.000 59.50029 183 LEU A C 1
ATOM 1323 O O . LEU A 1 183 ? -11.24600 42.60500 42.73000 1.000 53.79383 183 LEU A O 1
ATOM 1328 N N . ILE A 1 184 ? -11.80500 41.23600 44.44100 1.000 54.18812 184 ILE A N 1
ATOM 1329 C CA . ILE A 1 184 ? -12.90600 42.09400 44.86800 1.000 59.90360 184 ILE A CA 1
ATOM 1330 C C . ILE A 1 184 ? -12.38600 43.47300 45.22900 1.000 62.67038 184 ILE A C 1
ATOM 1331 O O . ILE A 1 184 ? -12.99700 44.48900 44.88500 1.000 63.24051 184 ILE A O 1
ATOM 1336 N N . ILE A 1 185 ? -11.24100 43.54400 45.90600 1.000 63.23211 185 ILE A N 1
ATOM 1337 C CA . ILE A 1 185 ? -10.77000 44.87200 46.27600 1.000 62.73692 185 ILE A CA 1
ATOM 1338 C C . ILE A 1 185 ? -10.10300 45.59600 45.10800 1.000 62.35587 185 ILE A C 1
ATOM 1339 O O . ILE A 1 185 ? -10.12000 46.83500 45.07700 1.000 61.64616 185 ILE A O 1
ATOM 1344 N N . ALA A 1 186 ? -9.56800 44.87900 44.11300 1.000 58.46988 186 ALA A N 1
ATOM 1345 C CA . ALA A 1 186 ? -9.21000 45.56200 42.87000 1.000 62.34188 186 ALA A CA 1
ATOM 1346 C C . ALA A 1 186 ? -10.44500 46.19700 42.23000 1.000 61.11873 186 ALA A C 1
ATOM 1347 O O . ALA A 1 186 ? -10.40800 47.34700 41.77500 1.000 56.13283 186 ALA A O 1
ATOM 1349 N N . LEU A 1 187 ? -11.55100 45.45700 42.20600 1.000 58.30139 187 LEU A N 1
ATOM 1350 C CA . LEU A 1 187 ? -12.79100 45.96400 41.63500 1.000 60.36871 187 LEU A CA 1
ATOM 1351 C C . LEU A 1 187 ? -13.31600 47.16200 42.42000 1.000 65.91316 187 LEU A C 1
ATOM 1352 O O . LEU A 1 187 ? -13.77700 48.14500 41.83300 1.000 65.01189 187 LEU A O 1
ATOM 1357 N N . LEU A 1 188 ? -13.25200 47.09500 43.75200 1.000 64.75029 188 LEU A N 1
ATOM 1358 C CA . LEU A 1 188 ? -13.70200 48.21200 44.57200 1.000 62.86785 188 LEU A CA 1
ATOM 1359 C C . LEU A 1 188 ? -12.83900 49.44100 44.34700 1.000 67.65209 188 LEU A C 1
ATOM 1360 O O . LEU A 1 188 ? -13.35100 50.56700 44.32300 1.000 70.62922 188 LEU A O 1
ATOM 1365 N N . VAL A 1 189 ? -11.52300 49.26000 44.19200 1.000 61.62728 189 VAL A N 1
ATOM 1366 C CA . VAL A 1 189 ? -10.69300 50.44400 44.01000 1.000 64.92143 189 VAL A CA 1
ATOM 1367 C C . VAL A 1 189 ? -10.93600 51.04200 42.62900 1.000 68.90932 189 VAL A C 1
ATOM 1368 O O . VAL A 1 189 ? -10.93800 52.26900 42.46800 1.000 68.29886 189 VAL A O 1
ATOM 1372 N N . TYR A 1 190 ? -11.18800 50.20400 41.62100 1.000 65.35386 190 TYR A N 1
ATOM 1373 C CA . TYR A 1 190 ? -11.56400 50.73800 40.32000 1.000 66.10632 190 TYR A CA 1
ATOM 1374 C C . TYR A 1 190 ? -12.86400 51.53800 40.42200 1.000 70.94386 190 TYR A C 1
ATOM 1375 O O . TYR A 1 190 ? -12.92700 52.69900 40.00300 1.000 67.52242 190 TYR A O 1
ATOM 1384 N N . ILE A 1 191 ? -13.91000 50.92800 40.99000 1.000 67.06027 191 ILE A N 1
ATOM 1385 C CA . ILE A 1 191 ? -15.21300 51.58100 41.08100 1.000 69.44993 191 ILE A CA 1
ATOM 1386 C C . ILE A 1 191 ? -15.11300 52.88600 41.86900 1.000 70.81643 191 ILE A C 1
ATOM 1387 O O . ILE A 1 191 ? -15.71500 53.89900 41.49600 1.000 71.76413 191 ILE A O 1
ATOM 1392 N N . ALA A 1 192 ? -14.33700 52.89400 42.95300 1.000 71.66437 192 ALA A N 1
ATOM 1393 C CA . ALA A 1 192 ? -14.16500 54.12400 43.72300 1.000 70.58925 192 ALA A CA 1
ATOM 1394 C C . ALA A 1 192 ? -13.43600 55.20000 42.92000 1.000 73.23364 192 ALA A C 1
ATOM 1395 O O . ALA A 1 192 ? -13.74600 56.38800 43.05000 1.000 76.29213 192 ALA A O 1
ATOM 1397 N N . CYS A 1 193 ? -12.47000 54.81300 42.08900 1.000 69.42090 193 CYS A N 1
ATOM 1398 C CA . CYS A 1 193 ? -11.68700 55.75400 41.29700 1.000 68.77415 193 CYS A CA 1
ATOM 1399 C C . CYS A 1 193 ? -12.23000 55.94500 39.88500 1.000 71.15147 193 CYS A C 1
ATOM 1400 O O . CYS A 1 193 ? -11.53100 56.52500 39.04300 1.000 69.08894 193 CYS A O 1
ATOM 1403 N N . ARG A 1 194 ? -13.44600 55.45800 39.60400 1.000 70.69974 194 ARG A N 1
ATOM 1404 C CA . ARG A 1 194 ? -13.98700 55.51000 38.24600 1.000 74.64733 194 ARG A CA 1
ATOM 1405 C C . ARG A 1 194 ? -13.95600 56.93100 37.68900 1.000 74.40780 194 ARG A C 1
ATOM 1406 O O . ARG A 1 194 ? -13.62000 57.14700 36.51600 1.000 72.67511 194 ARG A O 1
ATOM 1414 N N . GLY A 1 195 ? -14.25000 57.91700 38.53600 1.000 70.46473 195 GLY A N 1
ATOM 1415 C CA . GLY A 1 195 ? -14.26100 59.30500 38.10800 1.000 77.29244 195 GLY A CA 1
ATOM 1416 C C . GLY A 1 195 ? -12.95600 59.79800 37.51700 1.000 75.08229 195 GLY A C 1
ATOM 1417 O O . GLY A 1 195 ? -12.96400 60.76200 36.75100 1.000 78.30206 195 GLY A O 1
ATOM 1418 N N . MET A 1 196 ? -11.83600 59.15500 37.84500 1.000 71.41929 196 MET A N 1
ATOM 1419 C CA . MET A 1 196 ? -10.54200 59.57200 37.31800 1.000 68.47885 196 MET A CA 1
ATOM 1420 C C . MET A 1 196 ? -10.34800 59.20800 35.84900 1.000 71.03405 196 MET A C 1
ATOM 1421 O O . MET A 1 196 ? -9.42700 59.73400 35.21500 1.000 63.42258 196 MET A O 1
ATOM 1426 N N . VAL A 1 197 ? -11.15700 58.30000 35.29200 1.000 70.82508 197 VAL A N 1
ATOM 1427 C CA . VAL A 1 197 ? -10.89100 57.83500 33.93000 1.000 66.76377 197 VAL A CA 1
ATOM 1428 C C . VAL A 1 197 ? -12.10600 58.05200 33.03000 1.000 68.75752 197 VAL A C 1
ATOM 1429 O O . VAL A 1 197 ? -12.29100 57.33900 32.03300 1.000 65.79464 197 VAL A O 1
ATOM 1433 N N . LYS A 1 198 ? -12.91800 59.06700 33.34700 1.000 67.93198 198 LYS A N 1
ATOM 1434 C CA . LYS A 1 198 ? -14.15900 59.27800 32.60300 1.000 69.89745 198 LYS A CA 1
ATOM 1435 C C . LYS A 1 198 ? -13.91500 59.60700 31.13000 1.000 67.08142 198 LYS A C 1
ATOM 1436 O O . LYS A 1 198 ? -14.74000 59.25400 30.27800 1.000 66.74760 198 LYS A O 1
ATOM 1442 N N . ASP A 1 199 ? -12.79500 60.25300 30.79700 1.000 63.36985 199 ASP A N 1
ATOM 1443 C CA . ASP A 1 199 ? -12.48700 60.57700 29.40500 1.000 62.88547 199 ASP A CA 1
ATOM 1444 C C . ASP A 1 199 ? -11.37200 59.71200 28.83100 1.000 64.04574 199 ASP A C 1
ATOM 1445 O O . ASP A 1 199 ? -10.81700 60.04300 27.77500 1.000 65.17008 199 ASP A O 1
ATOM 1450 N N . ILE A 1 200 ? -11.06000 58.59600 29.49600 1.000 67.04451 200 ILE A N 1
ATOM 1451 C CA . ILE A 1 200 ? -9.99900 57.66700 29.11300 1.000 62.74441 200 ILE A CA 1
ATOM 1452 C C . ILE A 1 200 ? -10.65500 56.33700 28.76300 1.000 57.71270 200 ILE A C 1
ATOM 1453 O O . ILE A 1 200 ? -11.43300 55.80600 29.56000 1.000 57.42489 200 ILE A O 1
ATOM 1458 N N . GLY A 1 201 ? -10.32800 55.78800 27.60400 1.000 55.18698 201 GLY A N 1
ATOM 1459 C CA . GLY A 1 201 ? -10.91300 54.52200 27.20600 1.000 52.22724 201 GLY A CA 1
ATOM 1460 C C . GLY A 1 201 ? -10.74900 54.29200 25.72500 1.000 57.21295 201 GLY A C 1
ATOM 1461 O O . GLY A 1 201 ? -10.27900 55.15200 24.98000 1.000 58.92478 201 GLY A O 1
ATOM 1462 N N . SER A 1 202 ? -11.13200 53.09300 25.29900 1.000 49.92777 202 SER A N 1
ATOM 1463 C CA . SER A 1 202 ? -11.19700 52.85900 23.86900 1.000 53.42360 202 SER A CA 1
ATOM 1464 C C . SER A 1 202 ? -12.53100 53.39000 23.33700 1.000 51.50483 202 SER A C 1
ATOM 1465 O O . SER A 1 202 ? -13.39900 53.83000 24.09600 1.000 54.69438 202 SER A O 1
ATOM 1468 N N . GLU A 1 203 ? -12.69200 53.35700 22.01700 1.000 55.11281 203 GLU A N 1
ATOM 1469 C CA . GLU A 1 203 ? -13.88600 53.95200 21.42000 1.000 59.82504 203 GLU A CA 1
ATOM 1470 C C . GLU A 1 203 ? -15.18600 53.31200 21.90900 1.000 57.60066 203 GLU A C 1
ATOM 1471 O O . GLU A 1 203 ? -16.11000 54.06200 22.27300 1.000 58.75147 203 GLU A O 1
ATOM 1477 N N . PRO A 1 204 ? -15.33800 51.98000 21.97200 1.000 55.62471 204 PRO A N 1
ATOM 1478 C CA . PRO A 1 204 ? -16.61000 51.42800 22.48800 1.000 56.27741 204 PRO A CA 1
ATOM 1479 C C . PRO A 1 204 ? -16.93200 51.86400 23.90900 1.000 54.98160 204 PRO A C 1
ATOM 1480 O O . PRO A 1 204 ? -18.11200 51.92500 24.26700 1.000 56.74320 204 PRO A O 1
ATOM 1484 N N . ASP A 1 205 ? -15.92900 52.21200 24.72100 1.000 54.29377 205 ASP A N 1
ATOM 1485 C CA . ASP A 1 205 ? -16.20100 52.70000 26.07300 1.000 54.71971 205 ASP A CA 1
ATOM 1486 C C . ASP A 1 205 ? -17.13500 53.90800 26.09900 1.000 55.70955 205 ASP A C 1
ATOM 1487 O O . ASP A 1 205 ? -17.74400 54.17900 27.13900 1.000 57.86732 205 ASP A O 1
ATOM 1492 N N . PHE A 1 206 ? -17.22700 54.67600 25.01100 1.000 55.88517 206 PHE A N 1
ATOM 1493 C CA . PHE A 1 206 ? -17.94000 55.94700 25.06600 1.000 59.09319 206 PHE A CA 1
ATOM 1494 C C . PHE A 1 206 ? -19.29000 55.93000 24.36000 1.000 60.91493 206 PHE A C 1
ATOM 1495 O O . PHE A 1 206 ? -20.04100 56.90300 24.48000 1.000 69.26724 206 PHE A O 1
ATOM 1503 N N . ARG A 1 207 ? -19.61900 54.85300 23.64800 1.000 61.61054 207 ARG A N 1
ATOM 1504 C CA . ARG A 1 207 ? -20.94300 54.51600 23.14900 1.000 65.71287 207 ARG A CA 1
ATOM 1505 C C . ARG A 1 207 ? -21.65900 53.59800 24.13700 1.000 66.12286 207 ARG A C 1
ATOM 1506 O O . ARG A 1 207 ? -21.01400 52.92000 24.94600 1.000 68.32314 207 ARG A O 1
ATOM 1514 N N . PRO A 1 208 ? -22.99700 53.55700 24.12500 1.000 67.06414 208 PRO A N 1
ATOM 1515 C CA . PRO A 1 208 ? -23.69800 52.63100 25.02600 1.000 63.10022 208 PRO A CA 1
ATOM 1516 C C . PRO A 1 208 ? -23.28600 51.19600 24.74100 1.000 57.55077 208 PRO A C 1
ATOM 1517 O O . PRO A 1 208 ? -22.93000 50.83900 23.61500 1.000 58.88664 208 PRO A O 1
ATOM 1521 N N . MET A 1 209 ? -23.31800 50.36800 25.77900 1.000 60.04837 209 MET A N 1
ATOM 1522 C CA . MET A 1 209 ? -22.84100 48.99900 25.62800 1.000 57.43366 209 MET A CA 1
ATOM 1523 C C . MET A 1 209 ? -23.76800 48.21500 24.71800 1.000 55.13095 209 MET A C 1
ATOM 1524 O O . MET A 1 209 ? -24.98900 48.26600 24.87900 1.000 62.03038 209 MET A O 1
ATOM 1529 N N . SER A 1 210 ? -23.19400 47.49400 23.75700 1.000 53.66736 210 SER A N 1
ATOM 1530 C CA . SER A 1 210 ? -23.98300 46.61900 22.89400 1.000 51.78119 210 SER A CA 1
ATOM 1531 C C . SER A 1 210 ? -24.26500 45.31700 23.63200 1.000 59.26184 210 SER A C 1
ATOM 1532 O O . SER A 1 210 ? -23.34400 44.53700 23.92300 1.000 54.37586 210 SER A O 1
ATOM 1535 N N . PHE A 1 211 ? -25.54100 45.07000 23.93400 1.000 54.90640 211 PHE A N 1
ATOM 1536 C CA . PHE A 1 211 ? -25.87400 43.83700 24.62700 1.000 52.22628 211 PHE A CA 1
ATOM 1537 C C . PHE A 1 211 ? -25.67700 42.64000 23.71900 1.000 52.99896 211 PHE A C 1
ATOM 1538 O O . PHE A 1 211 ? -25.32600 41.55300 24.19100 1.000 50.76197 211 PHE A O 1
ATOM 1546 N N . SER A 1 212 ? -25.82400 42.82900 22.41300 1.000 47.45762 212 SER A N 1
ATOM 1547 C CA . SER A 1 212 ? -25.49400 41.75500 21.48900 1.000 50.83157 212 SER A CA 1
ATOM 1548 C C . SER A 1 212 ? -24.04100 41.30600 21.67000 1.000 57.61247 212 SER A C 1
ATOM 1549 O O . SER A 1 212 ? -23.75700 40.11200 21.84100 1.000 55.86739 212 SER A O 1
ATOM 1552 N N . LYS A 1 213 ? -23.10300 42.25800 21.65500 1.000 55.17634 213 LYS A N 1
ATOM 1553 C CA . LYS A 1 213 ? -21.69500 41.89100 21.77100 1.000 56.55551 213 LYS A CA 1
ATOM 1554 C C . LYS A 1 213 ? -21.38700 41.35100 23.16300 1.000 51.72442 213 LYS A C 1
ATOM 1555 O O . LYS A 1 213 ? -20.61500 40.40000 23.30200 1.000 51.66538 213 LYS A O 1
ATOM 1561 N N . LEU A 1 214 ? -22.00100 41.93200 24.19700 1.000 49.19331 214 LEU A N 1
ATOM 1562 C CA . LEU A 1 214 ? -21.82900 41.40900 25.54600 1.000 51.87775 214 LEU A CA 1
ATOM 1563 C C . LEU A 1 214 ? -22.24500 39.94200 25.62600 1.000 56.52727 214 LEU A C 1
ATOM 1564 O O . LEU A 1 214 ? -21.52600 39.11600 26.19900 1.000 52.77965 214 LEU A O 1
ATOM 1569 N N . LEU A 1 215 ? -23.39400 39.59600 25.03700 1.000 48.00550 215 LEU A N 1
ATOM 1570 C CA . LEU A 1 215 ? -23.84100 38.21100 25.06300 1.000 53.72582 215 LEU A CA 1
ATOM 1571 C C . LEU A 1 215 ? -22.91200 37.31800 24.26200 1.000 53.61164 215 LEU A C 1
ATOM 1572 O O . LEU A 1 215 ? -22.66900 36.17300 24.65100 1.000 49.55685 215 LEU A O 1
ATOM 1577 N N . TYR A 1 216 ? -22.40800 37.80600 23.12100 1.000 53.23163 216 TYR A N 1
ATOM 1578 C CA . TYR A 1 216 ? -21.42700 37.02200 22.37000 1.000 56.60957 216 TYR A CA 1
ATOM 1579 C C . TYR A 1 216 ? -20.17800 36.75900 23.20900 1.000 55.74974 216 TYR A C 1
ATOM 1580 O O . TYR A 1 216 ? -19.61700 35.65500 23.18400 1.000 50.60703 216 TYR A O 1
ATOM 1589 N N . VAL A 1 217 ? -19.76700 37.74600 24.00400 1.000 50.21936 217 VAL A N 1
ATOM 1590 C CA . VAL A 1 217 ? -18.56700 37.59100 24.81300 1.000 56.71324 217 VAL A CA 1
ATOM 1591 C C . VAL A 1 217 ? -18.82300 36.61200 25.95400 1.000 53.88710 217 VAL A C 1
ATOM 1592 O O . VAL A 1 217 ? -17.98800 35.75200 26.23800 1.000 49.85785 217 VAL A O 1
ATOM 1596 N N . LEU A 1 218 ? -20.00400 36.68700 26.58000 1.000 51.90115 218 LEU A N 1
ATOM 1597 C CA . LEU A 1 218 ? -20.35100 35.75200 27.65200 1.000 52.57391 218 LEU A CA 1
ATOM 1598 C C . LEU A 1 218 ? -20.49800 34.32600 27.13000 1.000 51.48643 218 LEU A C 1
ATOM 1599 O O . LEU A 1 218 ? -19.98800 33.38200 27.74800 1.000 51.13576 218 LEU A O 1
ATOM 1604 N N . LEU A 1 219 ? -21.17400 34.14500 25.99100 1.000 51.54876 219 LEU A N 1
ATOM 1605 C CA . LEU A 1 219 ? -21.29200 32.81700 25.39200 1.000 51.26375 219 LEU A CA 1
ATOM 1606 C C . LEU A 1 219 ? -19.91900 32.23500 25.08300 1.000 50.07873 219 LEU A C 1
ATOM 1607 O O . LEU A 1 219 ? -19.63000 31.08000 25.43100 1.000 51.59390 219 LEU A O 1
ATOM 1612 N N . GLY A 1 220 ? -19.07600 33.00900 24.38200 1.000 51.81099 220 GLY A N 1
ATOM 1613 C CA . GLY A 1 220 ? -17.75000 32.52900 24.04100 1.000 49.04718 220 GLY A CA 1
ATOM 1614 C C . GLY A 1 220 ? -16.90600 32.23700 25.26800 1.000 46.35874 220 GLY A C 1
ATOM 1615 O O . GLY A 1 220 ? -16.16300 31.26000 25.29800 1.000 50.06394 220 GLY A O 1
ATOM 1616 N N . SER A 1 221 ? -17.03300 33.06400 26.30500 1.000 47.36204 221 SER A N 1
ATOM 1617 C CA . SER A 1 221 ? -16.31800 32.82700 27.55000 1.000 48.23887 221 SER A CA 1
ATOM 1618 C C . SER A 1 221 ? -16.72700 31.50600 28.18100 1.000 49.02027 221 SER A C 1
ATOM 1619 O O . SER A 1 221 ? -15.86700 30.71100 28.56500 1.000 48.05211 221 SER A O 1
ATOM 1622 N N . VAL A 1 222 ? -18.03500 31.26100 28.31400 1.000 48.10920 222 VAL A N 1
ATOM 1623 C CA . VAL A 1 222 ? -18.50400 30.01800 28.93500 1.000 46.64554 222 VAL A CA 1
ATOM 1624 C C . VAL A 1 222 ? -18.02300 28.81000 28.13800 1.000 45.95123 222 VAL A C 1
ATOM 1625 O O . VAL A 1 222 ? -17.51800 27.81600 28.70300 1.000 45.89850 222 VAL A O 1
ATOM 1629 N N . VAL A 1 223 ? -18.16900 28.87700 26.80700 1.000 42.93616 223 VAL A N 1
ATOM 1630 C CA . VAL A 1 223 ? -17.64400 27.81200 25.95400 1.000 44.37272 223 VAL A CA 1
ATOM 1631 C C . VAL A 1 223 ? -16.16100 27.58500 26.23900 1.000 49.65374 223 VAL A C 1
ATOM 1632 O O . VAL A 1 223 ? -15.69600 26.43700 26.34700 1.000 47.08221 223 VAL A O 1
ATOM 1636 N N . MET A 1 224 ? -15.39300 28.67900 26.35800 1.000 45.87428 224 MET A N 1
ATOM 1637 C CA . MET A 1 224 ? -13.94400 28.55100 26.52500 1.000 49.32916 224 MET A CA 1
ATOM 1638 C C . MET A 1 224 ? -13.60600 27.95300 27.87900 1.000 46.91409 224 MET A C 1
ATOM 1639 O O . MET A 1 224 ? -12.65500 27.17700 28.00200 1.000 47.29301 224 MET A O 1
ATOM 1644 N N . ILE A 1 225 ? -14.36900 28.32200 28.90800 1.000 46.45104 225 ILE A N 1
ATOM 1645 C CA . ILE A 1 225 ? -14.18200 27.73900 30.23000 1.000 46.98898 225 ILE A CA 1
ATOM 1646 C C . ILE A 1 225 ? -14.29900 26.22300 30.15500 1.000 49.04345 225 ILE A C 1
ATOM 1647 O O . ILE A 1 225 ? -13.43400 25.48800 30.67200 1.000 46.35023 225 ILE A O 1
ATOM 1652 N N . PHE A 1 226 ? -15.31100 25.72700 29.42700 1.000 49.72681 226 PHE A N 1
ATOM 1653 C CA . PHE A 1 226 ? -15.44300 24.26900 29.29800 1.000 45.99211 226 PHE A CA 1
ATOM 1654 C C . PHE A 1 226 ? -14.32800 23.66000 28.44500 1.000 50.23455 226 PHE A C 1
ATOM 1655 O O . PHE A 1 226 ? -13.82400 22.56500 28.75000 1.000 49.38065 226 PHE A O 1
ATOM 1663 N N . VAL A 1 227 ? -13.93200 24.33300 27.36200 1.000 49.33002 227 VAL A N 1
ATOM 1664 C CA . VAL A 1 227 ? -12.83300 23.80900 26.54600 1.000 49.48667 227 VAL A CA 1
ATOM 1665 C C . VAL A 1 227 ? -11.53200 23.74700 27.36200 1.000 49.84485 227 VAL A C 1
ATOM 1666 O O . VAL A 1 227 ? -10.77400 22.77000 27.27900 1.000 47.84625 227 VAL A O 1
ATOM 1670 N N . CYS A 1 228 ? -11.26800 24.77800 28.17200 1.000 48.36558 228 CYS A N 1
ATOM 1671 C CA . CYS A 1 228 ? -10.07800 24.81700 29.02400 1.000 49.10155 228 CYS A CA 1
ATOM 1672 C C . CYS A 1 228 ? -10.09200 23.68300 30.03600 1.000 52.51511 228 CYS A C 1
ATOM 1673 O O . CYS A 1 228 ? -9.06900 23.02000 30.26100 1.000 49.28009 228 CYS A O 1
ATOM 1676 N N . ALA A 1 229 ? -11.24100 23.48700 30.69700 1.000 50.86707 229 ALA A N 1
ATOM 1677 C CA . ALA A 1 229 ? -11.38400 22.39800 31.65600 1.000 52.65066 229 ALA A CA 1
ATOM 1678 C C . ALA A 1 229 ? -11.06100 21.06900 31.00000 1.000 51.33980 229 ALA A C 1
ATOM 1679 O O . ALA A 1 229 ? -10.29200 20.25600 31.53800 1.000 51.27447 229 ALA A O 1
ATOM 1681 N N . TRP A 1 230 ? -11.62100 20.85000 29.81100 1.000 47.57092 230 TRP A N 1
ATOM 1682 C CA . TRP A 1 230 ? -11.37500 19.60800 29.10100 1.000 49.39320 230 TRP A CA 1
ATOM 1683 C C . TRP A 1 230 ? -9.89200 19.44500 28.76800 1.000 54.51159 230 TRP A C 1
ATOM 1684 O O . TRP A 1 230 ? -9.31700 18.37200 28.96700 1.000 53.41054 230 TRP A O 1
ATOM 1695 N N . LEU A 1 231 ? -9.25900 20.50600 28.25600 1.000 54.98997 231 LEU A N 1
ATOM 1696 C CA . LEU A 1 231 ? -7.85900 20.42000 27.84500 1.000 54.47400 231 LEU A CA 1
ATOM 1697 C C . LEU A 1 231 ? -6.94800 20.14900 29.03800 1.000 53.61645 231 LEU A C 1
ATOM 1698 O O . LEU A 1 231 ? -5.98700 19.37500 28.93600 1.000 53.74328 231 LEU A O 1
ATOM 1703 N N . MET A 1 232 ? -7.24200 20.77000 30.18100 1.000 51.04318 232 MET A N 1
ATOM 1704 C CA . MET A 1 232 ? -6.43000 20.54700 31.36800 1.000 53.60164 232 MET A CA 1
ATOM 1705 C C . MET A 1 232 ? -6.62700 19.14900 31.92000 1.000 57.65896 232 MET A C 1
ATOM 1706 O O . MET A 1 232 ? -5.71800 18.60200 32.55400 1.000 59.60879 232 MET A O 1
ATOM 1711 N N . HIS A 1 233 ? -7.81800 18.58300 31.73000 1.000 59.07020 233 HIS A N 1
ATOM 1712 C CA . HIS A 1 233 ? -8.05900 17.20700 32.13300 1.000 63.57422 233 HIS A CA 1
ATOM 1713 C C . HIS A 1 233 ? -7.39800 16.22400 31.17300 1.000 63.84881 233 HIS A C 1
ATOM 1714 O O . HIS A 1 233 ? -6.99400 15.13600 31.59100 1.000 66.23582 233 HIS A O 1
ATOM 1721 N N . ASN A 1 234 ? -7.26000 16.59000 29.89200 1.000 57.73638 234 ASN A N 1
ATOM 1722 C CA . ASN A 1 234 ? -6.72700 15.69000 28.86500 1.000 59.61852 234 ASN A CA 1
ATOM 1723 C C . ASN A 1 234 ? -5.54300 16.38400 28.20000 1.000 62.30901 234 ASN A C 1
ATOM 1724 O O . ASN A 1 234 ? -5.64600 16.88400 27.08100 1.000 66.50337 234 ASN A O 1
ATOM 1729 N N . VAL A 1 235 ? -4.39900 16.39800 28.88600 1.000 59.99426 235 VAL A N 1
ATOM 1730 C CA . VAL A 1 235 ? -3.25500 17.13500 28.35700 1.000 61.36369 235 VAL A CA 1
ATOM 1731 C C . VAL A 1 235 ? -2.72200 16.46100 27.09700 1.000 65.75178 235 VAL A C 1
ATOM 1732 O O . VAL A 1 235 ? -2.12700 17.11900 26.23400 1.000 66.49848 235 VAL A O 1
ATOM 1736 N N . GLU A 1 236 ? -2.95600 15.15500 26.94700 1.000 67.57176 236 GLU A N 1
ATOM 1737 C CA . GLU A 1 236 ? -2.43400 14.42200 25.79500 1.000 71.82800 236 GLU A CA 1
ATOM 1738 C C . GLU A 1 236 ? -3.09900 14.83700 24.48700 1.000 75.95627 236 GLU A C 1
ATOM 1739 O O . GLU A 1 236 ? -2.55900 14.55100 23.40900 1.000 82.16377 236 GLU A O 1
ATOM 1745 N N . VAL A 1 237 ? -4.25200 15.50400 24.54500 1.000 69.58195 237 VAL A N 1
ATOM 1746 C CA . VAL A 1 237 ? -4.85600 16.06700 23.35600 1.000 72.89258 237 VAL A CA 1
ATOM 1747 C C . VAL A 1 237 ? -4.64900 17.57500 23.25200 1.000 73.76495 237 VAL A C 1
ATOM 1748 O O . VAL A 1 237 ? -4.61300 18.10000 22.13400 1.000 77.51787 237 VAL A O 1
ATOM 1752 N N . ALA A 1 238 ? -4.51300 18.28800 24.37200 1.000 68.77830 238 ALA A N 1
ATOM 1753 C CA . ALA A 1 238 ? -4.01600 19.65300 24.29500 1.000 69.22351 238 ALA A CA 1
ATOM 1754 C C . ALA A 1 238 ? -2.67400 19.69200 23.58000 1.000 66.69502 238 ALA A C 1
ATOM 1755 O O . ALA A 1 238 ? -2.42100 20.59800 22.77500 1.000 66.74226 238 ALA A O 1
ATOM 1757 N N . ASN A 1 239 ? -1.81500 18.69800 23.84300 1.000 63.91331 239 ASN A N 1
ATOM 1758 C CA . ASN A 1 239 ? -0.53800 18.59400 23.13900 1.000 69.94459 239 ASN A CA 1
ATOM 1759 C C . ASN A 1 239 ? -0.74000 18.56000 21.63100 1.000 74.89529 239 ASN A C 1
ATOM 1760 O O . ASN A 1 239 ? -0.13700 19.35100 20.90100 1.000 76.74269 239 ASN A O 1
ATOM 1765 N N . LEU A 1 240 ? -1.59400 17.65400 21.14300 1.000 79.01090 240 LEU A N 1
ATOM 1766 C CA . LEU A 1 240 ? -1.76400 17.51300 19.69700 1.000 79.80427 240 LEU A CA 1
ATOM 1767 C C . LEU A 1 240 ? -2.48300 18.71600 19.09800 1.000 77.77320 240 LEU A C 1
ATOM 1768 O O . LEU A 1 240 ? -2.16900 19.13400 17.97900 1.000 84.43589 240 LEU A O 1
ATOM 1773 N N . VAL A 1 241 ? -3.44900 19.28300 19.82300 1.000 73.23543 241 VAL A N 1
ATOM 1774 C CA . VAL A 1 241 ? -4.10300 20.51500 19.38300 1.000 71.52109 241 VAL A CA 1
ATOM 1775 C C . VAL A 1 241 ? -3.06700 21.60000 19.12800 1.000 77.50598 241 VAL A C 1
ATOM 1776 O O . VAL A 1 241 ? -3.03200 22.21100 18.05200 1.000 81.14983 241 VAL A O 1
ATOM 1780 N N . LEU A 1 242 ? -2.19400 21.84800 20.11100 1.000 77.14519 242 LEU A N 1
ATOM 1781 C CA . LEU A 1 242 ? -1.19700 22.90500 19.93600 1.000 79.53364 242 LEU A CA 1
ATOM 1782 C C . LEU A 1 242 ? -0.13400 22.52200 18.91200 1.000 77.80200 242 LEU A C 1
ATOM 1783 O O . LEU A 1 242 ? 0.36800 23.39500 18.20200 1.000 79.85019 242 LEU A O 1
ATOM 1788 N N . ILE A 1 243 ? 0.16700 21.22900 18.76500 1.000 77.39357 243 ILE A N 1
ATOM 1789 C CA . ILE A 1 243 ? 1.13600 20.79300 17.76200 1.000 78.80917 243 ILE A CA 1
ATOM 1790 C C . ILE A 1 243 ? 0.61500 21.07700 16.35700 1.000 83.23353 243 ILE A C 1
ATOM 1791 O O . ILE A 1 243 ? 1.31600 21.66000 15.51900 1.000 86.30555 243 ILE A O 1
ATOM 1796 N N . VAL A 1 244 ? -0.62500 20.66600 16.07500 1.000 84.02016 244 VAL A N 1
ATOM 1797 C CA . VAL A 1 244 ? -1.16700 20.84500 14.73400 1.000 84.94591 244 VAL A CA 1
ATOM 1798 C C . VAL A 1 244 ? -1.44700 22.32000 14.46500 1.000 87.27579 244 VAL A C 1
ATOM 1799 O O . VAL A 1 244 ? -1.16600 22.82300 13.37000 1.000 93.34192 244 VAL A O 1
ATOM 1803 N N . LEU A 1 245 ? -1.97600 23.04600 15.46000 1.000 84.55757 245 LEU A N 1
ATOM 1804 C CA . LEU A 1 245 ? -2.13400 24.48800 15.31500 1.000 83.12951 245 LEU A CA 1
ATOM 1805 C C . LEU A 1 245 ? -0.79700 25.16100 15.02200 1.000 87.33531 245 LEU A C 1
ATOM 1806 O O . LEU A 1 245 ? -0.72500 26.07100 14.19000 1.000 91.96029 245 LEU A O 1
ATOM 1811 N N . SER A 1 246 ? 0.28000 24.70500 15.67400 1.000 85.23970 246 SER A N 1
ATOM 1812 C CA . SER A 1 246 ? 1.59000 25.32300 15.49500 1.000 87.58061 246 SER A CA 1
ATOM 1813 C C . SER A 1 246 ? 2.13600 25.06400 14.10100 1.000 93.06802 246 SER A C 1
ATOM 1814 O O . SER A 1 246 ? 2.58500 25.99500 13.42500 1.000 94.09779 246 SER A O 1
ATOM 1817 N N . ILE A 1 247 ? 2.10700 23.80300 13.65300 1.000 92.19350 247 ILE A N 1
ATOM 1818 C CA . ILE A 1 247 ? 2.61300 23.49100 12.31500 1.000 93.16138 247 ILE A CA 1
ATOM 1819 C C . ILE A 1 247 ? 1.78500 24.20400 11.25100 1.000 95.36714 247 ILE A C 1
ATOM 1820 O O . ILE A 1 247 ? 2.32800 24.71300 10.26300 1.000 99.98331 247 ILE A O 1
ATOM 1825 N N . VAL A 1 248 ? 0.47300 24.32500 11.46800 1.000 95.20197 248 VAL A N 1
ATOM 1826 C CA . VAL A 1 248 ? -0.38900 24.95800 10.47100 1.000 98.47110 248 VAL A CA 1
ATOM 1827 C C . VAL A 1 248 ? -0.11900 26.45600 10.39400 1.000 99.37672 248 VAL A C 1
ATOM 1828 O O . VAL A 1 248 ? 0.02400 27.02400 9.30200 1.000 102.45781 248 VAL A O 1
ATOM 1832 N N . VAL A 1 249 ? -0.07100 27.12600 11.54800 1.000 97.65532 249 VAL A N 1
ATOM 1833 C CA . VAL A 1 249 ? 0.18500 28.56000 11.54400 1.000 99.19067 249 VAL A CA 1
ATOM 1834 C C . VAL A 1 249 ? 1.61800 28.84500 11.09200 1.000 100.35201 249 VAL A C 1
ATOM 1835 O O . VAL A 1 249 ? 1.89100 29.89100 10.49400 1.000 97.41021 249 VAL A O 1
ATOM 1839 N N . THR A 1 250 ? 2.54400 27.90400 11.30700 1.000 99.82001 250 THR A N 1
ATOM 1840 C CA . THR A 1 250 ? 3.87800 28.04300 10.73000 1.000 102.64379 250 THR A CA 1
ATOM 1841 C C . THR A 1 250 ? 3.81700 28.00000 9.20900 1.000 105.26338 250 THR A C 1
ATOM 1842 O O . THR A 1 250 ? 4.46600 28.80900 8.53400 1.000 109.32443 250 THR A O 1
ATOM 1846 N N . ILE A 1 251 ? 3.04700 27.06000 8.65300 1.000 104.51996 251 ILE A N 1
ATOM 1847 C CA . ILE A 1 251 ? 2.88400 26.98200 7.20100 1.000 103.44620 251 ILE A CA 1
ATOM 1848 C C . ILE A 1 251 ? 2.33500 28.29600 6.65600 1.000 106.18562 251 ILE A C 1
ATOM 1849 O O . ILE A 1 251 ? 2.86600 28.86400 5.69100 1.000 110.79415 251 ILE A O 1
ATOM 1854 N N . ILE A 1 252 ? 1.26900 28.80800 7.27400 1.000 104.02458 252 ILE A N 1
ATOM 1855 C CA . ILE A 1 252 ? 0.66300 30.02100 6.73000 1.000 106.24321 252 ILE A CA 1
ATOM 1856 C C . ILE A 1 252 ? 1.50800 31.26000 7.02200 1.000 106.83265 252 ILE A C 1
ATOM 1857 O O . ILE A 1 252 ? 1.34900 32.28000 6.34200 1.000 108.14566 252 ILE A O 1
ATOM 1862 N N . PHE A 1 253 ? 2.41700 31.20200 8.00100 1.000 106.52180 253 PHE A N 1
ATOM 1863 C CA . PHE A 1 253 ? 3.36500 32.29700 8.18900 1.000 105.91294 253 PHE A CA 1
ATOM 1864 C C . PHE A 1 253 ? 4.44800 32.26300 7.12100 1.000 107.28513 253 PHE A C 1
ATOM 1865 O O . PHE A 1 253 ? 4.88100 33.31200 6.62900 1.000 103.63294 253 PHE A O 1
ATOM 1873 N N . PHE A 1 254 ? 4.90100 31.06200 6.75900 1.000 107.45540 254 PHE A N 1
ATOM 1874 C CA . PHE A 1 254 ? 5.95100 30.93400 5.75600 1.000 109.48757 254 PHE A CA 1
ATOM 1875 C C . PHE A 1 254 ? 5.44300 31.31300 4.37100 1.000 115.42868 254 PHE A C 1
ATOM 1876 O O . PHE A 1 254 ? 6.17400 31.93100 3.58600 1.000 117.08120 254 PHE A O 1
ATOM 1884 N N . ARG A 1 255 ? 4.19500 30.95500 4.05100 1.000 116.81514 255 ARG A N 1
ATOM 1885 C CA . ARG A 1 255 ? 3.63200 31.33600 2.75800 1.000 116.16048 255 ARG A CA 1
ATOM 1886 C C . ARG A 1 255 ? 3.60800 32.85300 2.59400 1.000 119.59305 255 ARG A C 1
ATOM 1887 O O . ARG A 1 255 ? 4.12500 33.39000 1.60600 1.000 125.87619 255 ARG A O 1
ATOM 1895 N N . GLN A 1 256 ? 3.02000 33.56200 3.55400 1.000 113.64208 256 GLN A N 1
ATOM 1896 C CA . GLN A 1 256 ? 2.92600 35.01500 3.46800 1.000 113.57682 256 GLN A CA 1
ATOM 1897 C C . GLN A 1 256 ? 4.27400 35.66400 3.75700 1.000 113.24132 256 GLN A C 1
ATOM 1898 O O . GLN A 1 256 ? 4.83100 36.35800 2.90700 1.000 117.17424 256 GLN A O 1
ATOM 1904 N N . ASN A 1 266 ? 11.29600 40.82000 4.92900 1.000 118.02198 266 ASN A N 1
ATOM 1905 C CA . ASN A 1 266 ? 11.94900 39.85100 5.80300 1.000 116.47966 266 ASN A CA 1
ATOM 1906 C C . ASN A 1 266 ? 12.04600 40.35600 7.23500 1.000 113.53228 266 ASN A C 1
ATOM 1907 O O . ASN A 1 266 ? 12.69000 39.72700 8.08200 1.000 110.09063 266 ASN A O 1
ATOM 1912 N N . LYS A 1 267 ? 11.41200 41.50200 7.49900 1.000 112.54061 267 LYS A N 1
ATOM 1913 C CA . LYS A 1 267 ? 11.24900 41.95100 8.87600 1.000 112.16873 267 LYS A CA 1
ATOM 1914 C C . LYS A 1 267 ? 10.34600 41.01700 9.66400 1.000 110.92509 267 LYS A C 1
ATOM 1915 O O . LYS A 1 267 ? 10.35200 41.06300 10.90000 1.000 110.57306 267 LYS A O 1
ATOM 1921 N N . MET A 1 268 ? 9.56800 40.17700 8.97300 1.000 110.15139 268 MET A N 1
ATOM 1922 C CA . MET A 1 268 ? 8.79400 39.13100 9.62900 1.000 109.90143 268 MET A CA 1
ATOM 1923 C C . MET A 1 268 ? 9.65900 37.92900 9.99900 1.000 107.30488 268 MET A C 1
ATOM 1924 O O . MET A 1 268 ? 9.35500 37.22800 10.97300 1.000 103.89027 268 MET A O 1
ATOM 1929 N N . PHE A 1 269 ? 10.72500 37.66900 9.23400 1.000 108.13331 269 PHE A N 1
ATOM 1930 C CA . PHE A 1 269 ? 11.59800 36.53300 9.52500 1.000 107.25948 269 PHE A CA 1
ATOM 1931 C C . PHE A 1 269 ? 12.37100 36.74400 10.82600 1.000 102.21465 269 PHE A C 1
ATOM 1932 O O . PHE A 1 269 ? 12.54900 35.80400 11.62000 1.000 95.46676 269 PHE A O 1
ATOM 1940 N N . VAL A 1 270 ? 12.83700 37.97400 11.06100 1.000 99.91759 270 VAL A N 1
ATOM 1941 C CA . VAL A 1 270 ? 13.45000 38.29900 12.34600 1.000 98.79393 270 VAL A CA 1
ATOM 1942 C C . VAL A 1 270 ? 12.43000 38.14800 13.46900 1.000 95.78525 270 VAL A C 1
ATOM 1943 O O . VAL A 1 270 ? 12.76100 37.69200 14.57200 1.000 92.15907 270 VAL A O 1
ATOM 1947 N N . ALA A 1 271 ? 11.17100 38.51600 13.20400 1.000 98.71322 271 ALA A N 1
ATOM 1948 C CA . ALA A 1 271 ? 10.11500 38.30300 14.19000 1.000 95.34119 271 ALA A CA 1
ATOM 1949 C C . ALA A 1 271 ? 9.94500 36.81900 14.50000 1.000 90.36089 271 ALA A C 1
ATOM 1950 O O . ALA A 1 271 ? 9.72600 36.44000 15.65600 1.000 85.13828 271 ALA A O 1
ATOM 1952 N N . PHE A 1 272 ? 10.09500 35.95900 13.48800 1.000 91.40035 272 PHE A N 1
ATOM 1953 C CA . PHE A 1 272 ? 9.99700 34.51900 13.70700 1.000 87.86308 272 PHE A CA 1
ATOM 1954 C C . PHE A 1 272 ? 11.13300 34.00900 14.58800 1.000 83.71840 272 PHE A C 1
ATOM 1955 O O . PHE A 1 272 ? 10.90400 33.23900 15.53600 1.000 80.04181 272 PHE A O 1
ATOM 1963 N N . VAL A 1 273 ? 12.37300 34.40000 14.28200 1.000 84.41741 273 VAL A N 1
ATOM 1964 C CA . VAL A 1 273 ? 13.48400 33.88800 15.08600 1.000 82.24193 273 VAL A CA 1
ATOM 1965 C C . VAL A 1 273 ? 13.39500 34.41600 16.52100 1.000 74.57613 273 VAL A C 1
ATOM 1966 O O . VAL A 1 273 ? 13.66900 33.68500 17.48400 1.000 68.52845 273 VAL A O 1
ATOM 1970 N N . LEU A 1 274 ? 12.96300 35.67300 16.69100 1.000 75.10030 274 LEU A N 1
ATOM 1971 C CA . LEU A 1 274 ? 12.76600 36.20900 18.03400 1.000 77.99461 274 LEU A CA 1
ATOM 1972 C C . LEU A 1 274 ? 11.64900 35.47300 18.76500 1.000 77.31327 274 LEU A C 1
ATOM 1973 O O . LEU A 1 274 ? 11.71200 35.30600 19.99100 1.000 72.52205 274 LEU A O 1
ATOM 1978 N N . MET A 1 275 ? 10.63600 35.00700 18.02700 1.000 74.70174 275 MET A N 1
ATOM 1979 C CA . MET A 1 275 ? 9.57900 34.20900 18.63600 1.000 74.16221 275 MET A CA 1
ATOM 1980 C C . MET A 1 275 ? 10.11400 32.87300 19.13700 1.000 65.93496 275 MET A C 1
ATOM 1981 O O . MET A 1 275 ? 9.75900 32.43200 20.23400 1.000 59.16743 275 MET A O 1
ATOM 1986 N N . LEU A 1 276 ? 10.96800 32.21600 18.35000 1.000 64.82519 276 LEU A N 1
ATOM 1987 C CA . LEU A 1 276 ? 11.55000 30.94500 18.79300 1.000 65.74027 276 LEU A CA 1
ATOM 1988 C C . LEU A 1 276 ? 12.42300 31.12900 20.04200 1.000 64.19398 276 LEU A C 1
ATOM 1989 O O . LEU A 1 276 ? 12.42100 30.28800 20.96600 1.000 64.47126 276 LEU A O 1
ATOM 1994 N N . GLU A 1 277 ? 13.16600 32.23500 20.09600 1.000 63.31940 277 GLU A N 1
ATOM 1995 C CA . GLU A 1 277 ? 13.96100 32.52200 21.28700 1.000 63.83754 277 GLU A CA 1
ATOM 1996 C C . GLU A 1 277 ? 13.06800 32.75800 22.50000 1.000 59.33594 277 GLU A C 1
ATOM 1997 O O . GLU A 1 277 ? 13.37400 32.29100 23.61100 1.000 54.84630 277 GLU A O 1
ATOM 2003 N N . ALA A 1 278 ? 11.96800 33.49600 22.30900 1.000 53.86346 278 ALA A N 1
ATOM 2004 C CA . ALA A 1 278 ? 10.99800 33.68800 23.38400 1.000 60.31035 278 ALA A CA 1
ATOM 2005 C C . ALA A 1 278 ? 10.41400 32.35900 23.85900 1.000 55.03762 278 ALA A C 1
ATOM 2006 O O . ALA A 1 278 ? 10.13700 32.19200 25.05100 1.000 51.07830 278 ALA A O 1
ATOM 2008 N N . VAL A 1 279 ? 10.20700 31.41100 22.93800 1.000 52.29905 279 VAL A N 1
ATOM 2009 C CA . VAL A 1 279 ? 9.69300 30.09700 23.31900 1.000 49.67055 279 VAL A CA 1
ATOM 2010 C C . VAL A 1 279 ? 10.64700 29.42500 24.30000 1.000 55.57538 279 VAL A C 1
ATOM 2011 O O . VAL A 1 279 ? 10.22700 28.85900 25.32500 1.000 45.71637 279 VAL A O 1
ATOM 2015 N N . VAL A 1 280 ? 11.94700 29.44200 23.97100 1.000 51.26841 280 VAL A N 1
ATOM 2016 C CA . VAL A 1 280 ? 12.94300 28.87200 24.88200 1.000 47.62173 280 VAL A CA 1
ATOM 2017 C C . VAL A 1 280 ? 12.87600 29.56900 26.24200 1.000 46.48067 280 VAL A C 1
ATOM 2018 O O . VAL A 1 280 ? 12.90800 28.92300 27.31400 1.000 42.70813 280 VAL A O 1
ATOM 2022 N N . PHE A 1 281 ? 12.75700 30.89600 26.22500 1.000 45.18900 281 PHE A N 1
ATOM 2023 C CA . PHE A 1 281 ? 12.67000 31.60100 27.49300 1.000 43.06710 281 PHE A CA 1
ATOM 2024 C C . PHE A 1 281 ? 11.47300 31.12200 28.31600 1.000 50.33622 281 PHE A C 1
ATOM 2025 O O . PHE A 1 281 ? 11.58500 30.94800 29.53500 1.000 45.77599 281 PHE A O 1
ATOM 2033 N N . TYR A 1 282 ? 10.30800 30.93200 27.67700 1.000 44.27962 282 TYR A N 1
ATOM 2034 C CA . TYR A 1 282 ? 9.12600 30.57100 28.45700 1.000 46.79888 282 TYR A CA 1
ATOM 2035 C C . TYR A 1 282 ? 9.17200 29.12100 28.92200 1.000 43.58334 282 TYR A C 1
ATOM 2036 O O . TYR A 1 282 ? 8.64700 28.81100 30.00100 1.000 44.69051 282 TYR A O 1
ATOM 2045 N N . ILE A 1 283 ? 9.80900 28.23500 28.14900 1.000 42.82380 283 ILE A N 1
ATOM 2046 C CA . ILE A 1 283 ? 10.07700 26.88400 28.64100 1.000 42.79016 283 ILE A CA 1
ATOM 2047 C C . ILE A 1 283 ? 10.82100 26.96600 29.96300 1.000 43.93900 283 ILE A C 1
ATOM 2048 O O . ILE A 1 283 ? 10.47900 26.27600 30.92900 1.000 46.83237 283 ILE A O 1
ATOM 2053 N N . LEU A 1 284 ? 11.81300 27.85700 30.04300 1.000 42.39765 284 LEU A N 1
ATOM 2054 C CA . LEU A 1 284 ? 12.60000 27.96300 31.26800 1.000 45.04668 284 LEU A CA 1
ATOM 2055 C C . LEU A 1 284 ? 11.81600 28.62200 32.39700 1.000 43.40767 284 LEU A C 1
ATOM 2056 O O . LEU A 1 284 ? 11.90900 28.19700 33.55800 1.000 43.99454 284 LEU A O 1
ATOM 2061 N N . TYR A 1 285 ? 11.10900 29.71000 32.08500 1.000 42.34731 285 TYR A N 1
ATOM 2062 C CA . TYR A 1 285 ? 10.25500 30.41600 33.04400 1.000 42.46294 285 TYR A CA 1
ATOM 2063 C C . TYR A 1 285 ? 9.21700 29.49600 33.68100 1.000 45.13034 285 TYR A C 1
ATOM 2064 O O . TYR A 1 285 ? 8.86200 29.67100 34.85800 1.000 42.92810 285 TYR A O 1
ATOM 2073 N N . ALA A 1 286 ? 8.70200 28.53200 32.91600 1.000 37.93828 286 ALA A N 1
ATOM 2074 C CA . ALA A 1 286 ? 7.71500 27.58600 33.41400 1.000 43.64215 286 ALA A CA 1
ATOM 2075 C C . ALA A 1 286 ? 8.26600 26.66500 34.50300 1.000 44.83043 286 ALA A C 1
ATOM 2076 O O . ALA A 1 286 ? 7.47300 26.00000 35.17400 1.000 42.25032 286 ALA A O 1
ATOM 2078 N N . GLN A 1 287 ? 9.59100 26.58400 34.67500 1.000 41.84400 287 GLN A N 1
ATOM 2079 C CA . GLN A 1 287 ? 10.16700 25.71200 35.69400 1.000 42.12371 287 GLN A CA 1
ATOM 2080 C C . GLN A 1 287 ? 10.00300 26.27300 37.11000 1.000 39.75371 287 GLN A C 1
ATOM 2081 O O . GLN A 1 287 ? 10.05100 25.51100 38.07800 1.000 40.46451 287 GLN A O 1
ATOM 2087 N N . MET A 1 288 ? 9.78100 27.56900 37.26000 1.000 38.23258 288 MET A N 1
ATOM 2088 C CA . MET A 1 288 ? 9.72400 28.14600 38.60500 1.000 42.44712 288 MET A CA 1
ATOM 2089 C C . MET A 1 288 ? 8.63700 27.52800 39.48000 1.000 41.69393 288 MET A C 1
ATOM 2090 O O . MET A 1 288 ? 8.93800 27.16400 40.63100 1.000 44.42621 288 MET A O 1
ATOM 2095 N N . PRO A 1 289 ? 7.39000 27.36800 39.03100 1.000 43.87934 289 PRO A N 1
ATOM 2096 C CA . PRO A 1 289 ? 6.37200 26.75400 39.89900 1.000 41.42585 289 PRO A CA 1
ATOM 2097 C C . PRO A 1 289 ? 6.39600 25.23200 39.93300 1.000 42.16151 289 PRO A C 1
ATOM 2098 O O . PRO A 1 289 ? 5.61200 24.64300 40.68500 1.000 43.16317 289 PRO A O 1
ATOM 2102 N N . THR A 1 290 ? 7.24600 24.57400 39.13800 1.000 39.76235 290 THR A N 1
ATOM 2103 C CA . THR A 1 290 ? 7.23500 23.12300 39.03900 1.000 41.31506 290 THR A CA 1
ATOM 2104 C C . THR A 1 290 ? 8.58500 22.60900 39.51300 1.000 39.35687 290 THR A C 1
ATOM 2105 O O . THR A 1 290 ? 8.80500 22.46300 40.72400 1.000 39.35708 290 THR A O 1
ATOM 2109 N N . SER A 1 291 ? 9.51400 22.33800 38.59500 1.000 37.52657 291 SER A N 1
ATOM 2110 C CA . SER A 1 291 ? 10.74400 21.62500 38.92000 1.000 38.65300 291 SER A CA 1
ATOM 2111 C C . SER A 1 291 ? 11.63000 22.40600 39.89200 1.000 42.80237 291 SER A C 1
ATOM 2112 O O . SER A 1 291 ? 12.24900 21.80800 40.78000 1.000 41.39394 291 SER A O 1
ATOM 2115 N N . LEU A 1 292 ? 11.73000 23.73700 39.73500 1.000 39.69033 292 LEU A N 1
ATOM 2116 C CA . LEU A 1 292 ? 12.56900 24.51700 40.66200 1.000 43.49053 292 LEU A CA 1
ATOM 2117 C C . LEU A 1 292 ? 11.91000 24.63800 42.03200 1.000 42.86283 292 LEU A C 1
ATOM 2118 O O . LEU A 1 292 ? 12.59500 24.76000 43.06500 1.000 37.90857 292 LEU A O 1
ATOM 2123 N N . ASN A 1 293 ? 10.57700 24.59600 42.04000 1.000 39.35698 293 ASN A N 1
ATOM 2124 C CA . ASN A 1 293 ? 9.79000 24.61500 43.26600 1.000 41.61065 293 ASN A CA 1
ATOM 2125 C C . ASN A 1 293 ? 10.03100 23.34300 44.08100 1.000 41.71957 293 ASN A C 1
ATOM 2126 O O . ASN A 1 293 ? 10.34400 23.39800 45.28100 1.000 42.42714 293 ASN A O 1
ATOM 2131 N N . PHE A 1 294 ? 9.92900 22.18200 43.43400 1.000 37.95257 294 PHE A N 1
ATOM 2132 C CA . PHE A 1 294 ? 10.16000 20.92400 44.13900 1.000 42.00681 294 PHE A CA 1
ATOM 2133 C C . PHE A 1 294 ? 11.63900 20.67300 44.39900 1.000 38.70107 294 PHE A C 1
ATOM 2134 O O . PHE A 1 294 ? 11.98100 19.99600 45.37100 1.000 41.63140 294 PHE A O 1
ATOM 2142 N N . PHE A 1 295 ? 12.52200 21.22900 43.57700 1.000 38.53902 295 PHE A N 1
ATOM 2143 C CA . PHE A 1 295 ? 13.94300 21.23600 43.91300 1.000 38.60178 295 PHE A CA 1
ATOM 2144 C C . PHE A 1 295 ? 14.18500 21.95800 45.23000 1.000 41.96117 295 PHE A C 1
ATOM 2145 O O . PHE A 1 295 ? 14.89300 21.44400 46.10100 1.000 40.43490 295 PHE A O 1
ATOM 2153 N N . ALA A 1 296 ? 13.59000 23.15100 45.40500 1.000 39.07507 296 ALA A N 1
ATOM 2154 C CA . ALA A 1 296 ? 13.70800 23.82700 46.69800 1.000 39.58924 296 ALA A CA 1
ATOM 2155 C C . ALA A 1 296 ? 13.11800 22.97300 47.81800 1.000 46.78110 296 ALA A C 1
ATOM 2156 O O . ALA A 1 296 ? 13.67800 22.90700 48.92000 1.000 42.51559 296 ALA A O 1
ATOM 2158 N N . ILE A 1 297 ? 11.96800 22.33500 47.56100 1.000 42.79750 297 ILE A N 1
ATOM 2159 C CA . ILE A 1 297 ? 11.32600 21.52600 48.59600 1.000 44.81924 297 ILE A CA 1
ATOM 2160 C C . ILE A 1 297 ? 12.24800 20.39100 49.04100 1.000 44.17039 297 ILE A C 1
ATOM 2161 O O . ILE A 1 297 ? 12.43100 20.15600 50.23800 1.000 40.49488 297 ILE A O 1
ATOM 2166 N N . ASN A 1 298 ? 12.85600 19.69300 48.08400 1.000 38.18427 298 ASN A N 1
ATOM 2167 C CA . ASN A 1 298 ? 13.49300 18.41500 48.35100 1.000 41.49904 298 ASN A CA 1
ATOM 2168 C C . ASN A 1 298 ? 14.97600 18.52400 48.68900 1.000 45.31949 298 ASN A C 1
ATOM 2169 O O . ASN A 1 298 ? 15.48300 17.69400 49.45100 1.000 42.57702 298 ASN A O 1
ATOM 2174 N N . ASN A 1 299 ? 15.69600 19.49500 48.11300 1.000 43.06873 299 ASN A N 1
ATOM 2175 C CA . ASN A 1 299 ? 17.15400 19.48500 48.13600 1.000 41.39604 299 ASN A CA 1
ATOM 2176 C C . ASN A 1 299 ? 17.76800 20.80700 48.57600 1.000 41.02379 299 ASN A C 1
ATOM 2177 O O . ASN A 1 299 ? 18.97400 21.01300 48.38100 1.000 46.12877 299 ASN A O 1
ATOM 2182 N N . VAL A 1 300 ? 16.99400 21.69900 49.17800 1.000 41.32850 300 VAL A N 1
ATOM 2183 C CA . VAL A 1 300 ? 17.52900 22.94900 49.70500 1.000 44.13935 300 VAL A CA 1
ATOM 2184 C C . VAL A 1 300 ? 17.17600 23.02700 51.18500 1.000 44.20948 300 VAL A C 1
ATOM 2185 O O . VAL A 1 300 ? 16.13000 22.53000 51.61100 1.000 45.85225 300 VAL A O 1
ATOM 2189 N N . HIS A 1 301 ? 18.06100 23.63500 51.97200 1.000 42.66999 301 HIS A N 1
ATOM 2190 C CA . HIS A 1 301 ? 17.75000 23.95600 53.36400 1.000 44.32536 301 HIS A CA 1
ATOM 2191 C C . HIS A 1 301 ? 16.63600 24.99500 53.45200 1.000 47.46884 301 HIS A C 1
ATOM 2192 O O . HIS A 1 301 ? 16.64400 25.99500 52.72900 1.000 49.85985 301 HIS A O 1
ATOM 2199 N N . HIS A 1 302 ? 15.68100 24.76900 54.35700 1.000 47.54824 302 HIS A N 1
ATOM 2200 C CA . HIS A 1 302 ? 14.51700 25.65100 54.49600 1.000 50.01534 302 HIS A CA 1
ATOM 2201 C C . HIS A 1 302 ? 14.73500 26.74000 55.54400 1.000 54.92122 302 HIS A C 1
ATOM 2202 O O . HIS A 1 302 ? 13.81300 27.10400 56.27400 1.000 59.47284 302 HIS A O 1
ATOM 2209 N N . GLU A 1 303 ? 15.94700 27.26200 55.66000 1.000 56.24623 303 GLU A N 1
ATOM 2210 C CA . GLU A 1 303 ? 16.27100 28.26400 56.66700 1.000 62.61566 303 GLU A CA 1
ATOM 2211 C C . GLU A 1 303 ? 17.25900 29.22300 56.04100 1.000 58.27173 303 GLU A C 1
ATOM 2212 O O . GLU A 1 303 ? 18.23000 28.78900 55.42100 1.000 57.04819 303 GLU A O 1
ATOM 2218 N N . ILE A 1 304 ? 16.99400 30.51500 56.16000 1.000 60.25616 304 ILE A N 1
ATOM 2219 C CA . ILE A 1 304 ? 17.87900 31.51900 55.58700 1.000 64.62854 304 ILE A CA 1
ATOM 2220 C C . ILE A 1 304 ? 17.93100 32.69800 56.55100 1.000 62.33617 304 ILE A C 1
ATOM 2221 O O . ILE A 1 304 ? 16.91000 33.09700 57.12000 1.000 58.79965 304 ILE A O 1
ATOM 2226 N N . LEU A 1 305 ? 19.14600 33.20300 56.78400 1.000 65.78525 305 LEU A N 1
ATOM 2227 C CA . LEU A 1 305 ? 19.40800 34.25800 57.77200 1.000 66.94743 305 LEU A CA 1
ATOM 2228 C C . LEU A 1 305 ? 18.84600 33.90100 59.14400 1.000 63.23853 305 LEU A C 1
ATOM 2229 O O . LEU A 1 305 ? 18.453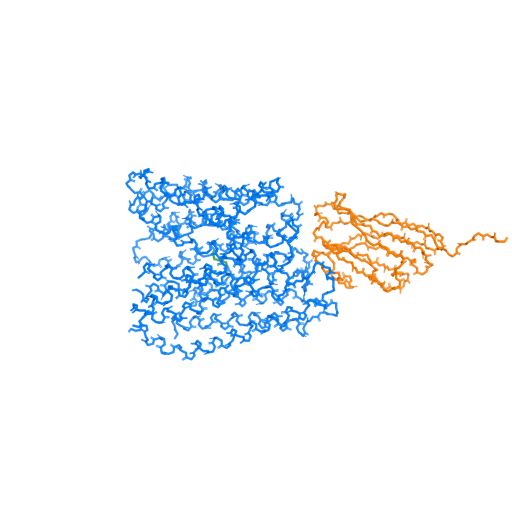00 34.77700 59.91600 1.000 68.37233 305 LEU A O 1
ATOM 2234 N N . GLY A 1 306 ? 18.78100 32.60600 59.45200 1.000 66.36218 306 GLY A N 1
ATOM 2235 C CA . GLY A 1 306 ? 18.25300 32.15100 60.72100 1.000 66.89815 306 GLY A CA 1
ATOM 2236 C C . GLY A 1 306 ? 16.74600 31.99100 60.81500 1.000 68.80595 306 GLY A C 1
ATOM 2237 O O . GLY A 1 306 ? 16.26500 31.48400 61.83600 1.000 73.02649 306 GLY A O 1
ATOM 2238 N N . PHE A 1 307 ? 15.97500 32.40000 59.80600 1.000 66.82442 307 PHE A N 1
ATOM 2239 C CA . PHE A 1 307 ? 14.52400 32.22000 59.82600 1.000 68.29739 307 PHE A CA 1
ATOM 2240 C C . PHE A 1 307 ? 14.13600 30.97300 59.03400 1.000 63.02917 307 PHE A C 1
ATOM 2241 O O . PHE A 1 307 ? 14.62700 30.76000 57.92000 1.000 64.25339 307 PHE A O 1
ATOM 2249 N N . SER A 1 308 ? 13.27000 30.14800 59.61900 1.000 61.67576 308 SER A N 1
ATOM 2250 C CA . SER A 1 308 ? 12.64100 29.07500 58.86400 1.000 63.35795 308 SER A CA 1
ATOM 2251 C C . SER A 1 308 ? 11.59100 29.65400 57.93000 1.000 62.76573 308 SER A C 1
ATOM 2252 O O . SER A 1 308 ? 10.90100 30.61800 58.26900 1.000 61.63911 308 SER A O 1
ATOM 2255 N N . ILE A 1 309 ? 11.47900 29.06900 56.73800 1.000 56.78520 309 ILE A N 1
ATOM 2256 C CA . ILE A 1 309 ? 10.46600 29.48100 55.77800 1.000 59.06244 309 ILE A CA 1
ATOM 2257 C C . ILE A 1 309 ? 9.85900 28.24500 55.13100 1.000 56.05893 309 ILE A C 1
ATOM 2258 O O . ILE A 1 309 ? 10.45100 27.16300 55.10800 1.000 54.33436 309 ILE A O 1
ATOM 2263 N N . ASN A 1 310 ? 8.65900 28.42600 54.60800 1.000 49.84311 310 ASN A N 1
ATOM 2264 C CA . ASN A 1 310 ? 8.06000 27.45900 53.71400 1.000 49.01232 310 ASN A CA 1
ATOM 2265 C C . ASN A 1 310 ? 8.83300 27.45000 52.39400 1.000 50.28668 310 ASN A C 1
ATOM 2266 O O . ASN A 1 310 ? 8.96600 28.50200 51.76300 1.000 49.24009 310 ASN A O 1
ATOM 2271 N N . PRO A 1 311 ? 9.37000 26.31100 51.94400 1.000 49.91951 311 PRO A N 1
ATOM 2272 C CA . PRO A 1 311 ? 10.15100 26.31700 50.69300 1.000 48.08965 311 PRO A CA 1
ATOM 2273 C C . PRO A 1 311 ? 9.35200 26.69300 49.43400 1.000 43.80376 311 PRO A C 1
ATOM 2274 O O . PRO A 1 311 ? 9.95600 27.17700 48.46700 1.000 45.27487 311 PRO A O 1
ATOM 2278 N N . VAL A 1 312 ? 8.02600 26.50200 49.42100 1.000 44.59070 312 VAL A N 1
ATOM 2279 C CA . VAL A 1 312 ? 7.19100 26.95400 48.30300 1.000 44.75226 312 VAL A CA 1
ATOM 2280 C C . VAL A 1 312 ? 7.32000 28.46400 48.10200 1.000 43.50998 312 VAL A C 1
ATOM 2281 O O . VAL A 1 312 ? 7.31900 28.96500 46.96000 1.000 44.25762 312 VAL A O 1
ATOM 2285 N N . SER A 1 313 ? 7.52200 29.19900 49.20200 1.000 44.61361 313 SER A N 1
ATOM 2286 C CA . SER A 1 313 ? 7.76500 30.63900 49.16600 1.000 48.63224 313 SER A CA 1
ATOM 2287 C C . SER A 1 313 ? 9.03100 31.02600 48.42300 1.000 48.51421 313 SER A C 1
ATOM 2288 O O . SER A 1 313 ? 9.16100 32.20300 48.06200 1.000 45.57518 313 SER A O 1
ATOM 2291 N N . PHE A 1 314 ? 9.98900 30.10200 48.22200 1.000 43.63872 314 PHE A N 1
ATOM 2292 C CA . PHE A 1 314 ? 11.17900 30.50200 47.46400 1.000 45.54279 314 PHE A CA 1
ATOM 2293 C C . PHE A 1 314 ? 10.80400 31.04600 46.08400 1.000 45.67195 314 PHE A C 1
ATOM 2294 O O . PHE A 1 314 ? 11.58800 31.81000 45.50400 1.000 40.73575 314 PHE A O 1
ATOM 2302 N N . GLN A 1 315 ? 9.61700 30.67900 45.55000 1.000 42.28847 315 GLN A N 1
ATOM 2303 C CA . GLN A 1 315 ? 9.21000 31.22900 44.24700 1.000 46.64878 315 GLN A CA 1
ATOM 2304 C C . GLN A 1 315 ? 9.17500 32.76400 44.25400 1.000 44.53591 315 GLN A C 1
ATOM 2305 O O . GLN A 1 315 ? 9.39700 33.40500 43.21200 1.000 43.44265 315 GLN A O 1
ATOM 2311 N N . ALA A 1 316 ? 8.94600 33.36700 45.42600 1.000 40.34273 316 ALA A N 1
ATOM 2312 C CA . ALA A 1 316 ? 8.86000 34.81700 45.54300 1.000 43.89763 316 ALA A CA 1
ATOM 2313 C C . ALA A 1 316 ? 10.18300 35.50400 45.23200 1.000 46.33207 316 ALA A C 1
ATOM 2314 O O . ALA A 1 316 ? 10.19400 36.72300 45.02400 1.000 44.25409 316 ALA A O 1
ATOM 2316 N N . LEU A 1 317 ? 11.29100 34.75700 45.18100 1.000 42.81727 317 LEU A N 1
ATOM 2317 C CA . LEU A 1 317 ? 12.55200 35.37700 44.79500 1.000 43.85554 317 LEU A CA 1
ATOM 2318 C C . LEU A 1 317 ? 12.52100 35.92900 43.37500 1.000 44.67665 317 LEU A C 1
ATOM 2319 O O . LEU A 1 317 ? 13.33000 36.81000 43.05600 1.000 44.24889 317 LEU A O 1
ATOM 2324 N N . ASN A 1 318 ? 11.63700 35.41600 42.49200 1.000 44.29683 318 ASN A N 1
ATOM 2325 C CA . ASN A 1 318 ? 11.59000 35.98900 41.14400 1.000 45.84117 318 ASN A CA 1
ATOM 2326 C C . ASN A 1 318 ? 11.04000 37.41400 41.16500 1.000 48.91151 318 ASN A C 1
ATOM 2327 O O . ASN A 1 318 ? 11.74800 38.33800 40.72100 1.000 48.85423 318 ASN A O 1
ATOM 2332 N N . PRO A 1 319 ? 9.82900 37.68100 41.68500 1.000 46.98247 319 PRO A N 1
ATOM 2333 C CA . PRO A 1 319 ? 9.37200 39.08800 41.71600 1.000 46.51798 319 PRO A CA 1
ATOM 2334 C C . PRO A 1 319 ? 10.24500 39.97700 42.59300 1.000 48.76831 319 PRO A C 1
ATOM 2335 O O . PRO A 1 319 ? 10.47400 41.15100 42.25700 1.000 48.05238 319 PRO A O 1
ATOM 2339 N N . PHE A 1 320 ? 10.75800 39.43900 43.70100 1.000 47.80795 320 PHE A N 1
ATOM 2340 C CA . PHE A 1 320 ? 11.71000 40.16900 44.53500 1.000 49.85989 320 PHE A CA 1
ATOM 2341 C C . PHE A 1 320 ? 12.83300 40.77200 43.68800 1.000 51.49587 320 PHE A C 1
ATOM 2342 O O . PHE A 1 320 ? 13.02200 41.99400 43.63800 1.000 49.84518 320 PHE A O 1
ATOM 2350 N N . TRP A 1 321 ? 13.56000 39.91800 42.96400 1.000 51.37644 321 TRP A N 1
ATOM 2351 C CA . TRP A 1 321 ? 14.65300 40.41600 42.14300 1.000 50.07733 321 TRP A CA 1
ATOM 2352 C C . TRP A 1 321 ? 14.15700 41.33900 41.03000 1.000 49.67072 321 TRP A C 1
ATOM 2353 O O . TRP A 1 321 ? 14.87100 42.26800 40.64300 1.000 47.49515 321 TRP A O 1
ATOM 2364 N N . VAL A 1 322 ? 12.95000 41.11900 40.50400 1.000 49.20924 322 VAL A N 1
ATOM 2365 C CA . VAL A 1 322 ? 12.45900 42.04300 39.47900 1.000 53.22348 322 VAL A CA 1
ATOM 2366 C C . VAL A 1 322 ? 12.18900 43.41000 40.09800 1.000 53.34253 322 VAL A C 1
ATOM 2367 O O . VAL A 1 322 ? 12.61200 44.44000 39.56000 1.000 55.49284 322 VAL A O 1
ATOM 2371 N N . VAL A 1 323 ? 11.58600 43.43400 41.28900 1.000 53.21790 323 VAL A N 1
ATOM 2372 C CA . VAL A 1 323 ? 11.21900 44.71000 41.89500 1.000 50.45812 323 VAL A CA 1
ATOM 2373 C C . VAL A 1 323 ? 12.46200 45.55400 42.13000 1.000 57.81826 323 VAL A C 1
ATOM 2374 O O . VAL A 1 323 ? 12.49900 46.74200 41.79700 1.000 60.44947 323 VAL A O 1
ATOM 2378 N N . LEU A 1 324 ? 13.51700 44.93800 42.66800 1.000 57.85430 324 LEU A N 1
ATOM 2379 C CA . LEU A 1 324 ? 14.75600 45.67600 42.90300 1.000 60.35186 324 LEU A CA 1
ATOM 2380 C C . LEU A 1 324 ? 15.47300 46.02700 41.60400 1.000 62.40732 324 LEU A C 1
ATOM 2381 O O . LEU A 1 324 ? 16.06400 47.10800 41.50400 1.000 63.14704 324 LEU A O 1
ATOM 2386 N N . ALA A 1 325 ? 15.40700 45.15700 40.58900 1.000 62.07976 325 ALA A N 1
ATOM 2387 C CA . ALA A 1 325 ? 16.26000 45.32200 39.41900 1.000 60.53034 325 ALA A CA 1
ATOM 2388 C C . ALA A 1 325 ? 15.63500 46.14600 38.30200 1.000 69.40074 325 ALA A C 1
ATOM 2389 O O . ALA A 1 325 ? 16.36700 46.59300 37.40900 1.000 69.17276 325 ALA A O 1
ATOM 2391 N N . SER A 1 326 ? 14.30400 46.33500 38.30800 1.000 69.22080 326 SER A N 1
ATOM 2392 C CA . SER A 1 326 ? 13.67200 47.07200 37.21300 1.000 68.81068 326 SER A CA 1
ATOM 2393 C C . SER A 1 326 ? 14.01600 48.55600 37.24900 1.000 72.02445 326 SER A C 1
ATOM 2394 O O . SER A 1 326 ? 14.37700 49.10400 36.19300 1.000 72.03887 326 SER A O 1
ATOM 2397 N N . PRO A 1 327 ? 13.96000 49.25900 38.39400 1.000 73.33805 327 PRO A N 1
ATOM 2398 C CA . PRO A 1 327 ? 14.48300 50.64200 38.40700 1.000 73.55115 327 PRO A CA 1
ATOM 2399 C C . PRO A 1 327 ? 15.93800 50.72500 37.96000 1.000 77.48818 327 PRO A C 1
ATOM 2400 O O . PRO A 1 327 ? 16.27100 51.51400 37.06000 1.000 76.74340 327 PRO A O 1
ATOM 2404 N N . ILE A 1 328 ? 16.81200 49.91000 38.56000 1.000 75.01758 328 ILE A N 1
ATOM 2405 C CA . ILE A 1 328 ? 18.23600 49.93800 38.22700 1.000 73.46920 328 ILE A CA 1
ATOM 2406 C C . ILE A 1 328 ? 18.43700 49.77700 36.72500 1.000 76.64870 328 ILE A C 1
ATOM 2407 O O . ILE A 1 328 ? 19.07700 50.61200 36.07300 1.000 81.62142 328 ILE A O 1
ATOM 2412 N N . LEU A 1 329 ? 17.86300 48.71800 36.14500 1.000 74.98748 329 LEU A N 1
ATOM 2413 C CA . LEU A 1 329 ? 18.01900 48.49400 34.71000 1.000 76.29710 329 LEU A CA 1
ATOM 2414 C C . LEU A 1 329 ? 17.26000 49.51800 33.87900 1.000 82.19952 329 LEU A C 1
ATOM 2415 O O . LEU A 1 329 ? 17.59000 49.70600 32.70300 1.000 82.96540 329 LEU A O 1
ATOM 2420 N N . ALA A 1 330 ? 16.25200 50.17900 34.45600 1.000 79.59740 330 ALA A N 1
ATOM 2421 C CA . ALA A 1 330 ? 15.65700 51.32400 33.77800 1.000 80.05947 330 ALA A CA 1
ATOM 2422 C C . ALA A 1 330 ? 16.65600 52.47200 33.68900 1.000 85.89818 330 ALA A C 1
ATOM 2423 O O . ALA A 1 330 ? 16.74600 53.14600 32.65500 1.000 88.60361 330 ALA A O 1
ATOM 2425 N N . GLY A 1 331 ? 17.43300 52.69400 34.75300 1.000 86.32540 331 GLY A N 1
ATOM 2426 C CA . GLY A 1 331 ? 18.48000 53.70300 34.68600 1.000 87.17836 331 GLY A CA 1
ATOM 2427 C C . GLY A 1 331 ? 19.52900 53.38200 33.63800 1.000 88.30400 331 GLY A C 1
ATOM 2428 O O . GLY A 1 331 ? 19.96700 54.26100 32.89400 1.000 92.15279 331 GLY A O 1
ATOM 2429 N N . ILE A 1 332 ? 19.92700 52.11600 33.54600 1.000 87.86774 332 ILE A N 1
ATOM 2430 C CA . ILE A 1 332 ? 20.96700 51.70200 32.60900 1.000 88.44292 332 ILE A CA 1
ATOM 2431 C C . ILE A 1 332 ? 20.39300 51.63000 31.19800 1.000 89.81359 332 ILE A C 1
ATOM 2432 O O . ILE A 1 332 ? 20.71000 52.46100 30.34900 1.000 93.43228 332 ILE A O 1
ATOM 2437 N N . LEU A 1 343 ? 23.89300 46.23100 19.60100 1.000 82.25288 343 LEU A N 1
ATOM 2438 C CA . LEU A 1 343 ? 23.12100 46.20000 20.83800 1.000 84.33661 343 LEU A CA 1
ATOM 2439 C C . LEU A 1 343 ? 21.60100 46.28300 20.54100 1.000 85.00825 343 LEU A C 1
ATOM 2440 O O . LEU A 1 343 ? 21.09500 45.52400 19.70400 1.000 82.77993 343 LEU A O 1
ATOM 2445 N N . SER A 1 344 ? 20.89200 47.17400 21.23500 1.000 90.17837 344 SER A N 1
ATOM 2446 C CA . SER A 1 344 ? 19.45200 47.44800 21.01800 1.000 84.04585 344 SER A CA 1
ATOM 2447 C C . SER A 1 344 ? 18.68100 46.13700 21.16400 1.000 85.67349 344 SER A C 1
ATOM 2448 O O . SER A 1 344 ? 18.85900 45.43700 22.17700 1.000 83.32386 344 SER A O 1
ATOM 2451 N N . MET A 1 345 ? 17.83500 45.76300 20.19000 1.000 86.49811 345 MET A N 1
ATOM 2452 C CA . MET A 1 345 ? 16.86300 44.69400 20.42200 1.000 81.36906 345 MET A CA 1
ATOM 2453 C C . MET A 1 345 ? 17.50800 43.32000 20.48600 1.000 77.11856 345 MET A C 1
ATOM 2454 O O . MET A 1 345 ? 17.39500 42.65400 21.52900 1.000 69.11628 345 MET A O 1
ATOM 2459 N N . PRO A 1 346 ? 18.16500 42.82100 19.43400 1.000 76.69362 346 PRO A N 1
ATOM 2460 C CA . PRO A 1 346 ? 18.64100 41.42900 19.47300 1.000 78.66104 346 PRO A CA 1
ATOM 2461 C C . PRO A 1 346 ? 19.71800 41.16600 20.52500 1.000 71.28390 346 PRO A C 1
ATOM 2462 O O . PRO A 1 346 ? 19.80800 40.04400 21.04900 1.000 65.73643 346 PRO A O 1
ATOM 2466 N N . MET A 1 347 ? 20.52400 42.16700 20.86500 1.000 66.58331 347 MET A N 1
ATOM 2467 C CA . MET A 1 347 ? 21.54900 41.96300 21.88300 1.000 72.06285 347 MET A CA 1
ATOM 2468 C C . MET A 1 347 ? 20.94600 41.89900 23.28200 1.000 66.56560 347 MET A C 1
ATOM 2469 O O . MET A 1 347 ? 21.41500 41.12600 24.12200 1.000 59.16697 347 MET A O 1
ATOM 2474 N N . LYS A 1 348 ? 19.91100 42.69000 23.55800 1.000 66.69697 348 LYS A N 1
ATOM 2475 C CA . LYS A 1 348 ? 19.24100 42.56100 24.84900 1.000 70.68357 348 LYS A CA 1
ATOM 2476 C C . LYS A 1 348 ? 18.63700 41.16900 25.01900 1.000 62.90206 348 LYS A C 1
ATOM 2477 O O . LYS A 1 348 ? 18.76300 40.55700 26.08900 1.000 61.48929 348 LYS A O 1
ATOM 2483 N N . PHE A 1 349 ? 18.01900 40.64200 23.95600 1.000 66.65428 349 PHE A N 1
ATOM 2484 C CA . PHE A 1 349 ? 17.50400 39.27200 23.95300 1.000 66.24986 349 PHE A CA 1
ATOM 2485 C C . PHE A 1 349 ? 18.61500 38.26800 24.22100 1.000 65.07208 349 PHE A C 1
ATOM 2486 O O . PHE A 1 349 ? 18.44500 37.31700 25.00600 1.000 59.51831 349 PHE A O 1
ATOM 2494 N N . THR A 1 350 ? 19.75300 38.44300 23.53500 1.000 60.92108 350 THR A N 1
ATOM 2495 C CA . THR A 1 350 ? 20.89200 37.55400 23.73300 1.000 57.79851 350 THR A CA 1
ATOM 2496 C C . THR A 1 350 ? 21.35600 37.58000 25.18800 1.000 54.34573 350 THR A C 1
ATOM 2497 O O . THR A 1 350 ? 21.58000 36.53000 25.80600 1.000 51.91931 350 THR A O 1
ATOM 2501 N N . LEU A 1 351 ? 21.50400 38.77900 25.75000 1.000 52.23060 351 LEU A N 1
ATOM 2502 C CA . LEU A 1 351 ? 21.95000 38.90900 27.13000 1.000 53.07925 351 LEU A CA 1
ATOM 2503 C C . LEU A 1 351 ? 21.01400 38.16300 28.07100 1.000 55.34846 351 LEU A C 1
ATOM 2504 O O . LEU A 1 351 ? 21.46300 37.42600 28.96300 1.000 53.17224 351 LEU A O 1
ATOM 2509 N N . GLY A 1 352 ? 19.70400 38.36300 27.89700 1.000 51.91065 352 GLY A N 1
ATOM 2510 C CA . GLY A 1 352 ? 18.74300 37.64000 28.71300 1.000 49.85365 352 GLY A CA 1
ATOM 2511 C C . GLY A 1 352 ? 18.88500 36.13700 28.59300 1.000 47.76114 352 GLY A C 1
ATOM 2512 O O . GLY A 1 352 ? 18.81200 35.41500 29.59500 1.000 51.20330 352 GLY A O 1
ATOM 2513 N N . MET A 1 353 ? 19.10600 35.63900 27.37200 1.000 45.16360 353 MET A N 1
ATOM 2514 C CA . MET A 1 353 ? 19.26600 34.19700 27.22100 1.000 44.74833 353 MET A CA 1
ATOM 2515 C C . MET A 1 353 ? 20.52100 33.69400 27.94000 1.000 52.84562 353 MET A C 1
ATOM 2516 O O . MET A 1 353 ? 20.51400 32.58600 28.50800 1.000 46.53156 353 MET A O 1
ATOM 2521 N N . PHE A 1 354 ? 21.60600 34.50000 27.95500 1.000 47.37667 354 PHE A N 1
ATOM 2522 C CA . PHE A 1 354 ? 22.80000 34.08300 28.69900 1.000 50.19758 354 PHE A CA 1
ATOM 2523 C C . PHE A 1 354 ? 22.51300 34.06100 30.19800 1.000 48.92276 354 PHE A C 1
ATOM 2524 O O . PHE A 1 354 ? 22.92300 33.13100 30.90200 1.000 47.27240 354 PHE A O 1
ATOM 2532 N N . MET A 1 355 ? 21.80200 35.07600 30.69700 1.000 44.39161 355 MET A N 1
ATOM 2533 C CA . MET A 1 355 ? 21.40900 35.08300 32.10600 1.000 49.81683 355 MET A CA 1
ATOM 2534 C C . MET A 1 355 ? 20.60200 33.82800 32.47200 1.000 51.76265 355 MET A C 1
ATOM 2535 O O . MET A 1 355 ? 20.83900 33.19500 33.51400 1.000 48.99664 355 MET A O 1
ATOM 2540 N N . CYS A 1 356 ? 19.62000 33.46900 31.64100 1.000 50.42427 356 CYS A N 1
ATOM 2541 C CA . CYS A 1 356 ? 18.80200 32.29000 31.94700 1.000 48.30524 356 CYS A CA 1
ATOM 2542 C C . CYS A 1 356 ? 19.64900 31.01800 31.95500 1.000 50.44811 356 CYS A C 1
ATOM 2543 O O . CYS A 1 356 ? 19.51500 30.16100 32.85700 1.000 51.14061 356 CYS A O 1
ATOM 2546 N N . SER A 1 357 ? 20.54000 30.88600 30.96200 1.000 49.08329 357 SER A N 1
ATOM 2547 C CA . SER A 1 357 ? 21.48400 29.77700 30.95400 1.000 47.49266 357 SER A CA 1
ATOM 2548 C C . SER A 1 357 ? 22.24100 29.69000 32.27400 1.000 47.03241 357 SER A C 1
ATOM 2549 O O . SER A 1 357 ? 22.39800 28.60200 32.84500 1.000 46.06687 357 SER A O 1
ATOM 2552 N N . LEU A 1 358 ? 22.71700 30.83400 32.77500 1.000 47.54736 358 LEU A N 1
ATOM 2553 C CA . LEU A 1 358 ? 23.51400 30.81700 34.00600 1.000 50.06973 358 LEU A CA 1
ATOM 2554 C C . LEU A 1 358 ? 22.67000 30.46400 35.22600 1.000 50.03147 358 LEU A C 1
ATOM 2555 O O . LEU A 1 358 ? 23.18200 29.85600 36.17100 1.000 48.49046 358 LEU A O 1
ATOM 2560 N N . GLY A 1 359 ? 21.39300 30.85000 35.23800 1.000 48.23201 359 GLY A N 1
ATOM 2561 C CA . GLY A 1 359 ? 20.53000 30.42400 36.32900 1.000 44.90527 359 GLY A CA 1
ATOM 2562 C C . GLY A 1 359 ? 20.47300 28.91400 36.43500 1.000 41.93466 359 GLY A C 1
ATOM 2563 O O . GLY A 1 359 ? 20.65200 28.33100 37.52100 1.000 42.44661 359 GLY A O 1
ATOM 2564 N N . PHE A 1 360 ? 20.29700 28.24900 35.29300 1.000 39.29533 360 PHE A N 1
ATOM 2565 C CA . PHE A 1 360 ? 20.20300 26.79000 35.38100 1.000 42.73943 360 PHE A CA 1
ATOM 2566 C C . PHE A 1 360 ? 21.56700 26.11700 35.58500 1.000 46.80624 360 PHE A C 1
ATOM 2567 O O . PHE A 1 360 ? 21.66000 25.08400 36.27600 1.000 44.65378 360 PHE A O 1
ATOM 2575 N N . LEU A 1 361 ? 22.64200 26.68500 35.03900 1.000 44.68229 361 LEU A N 1
ATOM 2576 C CA . LEU A 1 361 ? 23.95300 26.11100 35.32900 1.000 46.96197 361 LEU A CA 1
ATOM 2577 C C . LEU A 1 361 ? 24.30600 26.28300 36.80400 1.000 46.49811 361 LEU A C 1
ATOM 2578 O O . LEU A 1 361 ? 24.91400 25.38800 37.39700 1.000 46.79188 361 LEU A O 1
ATOM 2583 N N . THR A 1 362 ? 23.88600 27.39000 37.42500 1.000 43.51875 362 THR A N 1
ATOM 2584 C CA . THR A 1 362 ? 24.11600 27.57300 38.85300 1.000 42.80139 362 THR A CA 1
ATOM 2585 C C . THR A 1 362 ? 23.35200 26.54400 39.67300 1.000 50.08841 362 THR A C 1
ATOM 2586 O O . THR A 1 362 ? 23.88600 26.01000 40.65800 1.000 45.34416 362 THR A O 1
ATOM 2590 N N . ALA A 1 363 ? 22.09400 26.25600 39.29000 1.000 45.44189 363 ALA A N 1
ATOM 2591 C CA . ALA A 1 363 ? 21.35000 25.20700 39.98700 1.000 43.13079 363 ALA A CA 1
ATOM 2592 C C . ALA A 1 363 ? 22.08000 23.87400 39.88900 1.000 44.36682 363 ALA A C 1
ATOM 2593 O O . ALA A 1 363 ? 22.27200 23.17000 40.89900 1.000 44.91266 363 ALA A O 1
ATOM 2595 N N . ALA A 1 364 ? 22.50000 23.51200 38.66900 1.000 40.00827 364 ALA A N 1
ATOM 2596 C CA . ALA A 1 364 ? 23.21000 22.25100 38.47700 1.000 45.28915 364 ALA A CA 1
ATOM 2597 C C . ALA A 1 364 ? 24.49200 22.21400 39.30500 1.000 51.81606 364 ALA A C 1
ATOM 2598 O O . ALA A 1 364 ? 24.78600 21.21100 39.96400 1.000 50.26612 364 ALA A O 1
ATOM 2600 N N . ALA A 1 365 ? 25.26700 23.30600 39.28100 1.000 48.61085 365 ALA A N 1
ATOM 2601 C CA . ALA A 1 365 ? 26.54400 23.34300 39.98900 1.000 50.13359 365 ALA A CA 1
ATOM 2602 C C . ALA A 1 365 ? 26.34300 23.21200 41.49100 1.000 52.92010 365 ALA A C 1
ATOM 2603 O O . ALA A 1 365 ? 27.09000 22.48500 42.16400 1.000 49.74399 365 ALA A O 1
ATOM 2605 N N . ALA A 1 366 ? 25.34700 23.92600 42.03400 1.000 46.14829 366 ALA A N 1
ATOM 2606 C CA . ALA A 1 366 ? 25.02900 23.81700 43.45000 1.000 50.00423 366 ALA A CA 1
ATOM 2607 C C . ALA A 1 366 ? 24.75300 22.36900 43.82700 1.000 54.12038 366 ALA A C 1
ATOM 2608 O O . ALA A 1 366 ? 25.22200 21.88500 44.86300 1.000 50.81287 366 ALA A O 1
ATOM 2610 N N . GLY A 1 367 ? 24.01200 21.65100 42.98300 1.000 50.58575 367 GLY A N 1
ATOM 2611 C CA . GLY A 1 367 ? 23.72100 20.26600 43.31500 1.000 49.35056 367 GLY A CA 1
ATOM 2612 C C . GLY A 1 367 ? 24.89300 19.33100 43.10500 1.000 52.58185 367 GLY A C 1
ATOM 2613 O O . GLY A 1 367 ? 25.02300 18.32600 43.80700 1.000 53.56077 367 GLY A O 1
ATOM 2614 N N . MET A 1 368 ? 25.74500 19.62800 42.13000 1.000 49.84933 368 MET A N 1
ATOM 2615 C CA . MET A 1 368 ? 26.83600 18.72500 41.78600 1.000 56.05796 368 MET A CA 1
ATOM 2616 C C . MET A 1 368 ? 27.98900 18.82700 42.77700 1.000 51.81810 368 MET A C 1
ATOM 2617 O O . MET A 1 368 ? 28.61200 17.81700 43.10000 1.000 51.20579 368 MET A O 1
ATOM 2622 N N . TRP A 1 369 ? 28.27400 20.02900 43.28100 1.000 53.13559 369 TRP A N 1
ATOM 2623 C CA . TRP A 1 369 ? 29.50800 20.26300 44.01800 1.000 57.72206 369 TRP A CA 1
ATOM 2624 C C . TRP A 1 369 ? 29.32300 20.85800 45.40100 1.000 57.65894 369 TRP A C 1
ATOM 2625 O O . TRP A 1 369 ? 30.24800 20.74000 46.21600 1.000 52.89725 369 TRP A O 1
ATOM 2636 N N . PHE A 1 370 ? 28.22000 21.54500 45.65700 1.000 51.35577 370 PHE A N 1
ATOM 2637 C CA . PHE A 1 370 ? 28.12200 22.30600 46.92600 1.000 53.08021 370 PHE A CA 1
ATOM 2638 C C . PHE A 1 370 ? 27.02400 21.79500 47.85700 1.000 55.10348 370 PHE A C 1
ATOM 2639 O O . PHE A 1 370 ? 26.56500 22.53200 48.70500 1.000 57.24425 370 PHE A O 1
ATOM 2647 N N . ALA A 1 371 ? 26.66000 20.54000 47.71900 1.000 49.30152 371 ALA A N 1
ATOM 2648 C CA . ALA A 1 371 ? 25.66000 19.97600 48.63700 1.000 58.69001 371 ALA A CA 1
ATOM 2649 C C . ALA A 1 371 ? 26.25600 19.41400 49.92700 1.000 56.57865 371 ALA A C 1
ATOM 2650 O O . ALA A 1 371 ? 27.41000 19.01000 49.91000 1.000 55.69072 371 ALA A O 1
ATOM 2652 N N . ASP A 1 372 ? 25.44900 19.35000 50.97400 1.000 54.47845 372 ASP A N 1
ATOM 2653 C CA . ASP A 1 372 ? 25.81300 18.75300 52.27600 1.000 50.66807 372 ASP A CA 1
ATOM 2654 C C . ASP A 1 372 ? 25.90800 17.24200 52.10100 1.000 53.66280 372 ASP A C 1
ATOM 2655 O O . ASP A 1 372 ? 25.52200 16.74800 51.04800 1.000 50.56624 372 ASP A O 1
ATOM 2660 N N . ALA A 1 373 ? 26.41700 16.54300 53.10200 1.000 47.80126 373 ALA A N 1
ATOM 2661 C CA . ALA A 1 373 ? 26.46800 15.07100 53.05000 1.000 50.76574 373 ALA A CA 1
ATOM 2662 C C . ALA A 1 373 ? 25.06100 14.47100 53.06300 1.000 50.82536 373 ALA A C 1
ATOM 2663 O O . ALA A 1 373 ? 24.90600 13.37100 52.54900 1.000 51.58961 373 ALA A O 1
ATOM 2665 N N . GLN A 1 374 ? 24.08700 15.18200 53.61700 1.000 47.12676 374 GLN A N 1
ATOM 2666 C CA . GLN A 1 374 ? 22.73100 14.66000 53.61500 1.000 50.66896 374 GLN A CA 1
ATOM 2667 C C . GLN A 1 374 ? 21.98200 14.99700 52.33100 1.000 49.36442 374 GLN A C 1
ATOM 2668 O O . GLN A 1 374 ? 20.82100 14.60500 52.20600 1.000 50.02509 374 GLN A O 1
ATOM 2674 N N . GLY A 1 375 ? 22.62100 15.69300 51.38700 1.000 47.19175 375 GLY A N 1
ATOM 2675 C CA . GLY A 1 375 ? 22.06100 15.97400 50.07100 1.000 46.28868 375 GLY A CA 1
ATOM 2676 C C . GLY A 1 375 ? 21.38800 17.32400 49.91700 1.000 49.18977 375 GLY A C 1
ATOM 2677 O O . GLY A 1 375 ? 20.63800 17.52400 48.94900 1.000 50.72871 375 GLY A O 1
ATOM 2678 N N . LEU A 1 376 ? 21.62800 18.24800 50.83100 1.000 43.71549 376 LEU A N 1
ATOM 2679 C CA . LEU A 1 376 ? 20.93200 19.51700 50.88700 1.000 43.94888 376 LEU A CA 1
ATOM 2680 C C . LEU A 1 376 ? 21.89400 20.65300 50.54400 1.000 51.49872 376 LEU A C 1
ATOM 2681 O O . LEU A 1 376 ? 23.08100 20.61900 50.90200 1.000 45.97383 376 LEU A O 1
ATOM 2686 N N . THR A 1 377 ? 21.38800 21.65400 49.84000 1.000 44.83440 377 THR A N 1
ATOM 2687 C CA . THR A 1 377 ? 22.22400 22.76000 49.41800 1.000 48.10506 377 THR A CA 1
ATOM 2688 C C . THR A 1 377 ? 21.75600 24.05700 50.07100 1.000 45.48430 377 THR A C 1
ATOM 2689 O O . THR A 1 377 ? 20.61200 24.18100 50.50600 1.000 46.84563 377 THR A O 1
ATOM 2693 N N . SER A 1 378 ? 22.67000 25.02000 50.14600 1.000 43.45631 378 SER A N 1
ATOM 2694 C CA . SER A 1 378 ? 22.38100 26.30300 50.77800 1.000 44.96790 378 SER A CA 1
ATOM 2695 C C . SER A 1 378 ? 21.32400 27.06100 49.97600 1.000 43.66930 378 SER A C 1
ATOM 2696 O O . SER A 1 378 ? 21.38300 27.09600 48.74200 1.000 46.43308 378 SER A O 1
ATOM 2699 N N . PRO A 1 379 ? 20.36400 27.70900 50.63400 1.000 47.51074 379 PRO A N 1
ATOM 2700 C CA . PRO A 1 379 ? 19.39300 28.51100 49.87300 1.000 45.30285 379 PRO A CA 1
ATOM 2701 C C . PRO A 1 379 ? 20.01600 29.70100 49.13800 1.000 51.22743 379 PRO A C 1
ATOM 2702 O O . PRO A 1 379 ? 19.34900 30.24600 48.24500 1.000 47.61222 379 PRO A O 1
ATOM 2706 N N . TRP A 1 380 ? 21.26900 30.10200 49.44800 1.000 45.43882 380 TRP A N 1
ATOM 2707 C CA . TRP A 1 380 ? 21.88800 31.20800 48.71500 1.000 44.15363 380 TRP A CA 1
ATOM 2708 C C . TRP A 1 380 ? 22.11800 30.84000 47.25800 1.000 43.54720 380 TRP A C 1
ATOM 2709 O O . TRP A 1 380 ? 22.11900 31.71500 46.38000 1.000 46.66417 380 TRP A O 1
ATOM 2720 N N . PHE A 1 381 ? 22.28700 29.55500 46.96900 1.000 41.76867 381 PHE A N 1
ATOM 2721 C CA . PHE A 1 381 ? 22.38500 29.16900 45.57200 1.000 44.84870 381 PHE A CA 1
ATOM 2722 C C . PHE A 1 381 ? 21.06600 29.40200 44.85200 1.000 48.61193 381 PHE A C 1
ATOM 2723 O O . PHE A 1 381 ? 21.06100 29.80900 43.68700 1.000 47.29679 381 PHE A O 1
ATOM 2731 N N . ILE A 1 382 ? 19.93900 29.18400 45.53600 1.000 45.33000 382 ILE A N 1
ATOM 2732 C CA . ILE A 1 382 ? 18.66200 29.41700 44.87600 1.000 48.20892 382 ILE A CA 1
ATOM 2733 C C . ILE A 1 382 ? 18.38100 30.91900 44.77900 1.000 45.68950 382 ILE A C 1
ATOM 2734 O O . ILE A 1 382 ? 17.80300 31.38100 43.78200 1.000 47.85190 382 ILE A O 1
ATOM 2739 N N . VAL A 1 383 ? 18.83500 31.71200 45.75900 1.000 46.26452 383 VAL A N 1
ATOM 2740 C CA . VAL A 1 383 ? 18.76700 33.16600 45.60700 1.000 46.85133 383 VAL A CA 1
ATOM 2741 C C . VAL A 1 383 ? 19.47000 33.60400 44.32300 1.000 47.43140 383 VAL A C 1
ATOM 2742 O O . VAL A 1 383 ? 18.96000 34.44800 43.57000 1.000 46.54853 383 VAL A O 1
ATOM 2746 N N . LEU A 1 384 ? 20.62200 32.99000 44.02200 1.000 45.63098 384 LEU A N 1
ATOM 2747 C CA . LEU A 1 384 ? 21.36900 33.36800 42.82000 1.000 46.93554 384 LEU A CA 1
ATOM 2748 C C . LEU A 1 384 ? 20.71800 32.83900 41.53900 1.000 48.75481 384 LEU A C 1
ATOM 2749 O O . LEU A 1 384 ? 20.68700 33.54100 40.50900 1.000 45.88065 384 LEU A O 1
ATOM 2754 N N . VAL A 1 385 ? 20.26000 31.57700 41.56300 1.000 46.71972 385 VAL A N 1
ATOM 2755 C CA . VAL A 1 385 ? 19.46300 31.02800 40.46100 1.000 46.46606 385 VAL A CA 1
ATOM 2756 C C . VAL A 1 385 ? 18.36400 32.00900 40.06500 1.000 44.71416 385 VAL A C 1
ATOM 2757 O O . VAL A 1 385 ? 18.18600 32.33100 38.88000 1.000 42.62062 385 VAL A O 1
ATOM 2761 N N . TYR A 1 386 ? 17.62100 32.51400 41.05700 1.000 41.34493 386 TYR A N 1
ATOM 2762 C CA . TYR A 1 386 ? 16.47800 33.35800 40.72800 1.000 46.01170 386 TYR A CA 1
ATOM 2763 C C . TYR A 1 386 ? 16.91900 34.75600 40.30500 1.000 49.64652 386 TYR A C 1
ATOM 2764 O O . TYR A 1 386 ? 16.24100 35.38400 39.49100 1.000 47.25728 386 TYR A O 1
ATOM 2773 N N . LEU A 1 387 ? 18.03800 35.26500 40.83100 1.000 47.19941 387 LEU A N 1
ATOM 2774 C CA . LEU A 1 387 ? 18.57400 36.51700 40.29500 1.000 47.93278 387 LEU A CA 1
ATOM 2775 C C . LEU A 1 387 ? 18.84600 36.40200 38.79500 1.000 50.11648 387 LEU A C 1
ATOM 2776 O O . LEU A 1 387 ? 18.40900 37.25600 38.00500 1.000 49.42039 387 LEU A O 1
ATOM 2781 N N . PHE A 1 388 ? 19.58200 35.35700 38.39000 1.000 44.13897 388 PHE A N 1
ATOM 2782 C CA . PHE A 1 388 ? 19.88000 35.14900 36.97600 1.000 45.15408 388 PHE A CA 1
ATOM 2783 C C . PHE A 1 388 ? 18.59900 35.05700 36.15100 1.000 54.41063 388 PHE A C 1
ATOM 2784 O O . PHE A 1 388 ? 18.45800 35.72100 35.10800 1.000 46.68205 388 PHE A O 1
ATOM 2792 N N . GLN A 1 389 ? 17.65100 34.22700 36.60300 1.000 49.10197 389 GLN A N 1
ATOM 2793 C CA . GLN A 1 389 ? 16.41900 34.04200 35.84700 1.000 49.14270 389 GLN A CA 1
ATOM 2794 C C . GLN A 1 389 ? 15.63100 35.34700 35.73200 1.000 49.00919 389 GLN A C 1
ATOM 2795 O O . GLN A 1 389 ? 15.03400 35.63200 34.68300 1.000 46.67979 389 GLN A O 1
ATOM 2801 N N . SER A 1 390 ? 15.62900 36.16000 36.79000 1.000 44.32169 390 SER A N 1
ATOM 2802 C CA . SER A 1 390 ? 14.87000 37.40800 36.76500 1.000 49.00268 390 SER A CA 1
ATOM 2803 C C . SER A 1 390 ? 15.51400 38.43600 35.84100 1.000 53.87245 390 SER A C 1
ATOM 2804 O O . SER A 1 390 ? 14.81200 39.21500 35.18500 1.000 51.01774 390 SER A O 1
ATOM 2807 N N . LEU A 1 391 ? 16.85100 38.47800 35.81200 1.000 48.35966 391 LEU A N 1
ATOM 2808 C CA . LEU A 1 391 ? 17.53500 39.35900 34.87200 1.000 52.92278 391 LEU A CA 1
ATOM 2809 C C . LEU A 1 391 ? 17.23900 38.93900 33.44000 1.000 56.42098 391 LEU A C 1
ATOM 2810 O O . LEU A 1 391 ? 16.95400 39.78500 32.57700 1.000 57.12012 391 LEU A O 1
ATOM 2815 N N . GLY A 1 392 ? 17.27500 37.62700 33.17700 1.000 52.34767 392 GLY A N 1
ATOM 2816 C CA . GLY A 1 392 ? 16.82300 37.12800 31.88800 1.000 50.58111 392 GLY A CA 1
ATOM 2817 C C . GLY A 1 392 ? 15.42800 37.62000 31.54900 1.000 59.41716 392 GLY A C 1
ATOM 2818 O O . GLY A 1 392 ? 15.17100 38.06900 30.42700 1.000 59.12657 392 GLY A O 1
ATOM 2819 N N . GLU A 1 393 ? 14.51200 37.56300 32.52500 1.000 53.94181 393 GLU A N 1
ATOM 2820 C CA . GLU A 1 393 ? 13.15200 38.04400 32.29400 1.000 54.59258 393 GLU A CA 1
ATOM 2821 C C . GLU A 1 393 ? 13.15200 39.52300 31.91800 1.000 59.31976 393 GLU A C 1
ATOM 2822 O O . GLU A 1 393 ? 12.51300 39.92500 30.94100 1.000 59.80938 393 GLU A O 1
ATOM 2828 N N . LEU A 1 394 ? 13.88600 40.34500 32.67800 1.000 55.83662 394 LEU A N 1
ATOM 2829 C CA . LEU A 1 394 ? 13.89200 41.78900 32.43400 1.000 59.88934 394 LEU A CA 1
ATOM 2830 C C . LEU A 1 394 ? 14.48500 42.14300 31.07200 1.000 65.47074 394 LEU A C 1
ATOM 2831 O O . LEU A 1 394 ? 14.13500 43.18200 30.49900 1.000 65.70510 394 LEU A O 1
ATOM 2836 N N . PHE A 1 395 ? 15.38400 41.30600 30.54100 1.000 59.96735 395 PHE A N 1
ATOM 2837 C CA . PHE A 1 395 ? 15.93000 41.56500 29.21100 1.000 61.83853 395 PHE A CA 1
ATOM 2838 C C . PHE A 1 395 ? 15.01900 41.07300 28.09700 1.000 69.57677 395 PHE A C 1
ATOM 2839 O O . PHE A 1 395 ? 14.99400 41.67300 27.02000 1.000 72.92874 395 PHE A O 1
ATOM 2847 N N . ILE A 1 396 ? 14.31200 39.95800 28.30600 1.000 65.63064 396 ILE A N 1
ATOM 2848 C CA . ILE A 1 396 ? 13.57000 39.31000 27.22600 1.000 69.78614 396 ILE A CA 1
ATOM 2849 C C . ILE A 1 396 ? 12.09800 39.70800 27.22800 1.000 80.00124 396 ILE A C 1
ATOM 2850 O O . ILE A 1 396 ? 11.64100 40.42300 26.33100 1.000 82.32943 396 ILE A O 1
ATOM 2855 N N . SER A 1 397 ? 11.34600 39.23300 28.23000 1.000 79.09740 397 SER A N 1
ATOM 2856 C CA . SER A 1 397 ? 9.88400 39.30300 28.17300 1.000 83.28135 397 SER A CA 1
ATOM 2857 C C . SER A 1 397 ? 9.36600 40.72600 28.36100 1.000 88.07747 397 SER A C 1
ATOM 2858 O O . SER A 1 397 ? 8.28900 41.06100 27.85000 1.000 93.06132 397 SER A O 1
ATOM 2861 N N . ALA A 1 398 ? 10.09800 41.57400 29.08900 1.000 84.24498 398 ALA A N 1
ATOM 2862 C CA . ALA A 1 398 ? 9.67900 42.96400 29.21700 1.000 88.68884 398 ALA A CA 1
ATOM 2863 C C . ALA A 1 398 ? 9.77200 43.69200 27.88100 1.000 93.16623 398 ALA A C 1
ATOM 2864 O O . ALA A 1 398 ? 8.99700 44.61800 27.61500 1.000 101.30274 398 ALA A O 1
ATOM 2866 N N . LEU A 1 399 ? 10.67500 43.24900 27.01800 1.000 93.75508 399 LEU A N 1
ATOM 2867 C CA . LEU A 1 399 ? 11.11600 43.98700 25.84400 1.000 99.96990 399 LEU A CA 1
ATOM 2868 C C . LEU A 1 399 ? 11.01800 43.09900 24.60400 1.000 99.57093 399 LEU A C 1
ATOM 2869 O O . LEU A 1 399 ? 11.89400 43.08700 23.73400 1.000 100.17447 399 LEU A O 1
ATOM 2874 N N . GLY A 1 400 ? 9.92200 42.34700 24.51500 1.000 98.89611 400 GLY A N 1
ATOM 2875 C CA . GLY A 1 400 ? 9.74900 41.36900 23.46300 1.000 100.78001 400 GLY A CA 1
ATOM 2876 C C . GLY A 1 400 ? 8.73000 41.78700 22.42400 1.000 108.50933 400 GLY A C 1
ATOM 2877 O O . GLY A 1 400 ? 9.09900 42.22500 21.32900 1.000 113.12862 400 GLY A O 1
ATOM 2878 N N . LEU A 1 401 ? 7.44100 41.65500 22.75400 1.000 106.87147 401 LEU A N 1
ATOM 2879 C CA . LEU A 1 401 ? 6.38100 42.10500 21.85800 1.000 107.78896 401 LEU A CA 1
ATOM 2880 C C . LEU A 1 401 ? 6.37000 43.61800 21.67300 1.000 107.88030 401 LEU A C 1
ATOM 2881 O O . LEU A 1 401 ? 5.69200 44.10500 20.76400 1.000 110.70980 401 LEU A O 1
ATOM 2886 N N . ALA A 1 402 ? 7.09400 44.36800 22.51000 1.000 109.33243 402 ALA A N 1
ATOM 2887 C CA . ALA A 1 402 ? 7.21400 45.80700 22.29800 1.000 113.49886 402 ALA A CA 1
ATOM 2888 C C . ALA A 1 402 ? 7.96500 46.11800 21.00900 1.000 115.73141 402 ALA A C 1
ATOM 2889 O O . ALA A 1 402 ? 7.56200 47.01100 20.25200 1.000 117.39363 402 ALA A O 1
ATOM 2891 N N . MET A 1 403 ? 9.06000 45.40200 20.74100 1.000 114.16516 403 MET A N 1
ATOM 2892 C CA . MET A 1 403 ? 9.78300 45.54700 19.48400 1.000 114.40974 403 MET A CA 1
ATOM 2893 C C . MET A 1 403 ? 9.59700 44.35500 18.55300 1.000 113.11069 403 MET A C 1
ATOM 2894 O O . MET A 1 403 ? 10.29000 44.25900 17.53500 1.000 114.77854 403 MET A O 1
ATOM 2899 N N . ILE A 1 404 ? 8.68700 43.43700 18.88000 1.000 114.02696 404 ILE A N 1
ATOM 2900 C CA . ILE A 1 404 ? 8.01700 42.70200 17.81500 1.000 112.22016 404 ILE A CA 1
ATOM 2901 C C . ILE A 1 404 ? 6.99600 43.62500 17.16100 1.000 113.66488 404 ILE A C 1
ATOM 2902 O O . ILE A 1 404 ? 6.79600 43.57800 15.94200 1.000 113.12664 404 ILE A O 1
ATOM 2907 N N . ALA A 1 405 ? 6.37400 44.50200 17.95900 1.000 115.52710 405 ALA A N 1
ATOM 2908 C CA . ALA A 1 405 ? 5.52700 45.56800 17.44000 1.000 113.55594 405 ALA A CA 1
ATOM 2909 C C . ALA A 1 405 ? 6.31400 46.60200 16.64500 1.000 117.06430 405 ALA A C 1
ATOM 2910 O O . ALA A 1 405 ? 5.70600 47.38700 15.90900 1.000 118.57706 405 ALA A O 1
ATOM 2912 N N . ALA A 1 406 ? 7.64400 46.63300 16.78600 1.000 117.40132 406 ALA A N 1
ATOM 2913 C CA . ALA A 1 406 ? 8.48600 47.50300 15.97300 1.000 115.17388 406 ALA A CA 1
ATOM 2914 C C . ALA A 1 406 ? 8.85700 46.88800 14.62700 1.000 117.43151 406 ALA A C 1
ATOM 2915 O O . ALA A 1 406 ? 9.21800 47.62800 13.70500 1.000 120.23896 406 ALA A O 1
ATOM 2917 N N . LEU A 1 407 ? 8.77600 45.56300 14.49100 1.000 115.45427 407 LEU A N 1
ATOM 2918 C CA . LEU A 1 407 ? 9.07200 44.88300 13.23600 1.000 112.81545 407 LEU A CA 1
ATOM 2919 C C . LEU A 1 407 ? 7.84100 44.64900 12.37600 1.000 112.40118 407 LEU A C 1
ATOM 2920 O O . LEU A 1 407 ? 7.98300 44.22000 11.22600 1.000 113.40567 407 LEU A O 1
ATOM 2925 N N . VAL A 1 408 ? 6.64700 44.89600 12.90000 1.000 112.94312 408 VAL A N 1
ATOM 2926 C CA . VAL A 1 408 ? 5.43000 44.47000 12.22500 1.000 114.44911 408 VAL A CA 1
ATOM 2927 C C . VAL A 1 408 ? 4.62700 45.65900 11.70200 1.000 112.90946 408 VAL A C 1
ATOM 2928 O O . VAL A 1 408 ? 4.31700 45.73100 10.50800 1.000 108.10854 408 VAL A O 1
ATOM 2932 N N . MET A 1 413 ? -0.15100 41.54900 11.04100 1.000 96.71752 413 MET A N 1
ATOM 2933 C CA . MET A 1 413 ? -0.13000 42.06200 12.40700 1.000 101.94845 413 MET A CA 1
ATOM 2934 C C . MET A 1 413 ? -0.95200 41.17000 13.33900 1.000 100.41863 413 MET A C 1
ATOM 2935 O O . MET A 1 413 ? -0.39600 40.30300 14.00600 1.000 99.64628 413 MET A O 1
ATOM 2940 N N . GLY A 1 414 ? -2.27000 41.38100 13.38000 1.000 99.93011 414 GLY A N 1
ATOM 2941 C CA . GLY A 1 414 ? -3.14700 40.56800 14.20800 1.000 93.64669 414 GLY A CA 1
ATOM 2942 C C . GLY A 1 414 ? -2.84100 39.08700 14.10400 1.000 92.13034 414 GLY A C 1
ATOM 2943 O O . GLY A 1 414 ? -2.86000 38.36200 15.10600 1.000 93.61203 414 GLY A O 1
ATOM 2944 N N . PHE A 1 415 ? -2.51700 38.63900 12.89000 1.000 90.58676 415 PHE A N 1
ATOM 2945 C CA . PHE A 1 415 ? -2.06800 37.26500 12.70000 1.000 92.42901 415 PHE A CA 1
ATOM 2946 C C . PHE A 1 415 ? -0.79900 36.97000 13.49900 1.000 94.37529 415 PHE A C 1
ATOM 2947 O O . PHE A 1 415 ? -0.68100 35.89500 14.10400 1.000 90.91870 415 PHE A O 1
ATOM 2955 N N . ILE A 1 416 ? 0.17100 37.89700 13.50800 1.000 93.50981 416 ILE A N 1
ATOM 2956 C CA . ILE A 1 416 ? 1.39900 37.60000 14.24600 1.000 93.24161 416 ILE A CA 1
ATOM 2957 C C . ILE A 1 416 ? 1.14600 37.65100 15.74700 1.000 88.13134 416 ILE A C 1
ATOM 2958 O O . ILE A 1 416 ? 1.79900 36.92900 16.50100 1.000 83.34244 416 ILE A O 1
ATOM 2963 N N . LEU A 1 417 ? 0.19500 38.47200 16.21100 1.000 85.81336 417 LEU A N 1
ATOM 2964 C CA . LEU A 1 417 ? -0.17800 38.41800 17.62600 1.000 88.24837 417 LEU A CA 1
ATOM 2965 C C . LEU A 1 417 ? -0.78800 37.06500 17.98700 1.000 84.30888 417 LEU A C 1
ATOM 2966 O O . LEU A 1 417 ? -0.46600 36.47600 19.03500 1.000 78.33802 417 LEU A O 1
ATOM 2971 N N . GLY A 1 418 ? -1.68500 36.56700 17.13700 1.000 80.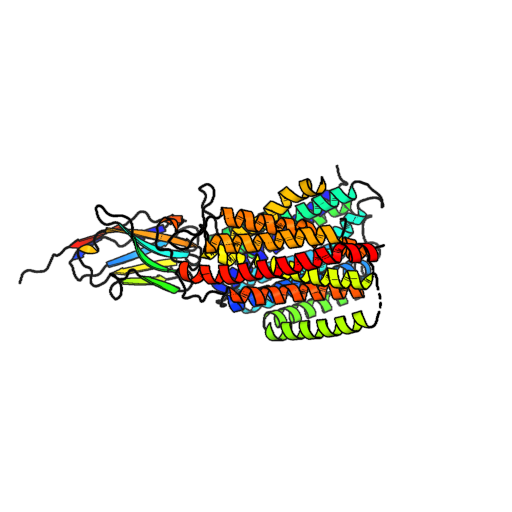49267 418 GLY A N 1
ATOM 2972 C CA . GLY A 1 418 ? -2.24000 35.24400 17.36800 1.000 80.71036 418 GLY A CA 1
ATOM 2973 C C . GLY A 1 418 ? -1.16300 34.17700 17.42000 1.000 79.80932 418 GLY A C 1
ATOM 2974 O O . GLY A 1 418 ? -1.14800 33.33000 18.32100 1.000 76.96731 418 GLY A O 1
ATOM 2975 N N . MET A 1 419 ? -0.23900 34.21300 16.45600 1.000 75.61205 419 MET A N 1
ATOM 2976 C CA . MET A 1 419 ? 0.86200 33.25300 16.44100 1.000 76.25175 419 MET A CA 1
ATOM 2977 C C . MET A 1 419 ? 1.75700 33.40000 17.66500 1.000 74.72070 419 MET A C 1
ATOM 2978 O O . MET A 1 419 ? 2.25400 32.40400 18.19900 1.000 69.83458 419 MET A O 1
ATOM 2983 N N . TRP A 1 420 ? 1.97900 34.63400 18.11000 1.000 71.18617 420 TRP A N 1
ATOM 2984 C CA . TRP A 1 420 ? 2.79000 34.88700 19.29000 1.000 70.12992 420 TRP A CA 1
ATOM 2985 C C . TRP A 1 420 ? 2.20500 34.18200 20.50500 1.000 70.31191 420 TRP A C 1
ATOM 2986 O O . TRP A 1 420 ? 2.89700 33.42100 21.20400 1.000 63.14080 420 TRP A O 1
ATOM 2997 N N . PHE A 1 421 ? 0.91400 34.42200 20.76100 1.000 68.56272 421 PHE A N 1
ATOM 2998 C CA . PHE A 1 421 ? 0.27800 33.83600 21.93500 1.000 64.67011 421 PHE A CA 1
ATOM 2999 C C . PHE A 1 421 ? 0.17000 32.32500 21.80300 1.000 60.73793 421 PHE A C 1
ATOM 3000 O O . PHE A 1 421 ? 0.36100 31.60000 22.78600 1.000 60.89753 421 PHE A O 1
ATOM 3008 N N . LEU A 1 422 ? -0.07800 31.82700 20.59300 1.000 59.15965 422 LEU A N 1
ATOM 3009 C CA . LEU A 1 422 ? -0.10900 30.38500 20.39000 1.000 61.12086 422 LEU A CA 1
ATOM 3010 C C . LEU A 1 422 ? 1.25000 29.75100 20.69300 1.000 64.08124 422 LEU A C 1
ATOM 3011 O O . LEU A 1 422 ? 1.33300 28.74100 21.41100 1.000 59.15375 422 LEU A O 1
ATOM 3016 N N . THR A 1 423 ? 2.33500 30.33000 20.15500 1.000 60.66282 423 THR A N 1
ATOM 3017 C CA . THR A 1 423 ? 3.64900 29.72200 20.33600 1.000 58.84897 423 THR A CA 1
ATOM 3018 C C . THR A 1 423 ? 4.09600 29.79500 21.79200 1.000 53.88730 423 THR A C 1
ATOM 3019 O O . THR A 1 423 ? 4.67400 28.83900 22.31100 1.000 52.57237 423 THR A O 1
ATOM 3023 N N . GLN A 1 424 ? 3.80600 30.89300 22.48700 1.000 53.82149 424 GLN A N 1
ATOM 3024 C CA . GLN A 1 424 ? 4.19000 30.94900 23.89400 1.000 55.08223 424 GLN A CA 1
ATOM 3025 C C . GLN A 1 424 ? 3.32700 30.02900 24.77900 1.000 57.39001 424 GLN A C 1
ATOM 3026 O O . GLN A 1 424 ? 3.82900 29.45400 25.76500 1.000 54.04237 424 GLN A O 1
ATOM 3032 N N . ALA A 1 425 ? 2.04300 29.85300 24.45000 1.000 51.86078 425 ALA A N 1
ATOM 3033 C CA . ALA A 1 425 ? 1.25400 28.82900 25.12800 1.000 50.41571 425 ALA A CA 1
ATOM 3034 C C . ALA A 1 425 ? 1.88200 27.45300 24.93200 1.000 47.10322 425 ALA A C 1
ATOM 3035 O O . ALA A 1 425 ? 2.01700 26.66500 25.88400 1.000 48.03428 425 ALA A O 1
ATOM 3037 N N . ALA A 1 426 ? 2.27000 27.14800 23.69000 1.000 48.67827 426 ALA A N 1
ATOM 3038 C CA . ALA A 1 426 ? 2.99700 25.91300 23.41400 1.000 52.58565 426 ALA A CA 1
ATOM 3039 C C . ALA A 1 426 ? 4.26100 25.81300 24.25700 1.000 51.75900 426 ALA A C 1
ATOM 3040 O O . ALA A 1 426 ? 4.63500 24.72100 24.70000 1.000 49.24160 426 ALA A O 1
ATOM 3042 N N . ALA A 1 427 ? 4.93400 26.94200 24.47900 1.000 47.19595 427 ALA A N 1
ATOM 3043 C CA . ALA A 1 427 ? 6.13900 26.92800 25.29700 1.000 48.60511 427 ALA A CA 1
ATOM 3044 C C . ALA A 1 427 ? 5.82100 26.47800 26.71900 1.000 47.62243 427 ALA A C 1
ATOM 3045 O O . ALA A 1 427 ? 6.58100 25.71200 27.31600 1.000 45.04805 427 ALA A O 1
ATOM 3047 N N . PHE A 1 428 ? 4.69300 26.93000 27.27000 1.000 43.37284 428 PHE A N 1
ATOM 3048 C CA . PHE A 1 428 ? 4.32700 26.50200 28.62400 1.000 44.92240 428 PHE A CA 1
ATOM 3049 C C . PHE A 1 428 ? 3.98500 25.00700 28.67800 1.000 45.38397 428 PHE A C 1
ATOM 3050 O O . PHE A 1 428 ? 4.32100 24.31500 29.64900 1.000 44.97361 428 PHE A O 1
ATOM 3058 N N . LEU A 1 429 ? 3.32200 24.48600 27.64900 1.000 50.11560 429 LEU A N 1
ATOM 3059 C CA . LEU A 1 429 ? 3.08600 23.04100 27.59400 1.000 49.15806 429 LEU A CA 1
ATOM 3060 C C . LEU A 1 429 ? 4.40600 22.27200 27.54000 1.000 49.44328 429 LEU A C 1
ATOM 3061 O O . LEU A 1 429 ? 4.61000 21.27300 28.25700 1.000 50.22157 429 LEU A O 1
ATOM 3066 N N . LEU A 1 430 ? 5.31400 22.72500 26.67500 1.000 46.87288 430 LEU A N 1
ATOM 3067 C CA . LEU A 1 430 ? 6.64600 22.14600 26.59900 1.000 50.19358 430 LEU A CA 1
ATOM 3068 C C . LEU A 1 430 ? 7.36600 22.23600 27.93900 1.000 43.93488 430 LEU A C 1
ATOM 3069 O O . LEU A 1 430 ? 8.10600 21.32500 28.31000 1.000 44.72365 430 LEU A O 1
ATOM 3074 N N . GLY A 1 431 ? 7.17800 23.33800 28.66300 1.000 41.84734 431 GLY A N 1
ATOM 3075 C CA . GLY A 1 431 ? 7.83000 23.49500 29.95000 1.000 40.97344 431 GLY A CA 1
ATOM 3076 C C . GLY A 1 431 ? 7.32700 22.49800 30.97600 1.000 42.12578 431 GLY A C 1
ATOM 3077 O O . GLY A 1 431 ? 8.11600 21.93400 31.73200 1.000 41.32429 431 GLY A O 1
ATOM 3078 N N . GLY A 1 432 ? 6.00800 22.25200 31.00600 1.000 43.35347 432 GLY A N 1
ATOM 3079 C CA . GLY A 1 432 ? 5.49100 21.19000 31.86500 1.000 39.99244 432 GLY A CA 1
ATOM 3080 C C . GLY A 1 432 ? 6.08900 19.83400 31.52800 1.000 42.99787 432 GLY A C 1
ATOM 3081 O O . GLY A 1 432 ? 6.48000 19.05800 32.42200 1.000 42.19323 432 GLY A O 1
ATOM 3082 N N . TYR A 1 433 ? 6.19500 19.53800 30.22700 1.000 41.42871 433 TYR A N 1
ATOM 3083 C CA . TYR A 1 433 ? 6.84000 18.29500 29.80400 1.000 43.67732 433 TYR A CA 1
ATOM 3084 C C . TYR A 1 433 ? 8.29600 18.22800 30.27600 1.000 45.96910 433 TYR A C 1
ATOM 3085 O O . TYR A 1 433 ? 8.75100 17.19800 30.78800 1.000 44.43634 433 TYR A O 1
ATOM 3094 N N . VAL A 1 434 ? 9.05000 19.31600 30.11100 1.000 45.53113 434 VAL A N 1
ATOM 3095 C CA . VAL A 1 434 ? 10.44600 19.31200 30.55500 1.000 42.37843 434 VAL A CA 1
ATOM 3096 C C . VAL A 1 434 ? 10.52000 19.08200 32.06400 1.000 45.58097 434 VAL A C 1
ATOM 3097 O O . VAL A 1 434 ? 11.35200 18.30500 32.55300 1.000 44.06361 434 VAL A O 1
ATOM 3101 N N . ALA A 1 435 ? 9.61900 19.72200 32.81800 1.000 39.57891 435 ALA A N 1
ATOM 3102 C CA . ALA A 1 435 ? 9.60900 19.56400 34.26500 1.000 40.61992 435 ALA A CA 1
ATOM 3103 C C . ALA A 1 435 ? 9.41200 18.10600 34.66400 1.000 41.74533 435 ALA A C 1
ATOM 3104 O O . ALA A 1 435 ? 9.93700 17.67500 35.69800 1.000 42.52316 435 ALA A O 1
ATOM 3106 N N . THR A 1 436 ? 8.65700 17.33100 33.86700 1.000 42.67947 436 THR A N 1
ATOM 3107 C CA . THR A 1 436 ? 8.44300 15.92900 34.24600 1.000 44.99017 436 THR A CA 1
ATOM 3108 C C . THR A 1 436 ? 9.73300 15.12000 34.36300 1.000 45.45004 436 THR A C 1
ATOM 3109 O O . THR A 1 436 ? 9.72200 14.08100 35.03600 1.000 44.24046 436 THR A O 1
ATOM 3113 N N . PHE A 1 437 ? 10.83500 15.54200 33.73600 1.000 46.46362 437 PHE A N 1
ATOM 3114 C CA . PHE A 1 437 ? 12.08100 14.79200 33.93100 1.000 47.31846 437 PHE A CA 1
ATOM 3115 C C . PHE A 1 437 ? 12.62700 14.90300 35.34800 1.000 46.60697 437 PHE A C 1
ATOM 3116 O O . PHE A 1 437 ? 13.49000 14.10000 35.71900 1.000 45.82906 437 PHE A O 1
ATOM 3124 N N . THR A 1 438 ? 12.14200 15.84700 36.15200 1.000 41.63357 438 THR A N 1
ATOM 3125 C CA . THR A 1 438 ? 12.55000 15.93400 37.54700 1.000 40.99982 438 THR A CA 1
ATOM 3126 C C . THR A 1 438 ? 11.53400 15.32300 38.49600 1.000 41.99806 438 THR A C 1
ATOM 3127 O O . THR A 1 438 ? 11.72400 15.42000 39.71100 1.000 43.62301 438 THR A O 1
ATOM 3131 N N . ALA A 1 439 ? 10.43200 14.75900 37.98800 1.000 42.30591 439 ALA A N 1
ATOM 3132 C CA . ALA A 1 439 ? 9.37100 14.29600 38.87900 1.000 43.75890 439 ALA A CA 1
ATOM 3133 C C . ALA A 1 439 ? 9.90500 13.20200 39.80300 1.000 46.23077 439 ALA A C 1
ATOM 3134 O O . ALA A 1 439 ? 10.68200 12.34500 39.38300 1.000 44.89475 439 ALA A O 1
ATOM 3136 N N . VAL A 1 440 ? 9.54400 13.27400 41.07700 1.000 46.61352 440 VAL A N 1
ATOM 3137 C CA . VAL A 1 440 ? 10.01300 12.32800 42.09500 1.000 49.32516 440 VAL A CA 1
ATOM 3138 C C . VAL A 1 440 ? 8.84100 11.44900 42.51300 1.000 44.79079 440 VAL A C 1
ATOM 3139 O O . VAL A 1 440 ? 7.77600 11.97900 42.84100 1.000 45.40572 440 VAL A O 1
ATOM 3143 N N . PRO A 1 441 ? 8.98200 10.12300 42.50800 1.000 46.75731 441 PRO A N 1
ATOM 3144 C CA . PRO A 1 441 ? 7.91100 9.27600 43.04900 1.000 50.38465 441 PRO A CA 1
ATOM 3145 C C . PRO A 1 441 ? 7.64800 9.60900 44.51500 1.000 49.55586 441 PRO A C 1
ATOM 3146 O O . PRO A 1 441 ? 8.53400 10.05300 45.25500 1.000 45.79380 441 PRO A O 1
ATOM 3150 N N . ASP A 1 442 ? 6.40100 9.41100 44.91800 1.000 43.05879 442 ASP A N 1
ATOM 3151 C CA . ASP A 1 442 ? 5.96100 9.79600 46.25400 1.000 51.90407 442 ASP A CA 1
ATOM 3152 C C . ASP A 1 442 ? 6.61000 8.97100 47.36100 1.000 50.13290 442 ASP A C 1
ATOM 3153 O O . ASP A 1 442 ? 6.60400 9.41100 48.51500 1.000 49.57122 442 ASP A O 1
ATOM 3158 N N . ASN A 1 443 ? 7.17900 7.80300 47.04400 1.000 45.78424 443 ASN A N 1
ATOM 3159 C CA . ASN A 1 443 ? 7.81800 6.98300 48.07000 1.000 52.31030 443 ASN A CA 1
ATOM 3160 C C . ASN A 1 443 ? 9.28700 7.35000 48.32400 1.000 49.48785 443 ASN A C 1
ATOM 3161 O O . ASN A 1 443 ? 9.84800 6.89600 49.32800 1.000 50.32451 443 ASN A O 1
ATOM 3166 N N . ILE A 1 444 ? 9.92500 8.15800 47.46900 1.000 46.52676 444 ILE A N 1
ATOM 3167 C CA . ILE A 1 444 ? 11.32800 8.51600 47.68900 1.000 42.70539 444 ILE A CA 1
ATOM 3168 C C . ILE A 1 444 ? 11.43000 9.48900 48.85900 1.000 45.90909 444 ILE A C 1
ATOM 3169 O O . ILE A 1 444 ? 10.63600 10.43800 48.97400 1.000 41.18207 444 ILE A O 1
ATOM 3174 N N . THR A 1 445 ? 12.40400 9.25100 49.76000 1.000 45.11315 445 THR A N 1
ATOM 3175 C CA . THR A 1 445 ? 12.57700 10.12100 50.92600 1.000 45.22458 445 THR A CA 1
ATOM 3176 C C . THR A 1 445 ? 13.99900 10.61000 51.14600 1.000 41.06962 445 THR A C 1
ATOM 3177 O O . THR A 1 445 ? 14.21700 11.43800 52.04200 1.000 42.29001 445 THR A O 1
ATOM 3181 N N . ASP A 1 446 ? 14.95500 10.13500 50.35800 1.000 42.13630 446 ASP A N 1
ATOM 3182 C CA . ASP A 1 446 ? 16.37100 10.43400 50.52900 1.000 44.67912 446 ASP A CA 1
ATOM 3183 C C . ASP A 1 446 ? 16.78500 11.52800 49.55400 1.000 44.56522 446 ASP A C 1
ATOM 3184 O O . ASP A 1 446 ? 16.69300 11.32200 48.33000 1.000 45.85489 446 ASP A O 1
ATOM 3189 N N . PRO A 1 447 ? 17.21600 12.69800 50.03400 1.000 43.28755 447 PRO A N 1
ATOM 3190 C CA . PRO A 1 447 ? 17.67700 13.75400 49.11000 1.000 45.93362 447 PRO A CA 1
ATOM 3191 C C . PRO A 1 447 ? 18.84500 13.34700 48.21600 1.000 46.01015 447 PRO A C 1
ATOM 3192 O O . PRO A 1 447 ? 19.02000 13.94900 47.14600 1.000 45.00464 447 PRO A O 1
ATOM 3196 N N . LEU A 1 448 ? 19.65600 12.35600 48.60500 1.000 40.68106 448 LEU A N 1
ATOM 3197 C CA . LEU A 1 448 ? 20.74000 11.95400 47.71700 1.000 45.46996 448 LEU A CA 1
ATOM 3198 C C . LEU A 1 448 ? 20.24200 11.16900 46.50800 1.000 46.50267 448 LEU A C 1
ATOM 3199 O O . LEU A 1 448 ? 21.00300 10.99300 45.55600 1.000 49.13392 448 LEU A O 1
ATOM 3204 N N . GLU A 1 449 ? 18.99600 10.68700 46.52900 1.000 49.65661 449 GLU A N 1
ATOM 3205 C CA . GLU A 1 449 ? 18.38900 10.08200 45.34600 1.000 53.16119 449 GLU A CA 1
ATOM 3206 C C . GLU A 1 449 ? 17.81800 11.13500 44.39300 1.000 49.21026 449 GLU A C 1
ATOM 3207 O O . GLU A 1 449 ? 17.85800 10.96100 43.17100 1.000 53.55654 449 GLU A O 1
ATOM 3213 N N . THR A 1 450 ? 17.28100 12.22800 44.92000 1.000 45.02166 450 THR A N 1
ATOM 3214 C CA . THR A 1 450 ? 16.66400 13.22200 44.05100 1.000 45.48637 450 THR A CA 1
ATOM 3215 C C . THR A 1 450 ? 17.68400 14.19900 43.49100 1.000 47.40197 450 THR A C 1
ATOM 3216 O O . THR A 1 450 ? 17.53300 14.65000 42.34600 1.000 44.94035 450 THR A O 1
ATOM 3220 N N . LEU A 1 451 ? 18.74100 14.49800 44.25400 1.000 45.27658 451 LEU A N 1
ATOM 3221 C CA . LEU A 1 451 ? 19.71100 15.50500 43.82500 1.000 47.74075 451 LEU A CA 1
ATOM 3222 C C . LEU A 1 451 ? 20.29600 15.24700 42.43700 1.000 49.30962 451 LEU A C 1
ATOM 3223 O O . LEU A 1 451 ? 20.33200 16.19300 41.63600 1.000 48.71249 451 LEU A O 1
ATOM 3228 N N . PRO A 1 452 ? 20.73900 14.03200 42.07300 1.000 50.62367 452 PRO A N 1
ATOM 3229 C CA . PRO A 1 452 ? 21.29600 13.85400 40.71800 1.000 50.51337 452 PRO A CA 1
ATOM 3230 C C . PRO A 1 452 ? 20.25800 13.99900 39.61200 1.000 51.20549 452 PRO A C 1
ATOM 3231 O O . PRO A 1 452 ? 20.62200 14.36600 38.48800 1.000 50.14081 452 PRO A O 1
ATOM 3235 N N . VAL A 1 453 ? 18.98300 13.72100 39.89300 1.000 48.93766 453 VAL A N 1
ATOM 3236 C CA . VAL A 1 453 ? 17.93200 13.94600 38.90600 1.000 49.45392 453 VAL A CA 1
ATOM 3237 C C . VAL A 1 453 ? 17.81900 15.43600 38.58600 1.000 52.63372 453 VAL A C 1
ATOM 3238 O O . VAL A 1 453 ? 17.88600 15.84800 37.41400 1.000 52.04443 453 VAL A O 1
ATOM 3242 N N . TYR A 1 454 ? 17.66400 16.26700 39.62800 1.000 47.01464 454 TYR A N 1
ATOM 3243 C CA . TYR A 1 454 ? 17.62800 17.71100 39.42400 1.000 46.33111 454 TYR A CA 1
ATOM 3244 C C . TYR A 1 454 ? 18.88300 18.19400 38.71800 1.000 46.51137 454 TYR A C 1
ATOM 3245 O O . TYR A 1 454 ? 18.80100 18.99800 37.78100 1.000 44.61062 454 TYR A O 1
ATOM 3254 N N . THR A 1 455 ? 20.06400 17.73500 39.16900 1.000 45.94897 455 THR A N 1
ATOM 3255 C CA . THR A 1 455 ? 21.30800 18.26500 38.61400 1.000 46.84752 455 THR A CA 1
ATOM 3256 C C . THR A 1 455 ? 21.47500 17.87600 37.14700 1.000 44.72285 455 THR A C 1
ATOM 3257 O O . THR A 1 455 ? 21.85600 18.71200 36.32600 1.000 45.67959 455 THR A O 1
ATOM 3261 N N . ASN A 1 456 ? 21.16200 16.63400 36.78400 1.000 45.92329 456 ASN A N 1
ATOM 3262 C CA . ASN A 1 456 ? 21.21900 16.24300 35.38000 1.000 49.31609 456 ASN A CA 1
ATOM 3263 C C . ASN A 1 456 ? 20.28000 17.09300 34.51300 1.000 51.73262 456 ASN A C 1
ATOM 3264 O O . ASN A 1 456 ? 20.68100 17.61200 33.45700 1.000 52.74811 456 ASN A O 1
ATOM 3269 N N . VAL A 1 457 ? 19.02900 17.27600 34.94800 1.000 48.46375 457 VAL A N 1
ATOM 3270 C CA . VAL A 1 457 ? 18.08500 17.99500 34.09200 1.000 44.01157 457 VAL A CA 1
ATOM 3271 C C . VAL A 1 457 ? 18.44900 19.47600 33.99800 1.000 45.30145 457 VAL A C 1
ATOM 3272 O O . VAL A 1 457 ? 18.43800 20.05800 32.90400 1.000 42.35952 457 VAL A O 1
ATOM 3276 N N . PHE A 1 458 ? 18.73700 20.11800 35.14000 1.000 42.45151 458 PHE A N 1
ATOM 3277 C CA . PHE A 1 458 ? 19.06500 21.54200 35.13600 1.000 44.91618 458 PHE A CA 1
ATOM 3278 C C . PHE A 1 458 ? 20.36900 21.80600 34.37100 1.000 51.67774 458 PHE A C 1
ATOM 3279 O O . PHE A 1 458 ? 20.48500 22.81300 33.65400 1.000 45.15356 458 PHE A O 1
ATOM 3287 N N . GLY A 1 459 ? 21.36800 20.92100 34.51900 1.000 47.63112 459 GLY A N 1
ATOM 3288 C CA . GLY A 1 459 ? 22.59400 21.07100 33.75000 1.000 48.57713 459 GLY A CA 1
ATOM 3289 C C . GLY A 1 459 ? 22.35300 20.98200 32.25500 1.000 51.66581 459 GLY A C 1
ATOM 3290 O O . GLY A 1 459 ? 22.92100 21.75700 31.48300 1.000 50.27263 459 GLY A O 1
ATOM 3291 N N . LYS A 1 460 ? 21.48700 20.05000 31.82400 1.000 45.25818 460 LYS A N 1
ATOM 3292 C CA . LYS A 1 460 ? 21.20600 19.94300 30.39400 1.000 51.08381 460 LYS A CA 1
ATOM 3293 C C . LYS A 1 460 ? 20.39100 21.13300 29.88400 1.000 49.28525 460 LYS A C 1
ATOM 3294 O O . LYS A 1 460 ? 20.64100 21.63100 28.78000 1.000 49.33917 460 LYS A O 1
ATOM 3300 N N . ILE A 1 461 ? 19.41300 21.60300 30.66400 1.000 48.00320 461 ILE A N 1
ATOM 3301 C CA . ILE A 1 461 ? 18.72300 22.84900 30.32400 1.000 49.42584 461 ILE A CA 1
ATOM 3302 C C . ILE A 1 461 ? 19.72900 23.99300 30.16600 1.000 49.43704 461 ILE A C 1
ATOM 3303 O O . ILE A 1 461 ? 19.67800 24.76000 29.19500 1.000 49.15078 461 ILE A O 1
ATOM 3308 N N . GLY A 1 462 ? 20.65500 24.12600 31.11800 1.000 44.30380 462 GLY A N 1
ATOM 3309 C CA . GLY A 1 462 ? 21.61100 25.22100 31.05900 1.000 49.88796 462 GLY A CA 1
ATOM 3310 C C . GLY A 1 462 ? 22.55800 25.13200 29.87000 1.000 49.70356 462 GLY A C 1
ATOM 3311 O O . GLY A 1 462 ? 22.85100 26.14100 29.22500 1.000 49.58774 462 GLY A O 1
ATOM 3312 N N . LEU A 1 463 ? 23.03100 23.92700 29.55000 1.000 47.98244 463 LEU A N 1
ATOM 3313 C CA . LEU A 1 463 ? 23.90500 23.76200 28.39100 1.000 53.18823 463 LEU A CA 1
ATOM 3314 C C . LEU A 1 463 ? 23.17300 24.04300 27.07900 1.000 50.17392 463 LEU A C 1
ATOM 3315 O O . LEU A 1 463 ? 23.70800 24.73700 26.20300 1.000 50.32654 463 LEU A O 1
ATOM 3320 N N . VAL A 1 464 ? 21.94000 23.54700 26.93000 1.000 50.26840 464 VAL A N 1
ATOM 3321 C CA . VAL A 1 464 ? 21.18300 23.82500 25.70900 1.000 48.90216 464 VAL A CA 1
ATOM 3322 C C . VAL A 1 464 ? 20.89000 25.31500 25.58700 1.000 49.97943 464 VAL A C 1
ATOM 3323 O O . VAL A 1 464 ? 20.94000 25.89100 24.49200 1.000 53.18280 464 VAL A O 1
ATOM 3327 N N . THR A 1 465 ? 20.57000 25.96500 26.70100 1.000 48.52304 465 THR A N 1
ATOM 3328 C CA . THR A 1 465 ? 20.24800 27.38100 26.63200 1.000 50.72437 465 THR A CA 1
ATOM 3329 C C . THR A 1 465 ? 21.48600 28.21900 26.33800 1.000 54.33901 465 THR A C 1
ATOM 3330 O O . THR A 1 465 ? 21.38700 29.25400 25.67000 1.000 47.78274 465 THR A O 1
ATOM 3334 N N . LEU A 1 466 ? 22.65200 27.79800 26.84400 1.000 50.64780 466 LEU A N 1
ATOM 3335 C CA . LEU A 1 466 ? 23.90800 28.45000 26.48300 1.000 49.48479 466 LEU A CA 1
ATOM 3336 C C . LEU A 1 466 ? 24.16500 28.33300 24.98100 1.000 52.07148 466 LEU A C 1
ATOM 3337 O O . LEU A 1 466 ? 24.53000 29.31600 24.32100 1.000 52.24617 466 LEU A O 1
ATOM 3342 N N . GLY A 1 467 ? 23.99600 27.12700 24.42600 1.000 47.13552 467 GLY A N 1
ATOM 3343 C CA . GLY A 1 467 ? 24.11200 26.96700 22.97800 1.000 52.28898 467 GLY A CA 1
ATOM 3344 C C . GLY A 1 467 ? 23.17600 27.88100 22.20000 1.000 58.85474 467 GLY A C 1
ATOM 3345 O O . GLY A 1 467 ? 23.58100 28.52400 21.21300 1.000 60.20273 467 GLY A O 1
ATOM 3346 N N . VAL A 1 468 ? 21.91300 27.96000 22.63500 1.000 51.93034 468 VAL A N 1
ATOM 3347 C CA . VAL A 1 468 ? 20.94900 28.85000 21.98600 1.000 54.00802 468 VAL A CA 1
ATOM 3348 C C . VAL A 1 468 ? 21.39800 30.30400 22.10100 1.000 56.74622 468 VAL A C 1
ATOM 3349 O O . VAL A 1 468 ? 21.26400 31.08800 21.15300 1.000 60.81956 468 VAL A O 1
ATOM 3353 N N . ALA A 1 469 ? 21.92200 30.69500 23.26400 1.000 51.47487 469 ALA A N 1
ATOM 3354 C CA . ALA A 1 469 ? 22.38200 32.06800 23.42900 1.000 54.96784 469 ALA A CA 1
ATOM 3355 C C . ALA A 1 469 ? 23.55600 32.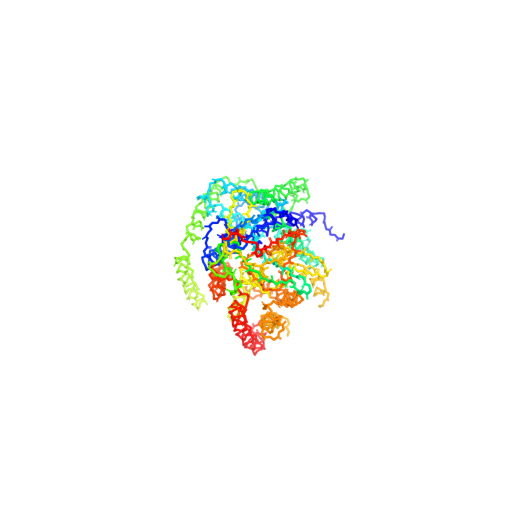37500 22.49300 1.000 57.29900 469 ALA A C 1
ATOM 3356 O O . ALA A 1 469 ? 23.65900 33.48500 21.96200 1.000 56.70835 469 ALA A O 1
ATOM 3358 N N . VAL A 1 470 ? 24.43000 31.39700 22.25700 1.000 53.96515 470 VAL A N 1
ATOM 3359 C CA . VAL A 1 470 ? 25.56500 31.61700 21.36000 1.000 58.87271 470 VAL A CA 1
ATOM 3360 C C . VAL A 1 470 ? 25.08500 31.79300 19.91700 1.000 64.18729 470 VAL A C 1
ATOM 3361 O O . VAL A 1 470 ? 25.52300 32.70600 19.20200 1.000 64.65002 470 VAL A O 1
ATOM 3365 N N . VAL A 1 471 ? 24.17800 30.92900 19.46300 1.000 64.67660 471 VAL A N 1
ATOM 3366 C CA . VAL A 1 471 ? 23.64100 31.10600 18.11100 1.000 65.41960 471 VAL A CA 1
ATOM 3367 C C . VAL A 1 471 ? 22.91000 32.44700 17.99000 1.000 65.52848 471 VAL A C 1
ATOM 3368 O O . VAL A 1 471 ? 23.00300 33.13800 16.96200 1.000 68.67125 471 VAL A O 1
ATOM 3372 N N . MET A 1 472 ? 22.21100 32.86200 19.04800 1.000 59.63988 472 MET A N 1
ATOM 3373 C CA . MET A 1 472 ? 21.60800 34.19100 19.06100 1.000 59.90194 472 MET A CA 1
ATOM 3374 C C . MET A 1 472 ? 22.66700 35.27900 18.89400 1.000 67.57916 472 MET A C 1
ATOM 3375 O O . MET A 1 472 ? 22.47800 36.24400 18.13700 1.000 68.40222 472 MET A O 1
ATOM 3380 N N . LEU A 1 473 ? 23.76800 35.16500 19.64300 1.000 61.63547 473 LEU A N 1
ATOM 3381 C CA . LEU A 1 473 ? 24.85100 36.13500 19.54100 1.000 63.66362 473 LEU A CA 1
ATOM 3382 C C . LEU A 1 473 ? 25.35300 36.22100 18.10800 1.000 63.56335 473 LEU A C 1
ATOM 3383 O O . LEU A 1 473 ? 25.51300 37.31200 17.55400 1.000 64.84592 473 LEU A O 1
ATOM 3388 N N . LEU A 1 474 ? 25.56800 35.06300 17.48500 1.000 64.91027 474 LEU A N 1
ATOM 3389 C CA . LEU A 1 474 ? 26.08400 35.02700 16.12300 1.000 67.85505 474 LEU A CA 1
ATOM 3390 C C . LEU A 1 474 ? 25.13200 35.70600 15.16000 1.000 72.30700 474 LEU A C 1
ATOM 3391 O O . LEU A 1 474 ? 25.56300 36.36800 14.20900 1.000 76.61954 474 LEU A O 1
ATOM 3396 N N . MET A 1 475 ? 23.83100 35.56100 15.39400 1.000 73.66000 475 MET A N 1
ATOM 3397 C CA . MET A 1 475 ? 22.85300 36.15900 14.49900 1.000 73.68842 475 MET A CA 1
ATOM 3398 C C . MET A 1 475 ? 22.57100 37.62200 14.80700 1.000 74.28877 475 MET A C 1
ATOM 3399 O O . MET A 1 475 ? 21.88000 38.27200 14.01700 1.000 76.29253 475 MET A O 1
ATOM 3404 N N . VAL A 1 476 ? 23.05900 38.14700 15.93500 1.000 69.67766 476 VAL A N 1
ATOM 3405 C CA . VAL A 1 476 ? 22.77900 39.54700 16.27900 1.000 72.63717 476 VAL A CA 1
ATOM 3406 C C . VAL A 1 476 ? 23.12200 40.52700 15.15300 1.000 81.35459 476 VAL A C 1
ATOM 3407 O O . VAL A 1 476 ? 22.30600 41.41300 14.87500 1.000 80.95801 476 VAL A O 1
ATOM 3411 N N . PRO A 1 477 ? 24.29500 40.45700 14.50100 1.000 81.37674 477 PRO A N 1
ATOM 3412 C CA . PRO A 1 477 ? 24.57400 41.46300 13.45000 1.000 84.00415 477 PRO A CA 1
ATOM 3413 C C . PRO A 1 477 ? 23.61500 41.39000 12.26800 1.000 87.28593 477 PRO A C 1
ATOM 3414 O O . PRO A 1 477 ? 23.06300 42.41700 11.85100 1.000 88.43795 477 PRO A O 1
ATOM 3418 N N . TRP A 1 478 ? 23.40000 40.19200 11.71900 1.000 89.15789 478 TRP A N 1
ATOM 3419 C CA . TRP A 1 478 ? 22.45400 40.01700 10.61800 1.000 89.16801 478 TRP A CA 1
ATOM 3420 C C . TRP A 1 478 ? 21.04100 40.42700 11.02900 1.000 90.30479 478 TRP A C 1
ATOM 3421 O O . TRP A 1 478 ? 20.34400 41.14100 10.29500 1.000 94.72058 478 TRP A O 1
ATOM 3432 N N . LEU A 1 479 ? 20.60000 39.97800 12.20300 1.000 89.65070 479 LEU A N 1
ATOM 3433 C CA . LEU A 1 479 ? 19.30200 40.38900 12.72800 1.000 89.80692 479 LEU A CA 1
ATOM 3434 C C . LEU A 1 479 ? 19.19400 41.90700 12.79500 1.000 89.30031 479 LEU A C 1
ATOM 3435 O O . LEU A 1 479 ? 18.19700 42.49500 12.36400 1.000 94.53133 479 LEU A O 1
ATOM 3440 N N . LYS A 1 480 ? 20.22100 42.55800 13.33700 1.000 90.91374 480 LYS A N 1
ATOM 3441 C CA . LYS A 1 480 ? 20.19900 44.00400 13.52000 1.000 92.61015 480 LYS A CA 1
ATOM 3442 C C . LYS A 1 480 ? 20.19900 44.73200 12.17900 1.000 96.78034 480 LYS A C 1
ATOM 3443 O O . LYS A 1 480 ? 19.64000 45.83100 12.06600 1.000 96.48901 480 LYS A O 1
ATOM 3449 N N . ARG A 1 481 ? 20.81300 44.13400 11.15600 1.000 91.95607 481 ARG A N 1
ATOM 3450 C CA . ARG A 1 481 ? 20.68600 44.66800 9.80400 1.000 92.52343 481 ARG A CA 1
ATOM 3451 C C . ARG A 1 481 ? 19.24400 44.57000 9.32000 1.000 97.79785 481 ARG A C 1
ATOM 3452 O O . ARG A 1 481 ? 18.68000 45.54600 8.81000 1.000 99.58574 481 ARG A O 1
ATOM 3460 N N . MET A 1 482 ? 18.62300 43.39600 9.49000 1.000 98.09804 482 MET A N 1
ATOM 3461 C CA . MET A 1 482 ? 17.25000 43.20600 9.02400 1.000 96.39452 482 MET A CA 1
ATOM 3462 C C . MET A 1 482 ? 16.28600 44.19200 9.66900 1.000 96.79610 482 MET A C 1
ATOM 3463 O O . MET A 1 482 ? 15.29400 44.58100 9.04600 1.000 101.52334 482 MET A O 1
ATOM 3468 N N . ILE A 1 483 ? 16.55600 44.61000 10.90900 1.000 96.77237 483 ILE A N 1
ATOM 3469 C CA . ILE A 1 483 ? 15.66600 45.55200 11.57700 1.000 99.41358 483 ILE A CA 1
ATOM 3470 C C . ILE A 1 483 ? 15.69700 46.91600 10.89500 1.000 102.46931 483 ILE A C 1
ATOM 3471 O O . ILE A 1 483 ? 14.72200 47.67300 10.97900 1.000 107.46127 483 ILE A O 1
ATOM 3476 N N . ALA A 1 484 ? 16.77600 47.23600 10.18700 1.000 100.91163 484 ALA A N 1
ATOM 3477 C CA . ALA A 1 484 ? 16.87900 48.50200 9.46500 1.000 106.87978 484 ALA A CA 1
ATOM 3478 C C . ALA A 1 484 ? 15.80900 48.62000 8.37600 1.000 109.74618 484 ALA A C 1
ATOM 3479 O O . ALA A 1 484 ? 16.04300 48.28000 7.21200 1.000 110.37042 484 ALA A O 1
ATOM 3481 N N . VAL B 2 1 ? 4.50500 23.93500 63.69300 1.000 84.63178 2 VAL B N 1
ATOM 3482 C CA . VAL B 2 1 ? 5.70300 24.72200 63.96400 1.000 84.07330 2 VAL B CA 1
ATOM 3483 C C . VAL B 2 1 ? 6.22100 24.33600 65.34200 1.000 86.02474 2 VAL B C 1
ATOM 3484 O O . VAL B 2 1 ? 7.43800 24.32500 65.58800 1.000 85.05022 2 VAL B O 1
ATOM 3488 N N . GLN B 2 2 ? 5.30800 24.00700 66.25400 1.000 83.93411 3 GLN B N 1
ATOM 3489 C CA . GLN B 2 2 ? 5.70900 23.34600 67.48500 1.000 87.01238 3 GLN B CA 1
ATOM 3490 C C . GLN B 2 2 ? 4.98900 22.01700 67.61900 1.000 80.13449 3 GLN B C 1
ATOM 3491 O O . GLN B 2 2 ? 3.74900 21.93700 67.51500 1.000 77.85276 3 GLN B O 1
ATOM 3497 N N . LEU B 2 3 ? 5.80300 20.98500 67.82800 1.000 74.39464 4 LEU B N 1
ATOM 3498 C CA . LEU B 2 3 ? 5.37200 19.60800 67.94800 1.000 69.63664 4 LEU B CA 1
ATOM 3499 C C . LEU B 2 3 ? 5.36400 19.23900 69.41900 1.000 63.19557 4 LEU B C 1
ATOM 3500 O O . LEU B 2 3 ? 6.24900 19.64600 70.17400 1.000 63.35688 4 LEU B O 1
ATOM 3505 N N . VAL B 2 4 ? 4.34500 18.49400 69.81600 1.000 63.16242 5 VAL B N 1
ATOM 3506 C CA . VAL B 2 4 ? 4.22900 17.92800 71.14700 1.000 66.90828 5 VAL B CA 1
ATOM 3507 C C . VAL B 2 4 ? 4.38500 16.41700 71.01300 1.000 64.47329 5 VAL B C 1
ATOM 3508 O O . VAL B 2 4 ? 3.66400 15.77100 70.23700 1.000 66.01951 5 VAL B O 1
ATOM 3512 N N . GLU B 2 5 ? 5.37100 15.87000 71.71800 1.000 64.65077 6 GLU B N 1
ATOM 3513 C CA . GLU B 2 5 ? 5.56500 14.43300 71.80100 1.000 66.34453 6 GLU B CA 1
ATOM 3514 C C . GLU B 2 5 ? 4.86300 13.90100 73.03300 1.000 63.70591 6 GLU B C 1
ATOM 3515 O O . GLU B 2 5 ? 4.78300 14.57100 74.06300 1.000 72.50399 6 GLU B O 1
ATOM 3521 N N . SER B 2 6 ? 4.36200 12.68300 72.92100 1.000 63.56772 7 SER B N 1
ATOM 3522 C CA . SER B 2 6 ? 3.81000 11.97700 74.06300 1.000 67.20705 7 SER B CA 1
ATOM 3523 C C . SER B 2 6 ? 4.12200 10.49300 73.91800 1.000 64.84968 7 SER B C 1
ATOM 3524 O O . SER B 2 6 ? 4.40100 10.00400 72.82200 1.000 60.40752 7 SER B O 1
ATOM 3527 N N . GLY B 2 7 ? 4.11400 9.78700 75.04300 1.000 65.33227 8 GLY B N 1
ATOM 3528 C CA . GLY B 2 7 ? 4.13600 8.34000 75.03500 1.000 61.46692 8 GLY B CA 1
ATOM 3529 C C . GLY B 2 7 ? 5.44400 7.66700 75.39300 1.000 62.81092 8 GLY B C 1
ATOM 3530 O O . GLY B 2 7 ? 5.57700 6.46000 75.15100 1.000 68.56266 8 GLY B O 1
ATOM 3531 N N . GLY B 2 8 ? 6.39900 8.38000 75.96200 1.000 56.92464 9 GLY B N 1
ATOM 3532 C CA . GLY B 2 8 ? 7.64400 7.75200 76.35100 1.000 64.86498 9 GLY B CA 1
ATOM 3533 C C . GLY B 2 8 ? 7.47900 6.83800 77.54500 1.000 66.70524 9 GLY B C 1
ATOM 3534 O O . GLY B 2 8 ? 6.37200 6.42700 77.89300 1.000 65.35011 9 GLY B O 1
ATOM 3535 N N . GLY B 2 9 ? 8.60200 6.50900 78.17900 1.000 60.69422 10 GLY B N 1
ATOM 3536 C CA . GLY B 2 9 ? 8.50100 5.84100 79.45400 1.000 59.22258 10 GLY B CA 1
ATOM 3537 C C . GLY B 2 9 ? 9.52300 4.73300 79.61700 1.000 57.87410 10 GLY B C 1
ATOM 3538 O O . GLY B 2 9 ? 10.49500 4.63500 78.87200 1.000 52.04569 10 GLY B O 1
ATOM 3539 N N . LEU B 2 10 ? 9.27100 3.91000 80.63100 1.000 57.16186 11 LEU B N 1
ATOM 3540 C CA . LEU B 2 10 ? 10.15000 2.83600 81.05900 1.000 55.33877 11 LEU B CA 1
ATOM 3541 C C . LEU B 2 10 ? 9.50600 1.50200 80.71000 1.000 47.64520 11 LEU B C 1
ATOM 3542 O O . LEU B 2 10 ? 8.31600 1.30500 80.96100 1.000 50.84808 11 LEU B O 1
ATOM 3547 N N . VAL B 2 11 ? 10.28400 0.59100 80.12600 1.000 52.34498 12 VAL B N 1
ATOM 3548 C CA . VAL B 2 11 ? 9.73400 -0.69700 79.71400 1.000 51.63855 12 VAL B CA 1
ATOM 3549 C C . VAL B 2 11 ? 10.84400 -1.73200 79.78500 1.000 50.20490 12 VAL B C 1
ATOM 3550 O O . VAL B 2 11 ? 12.02800 -1.40000 79.70600 1.000 49.11963 12 VAL B O 1
ATOM 3554 N N . GLN B 2 12 ? 10.45700 -2.99400 79.95700 1.000 50.15538 13 GLN B N 1
ATOM 3555 C CA . GLN B 2 12 ? 11.45000 -4.05700 80.03400 1.000 55.95637 13 GLN B CA 1
ATOM 3556 C C . GLN B 2 12 ? 11.83200 -4.53400 78.63100 1.000 50.17985 13 GLN B C 1
ATOM 3557 O O . GLN B 2 12 ? 11.08900 -4.35500 77.67100 1.000 53.32272 13 GLN B O 1
ATOM 3563 N N . ALA B 2 13 ? 13.02000 -5.12900 78.52100 1.000 52.03503 14 ALA B N 1
ATOM 3564 C CA . ALA B 2 13 ? 13.51000 -5.62000 77.23500 1.000 52.43423 14 ALA B CA 1
ATOM 3565 C C . ALA B 2 13 ? 12.52100 -6.58900 76.59700 1.000 57.37387 14 ALA B C 1
ATOM 3566 O O . ALA B 2 13 ? 11.95700 -7.46100 77.26300 1.000 62.17415 14 ALA B O 1
ATOM 3568 N N . GLY B 2 14 ? 12.30700 -6.43100 75.29100 1.000 58.71214 15 GLY B N 1
ATOM 3569 C CA . GLY B 2 14 ? 11.31300 -7.20800 74.58100 1.000 53.52902 15 GLY B CA 1
ATOM 3570 C C . GLY B 2 14 ? 9.93500 -6.59500 74.56800 1.000 52.68684 15 GLY B C 1
ATOM 3571 O O . GLY B 2 14 ? 9.07800 -7.05000 73.80000 1.000 54.15547 15 GLY B O 1
ATOM 3572 N N . GLY B 2 15 ? 9.69200 -5.57200 75.38400 1.000 49.60196 16 GLY B N 1
ATOM 3573 C CA . GLY B 2 15 ? 8.41700 -4.89200 75.38800 1.000 51.18543 16 GLY B CA 1
ATOM 3574 C C . GLY B 2 15 ? 8.27400 -3.90700 74.23300 1.000 53.89850 16 GLY B C 1
ATOM 3575 O O . GLY B 2 15 ? 9.08500 -3.84700 73.30400 1.000 52.64215 16 GLY B O 1
ATOM 3576 N N . SER B 2 16 ? 7.22300 -3.09500 74.33500 1.000 50.06902 17 SER B N 1
ATOM 3577 C CA . SER B 2 16 ? 6.78100 -2.17400 73.29900 1.000 54.81329 17 SER B CA 1
ATOM 3578 C C . SER B 2 16 ? 6.37900 -0.84800 73.92600 1.000 56.21686 17 SER B C 1
ATOM 3579 O O . SER B 2 16 ? 5.92500 -0.79900 75.07300 1.000 54.55958 17 SER B O 1
ATOM 3582 N N . LEU B 2 17 ? 6.52200 0.22300 73.14400 1.000 57.51755 18 LEU B N 1
ATOM 3583 C CA . LEU B 2 17 ? 6.07100 1.55900 73.51300 1.000 55.98128 18 LEU B CA 1
ATOM 3584 C C . LEU B 2 17 ? 5.65800 2.28000 72.24200 1.000 57.16576 18 LEU B C 1
ATOM 3585 O O . LEU B 2 17 ? 6.19100 2.00200 71.16800 1.000 57.31397 18 LEU B O 1
ATOM 3590 N N . ARG B 2 18 ? 4.75000 3.23900 72.36500 1.000 55.60371 19 ARG B N 1
ATOM 3591 C CA . ARG B 2 18 ? 4.32300 4.04100 71.22500 1.000 58.33231 19 ARG B CA 1
ATOM 3592 C C . ARG B 2 18 ? 4.53100 5.52000 71.52700 1.000 58.79053 19 ARG B C 1
ATOM 3593 O O . ARG B 2 18 ? 4.08500 6.01900 72.56300 1.000 64.51540 19 ARG B O 1
ATOM 3601 N N . LEU B 2 19 ? 5.24500 6.20400 70.64200 1.000 57.72389 20 LEU B N 1
ATOM 3602 C CA . LEU B 2 19 ? 5.40000 7.64800 70.67400 1.000 53.58986 20 LEU B CA 1
ATOM 3603 C C . LEU B 2 19 ? 4.41800 8.28500 69.70700 1.000 53.48893 20 LEU B C 1
ATOM 3604 O O . LEU B 2 19 ? 4.05400 7.70100 68.68200 1.000 56.55685 20 LEU B O 1
ATOM 3609 N N . SER B 2 20 ? 4.00600 9.49900 70.02600 1.000 53.30095 21 SER B N 1
ATOM 3610 C CA . SER B 2 20 ? 3.14700 10.24500 69.12900 1.000 54.50361 21 SER B CA 1
ATOM 3611 C C . SER B 2 20 ? 3.63000 11.68100 69.05800 1.000 55.51983 21 SER B C 1
ATOM 3612 O O . SER B 2 20 ? 4.13300 12.23700 70.03600 1.000 57.04771 21 SER B O 1
ATOM 3615 N N . CYS B 2 21 ? 3.47100 12.26400 67.87400 1.000 56.20413 22 CYS B N 1
ATOM 3616 C CA . CYS B 2 21 ? 3.85600 13.63100 67.56900 1.000 57.48426 22 CYS B CA 1
ATOM 3617 C C . CYS B 2 21 ? 2.64200 14.35100 66.99600 1.000 60.92504 22 CYS B C 1
ATOM 3618 O O . CYS B 2 21 ? 2.02000 13.86500 66.03900 1.000 58.08986 22 CYS B O 1
ATOM 3621 N N . ALA B 2 22 ? 2.29800 15.49800 67.58700 1.000 63.73506 23 ALA B N 1
ATOM 3622 C CA . ALA B 2 22 ? 1.20400 16.33000 67.09000 1.000 68.32036 23 ALA B CA 1
ATOM 3623 C C . ALA B 2 22 ? 1.67700 17.76600 66.94400 1.000 68.19900 23 ALA B C 1
ATOM 3624 O O . ALA B 2 22 ? 2.45900 18.25300 67.75700 1.000 70.38526 23 ALA B O 1
ATOM 3626 N N . ALA B 2 23 ? 1.15100 18.45300 65.94600 1.000 71.17585 24 ALA B N 1
ATOM 3627 C CA . ALA B 2 23 ? 1.51300 19.86700 65.75700 1.000 70.84115 24 ALA B CA 1
ATOM 3628 C C . ALA B 2 23 ? 0.33600 20.76200 66.12600 1.000 74.49478 24 ALA B C 1
ATOM 3629 O O . ALA B 2 23 ? -0.77200 20.24800 66.30700 1.000 71.01074 24 ALA B O 1
ATOM 3631 N N . SER B 2 24 ? 0.59300 22.06300 66.19800 1.000 74.54333 25 SER B N 1
ATOM 3632 C CA . SER B 2 24 ? -0.45900 23.02400 66.58700 1.000 83.86331 25 SER B CA 1
ATOM 3633 C C . SER B 2 24 ? -0.92900 23.82600 65.37800 1.000 83.69200 25 SER B C 1
ATOM 3634 O O . SER B 2 24 ? -1.91600 23.41100 64.76100 1.000 85.81591 25 SER B O 1
ATOM 3637 N N . GLY B 2 25 ? -0.26400 24.93200 65.05900 1.000 83.75030 26 GLY B N 1
ATOM 3638 C CA . GLY B 2 25 ? -0.80300 25.79200 63.98700 1.000 82.06074 26 GLY B CA 1
ATOM 3639 C C . GLY B 2 25 ? -0.73500 25.22900 62.58700 1.000 78.67371 26 GLY B C 1
ATOM 3640 O O . GLY B 2 25 ? -1.79200 25.08000 61.97400 1.000 85.66638 26 GLY B O 1
ATOM 3641 N N . PRO B 2 26 ? 0.42700 24.80200 62.08200 1.000 77.83584 27 PRO B N 1
ATOM 3642 C CA . PRO B 2 26 ? 0.48800 24.18400 60.78700 1.000 72.06804 27 PRO B CA 1
ATOM 3643 C C . PRO B 2 26 ? -0.10100 22.77700 60.78000 1.000 79.09007 27 PRO B C 1
ATOM 3644 O O . PRO B 2 26 ? -0.05000 22.11400 61.78100 1.000 79.61403 27 PRO B O 1
ATOM 3648 N N . THR B 2 27 ? -0.64500 22.36900 59.64200 1.000 79.53483 28 THR B N 1
ATOM 3649 C CA . THR B 2 27 ? -1.14900 20.98700 59.50700 1.000 75.54605 28 THR B CA 1
ATOM 3650 C C . THR B 2 27 ? 0.05800 20.07800 59.30000 1.000 68.15086 28 THR B C 1
ATOM 3651 O O . THR B 2 27 ? 0.77000 20.27400 58.31200 1.000 64.91795 28 THR B O 1
ATOM 3655 N N . LEU B 2 28 ? 0.27500 19.14000 60.21600 1.000 63.77781 29 LEU B N 1
ATOM 3656 C CA . LEU B 2 28 ? 1.37700 18.19800 60.04500 1.000 61.90912 29 LEU B CA 1
ATOM 3657 C C . LEU B 2 28 ? 1.32000 17.47100 58.71100 1.000 58.90113 29 LEU B C 1
ATOM 3658 O O . LEU B 2 28 ? 2.32300 16.87400 58.31100 1.000 54.96919 29 LEU B O 1
ATOM 3663 N N . SER B 2 29 ? 0.18500 17.53800 58.01100 1.000 59.14393 30 SER B N 1
ATOM 3664 C CA . SER B 2 29 ? -0.00800 16.79100 56.77200 1.000 58.27011 30 SER B CA 1
ATOM 3665 C C . SER B 2 29 ? 1.00000 17.16300 55.68600 1.000 51.05823 30 SER B C 1
ATOM 3666 O O . SER B 2 29 ? 1.31000 16.33400 54.82200 1.000 47.88192 30 SER B O 1
ATOM 3669 N N . ASN B 2 30 ? 1.47800 18.40400 55.67300 1.000 48.60740 31 ASN B N 1
ATOM 3670 C CA . ASN B 2 30 ? 2.45300 18.81000 54.66400 1.000 48.43440 31 ASN B CA 1
ATOM 3671 C C . ASN B 2 30 ? 3.89600 18.46800 55.02400 1.000 47.93035 31 ASN B C 1
ATOM 3672 O O . ASN B 2 30 ? 4.79900 18.82300 54.25600 1.000 46.50669 31 ASN B O 1
ATOM 3677 N N . TYR B 2 31 ? 4.14300 17.79500 56.14900 1.000 46.26908 32 TYR B N 1
ATOM 3678 C CA . TYR B 2 31 ? 5.48800 17.62500 56.67900 1.000 45.53038 32 TYR B CA 1
ATOM 3679 C C . TYR B 2 31 ? 5.89500 16.16100 5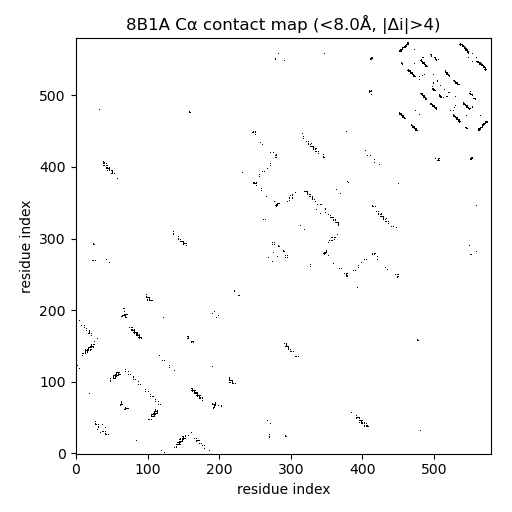6.70300 1.000 47.53030 32 TYR B C 1
ATOM 3680 O O . TYR B 2 31 ? 5.10300 15.28300 57.05500 1.000 45.60897 32 TYR B O 1
ATOM 3689 N N . ALA B 2 32 ? 7.12200 15.91900 56.26000 1.000 44.67185 33 ALA B N 1
ATOM 3690 C CA . ALA B 2 32 ? 7.87400 14.74700 56.66700 1.000 45.84954 33 ALA B CA 1
ATOM 3691 C C . ALA B 2 32 ? 8.20600 14.85900 58.15000 1.000 48.18556 33 ALA B C 1
ATOM 3692 O O . ALA B 2 32 ? 8.74300 15.87500 58.60200 1.000 47.38911 33 ALA B O 1
ATOM 3694 N N . VAL B 2 33 ? 7.87000 13.82100 58.91000 1.000 47.16920 34 VAL B N 1
ATOM 3695 C CA . VAL B 2 33 ? 8.16400 13.75000 60.33500 1.000 47.00565 34 VAL B CA 1
ATOM 3696 C C . VAL B 2 33 ? 9.20100 12.65200 60.54100 1.000 44.11956 34 VAL B C 1
ATOM 3697 O O . VAL B 2 33 ? 8.96000 11.47700 60.22600 1.000 45.01998 34 VAL B O 1
ATOM 3701 N N . GLY B 2 34 ? 10.36300 13.05400 61.03200 1.000 42.54081 35 GLY B N 1
ATOM 3702 C CA . GLY B 2 34 ? 11.43400 12.14100 61.39800 1.000 46.52050 35 GLY B CA 1
ATOM 3703 C C . GLY B 2 34 ? 11.53700 12.04000 62.91000 1.000 46.91569 35 GLY B C 1
ATOM 3704 O O . GLY B 2 34 ? 11.31500 13.01300 63.62900 1.000 47.00995 35 GLY B O 1
ATOM 3705 N N . TRP B 2 35 ? 11.85100 10.85100 63.38200 1.000 46.59922 36 TRP B N 1
ATOM 3706 C CA . TRP B 2 35 ? 12.14300 10.58700 64.77800 1.000 42.70018 36 TRP B CA 1
ATOM 3707 C C . TRP B 2 35 ? 13.63800 10.40200 64.89700 1.000 42.53745 36 TRP B C 1
ATOM 3708 O O . TRP B 2 35 ? 14.23300 9.56900 64.17300 1.000 42.76049 36 TRP B O 1
ATOM 3719 N N . PHE B 2 36 ? 14.22300 11.20500 65.78500 1.000 41.11441 37 PHE B N 1
ATOM 3720 C CA . PHE B 2 36 ? 15.61900 11.17700 66.18300 1.000 43.96555 37 PHE B CA 1
ATOM 3721 C C . PHE B 2 36 ? 15.72900 10.67900 67.61800 1.000 43.83561 37 PHE B C 1
ATOM 3722 O O . PHE B 2 36 ? 14.77500 10.74000 68.39200 1.000 43.07877 37 PHE B O 1
ATOM 3730 N N . ARG B 2 37 ? 16.91500 10.21400 67.98000 1.000 45.13348 38 ARG B N 1
ATOM 3731 C CA . ARG B 2 37 ? 17.12200 9.84000 69.36700 1.000 47.60585 38 ARG B CA 1
ATOM 3732 C C . ARG B 2 37 ? 18.55300 10.16000 69.75500 1.000 47.38149 38 ARG B C 1
ATOM 3733 O O . ARG B 2 37 ? 19.47500 10.06500 68.94100 1.000 48.81497 38 ARG B O 1
ATOM 3741 N N . GLN B 2 38 ? 18.72400 10.55100 71.01200 1.000 49.20985 39 GLN B N 1
ATOM 3742 C CA . GLN B 2 38 ? 20.04000 10.85500 71.56300 1.000 51.46579 39 GLN B CA 1
ATOM 3743 C C . GLN B 2 38 ? 20.23600 10.02000 72.82000 1.000 49.01349 39 GLN B C 1
ATOM 3744 O O . GLN B 2 38 ? 19.53600 10.22300 73.81700 1.000 50.61736 39 GLN B O 1
ATOM 3750 N N . ALA B 2 39 ? 21.13700 9.06000 72.74500 1.000 50.83715 40 ALA B N 1
ATOM 3751 C CA . ALA B 2 39 ? 21.53700 8.22700 73.86800 1.000 58.43445 40 ALA B CA 1
ATOM 3752 C C . ALA B 2 39 ? 22.58600 8.96200 74.70700 1.000 64.87526 40 ALA B C 1
ATOM 3753 O O . ALA B 2 39 ? 23.20300 9.91900 74.23400 1.000 60.93504 40 ALA B O 1
ATOM 3755 N N . PRO B 2 40 ? 22.81200 8.53400 75.95300 1.000 63.69187 41 PRO B N 1
ATOM 3756 C CA . PRO B 2 40 ? 23.79900 9.22600 76.80300 1.000 63.24999 41 PRO B CA 1
ATOM 3757 C C . PRO B 2 40 ? 25.17900 9.25800 76.16200 1.000 64.21671 41 PRO B C 1
ATOM 3758 O O . PRO B 2 40 ? 25.73400 8.22300 75.77800 1.000 66.62263 41 PRO B O 1
ATOM 3762 N N . GLY B 2 41 ? 25.72400 10.46800 76.02600 1.000 66.31547 42 GLY B N 1
ATOM 3763 C CA . GLY B 2 41 ? 27.05500 10.66200 75.48800 1.000 65.76817 42 GLY B CA 1
ATOM 3764 C C . GLY B 2 41 ? 27.20300 10.52500 73.98800 1.000 70.49161 42 GLY B C 1
ATOM 3765 O O . GLY B 2 41 ? 28.33500 10.39500 73.51100 1.000 67.61070 42 GLY B O 1
ATOM 3766 N N . LYS B 2 42 ? 26.11200 10.53900 73.22100 1.000 69.27398 43 LYS B N 1
ATOM 3767 C CA . LYS B 2 42 ? 26.21900 10.46900 71.76800 1.000 66.27287 43 LYS B CA 1
ATOM 3768 C C . LYS B 2 42 ? 25.36100 11.55600 71.13300 1.000 63.48341 43 LYS B C 1
ATOM 3769 O O . LYS B 2 42 ? 24.66200 12.30600 71.82100 1.000 64.46998 43 LYS B O 1
ATOM 3775 N N . GLU B 2 43 ? 25.44500 11.66900 69.80900 1.000 65.25208 44 GLU B N 1
ATOM 3776 C CA . GLU B 2 43 ? 24.70100 12.67200 69.05300 1.000 66.92288 44 GLU B CA 1
ATOM 3777 C C . GLU B 2 43 ? 23.29300 12.18100 68.72200 1.000 58.35785 44 GLU B C 1
ATOM 3778 O O . GLU B 2 43 ? 23.04000 10.97500 68.68100 1.000 57.36368 44 GLU B O 1
ATOM 3784 N N . ARG B 2 44 ? 22.37900 13.13300 68.46500 1.000 56.48652 45 ARG B N 1
ATOM 3785 C CA . ARG B 2 44 ? 21.09100 12.80100 67.86000 1.000 53.33925 45 ARG B CA 1
ATOM 3786 C C . ARG B 2 44 ? 21.29100 12.03400 66.56900 1.000 54.76833 45 ARG B C 1
ATOM 3787 O O . ARG B 2 44 ? 22.10100 12.42200 65.72600 1.000 53.16377 45 ARG B O 1
ATOM 3795 N N . GLU B 2 45 ? 20.52800 10.95700 66.40600 1.000 47.78334 46 GLU B N 1
ATOM 3796 C CA . GLU B 2 45 ? 20.60100 10.15100 65.20300 1.000 48.94615 46 GLU B CA 1
ATOM 3797 C C . GLU B 2 45 ? 19.19500 9.90900 64.68500 1.000 44.98421 46 GLU B C 1
ATOM 3798 O O . GLU B 2 45 ? 18.26000 9.69100 65.46400 1.000 44.23123 46 GLU B O 1
ATOM 3804 N N . PHE B 2 46 ? 19.05600 9.93300 63.36500 1.000 47.28367 47 PHE B N 1
ATOM 3805 C CA . PHE B 2 46 ? 17.78700 9.58500 62.73600 1.000 43.33385 47 PHE B CA 1
ATOM 3806 C C . PHE B 2 46 ? 17.41500 8.13800 63.05400 1.000 41.65595 47 PHE B C 1
ATOM 3807 O O . PHE B 2 46 ? 18.23700 7.23000 62.92500 1.000 44.56782 47 PHE B O 1
ATOM 3815 N N . VAL B 2 47 ? 16.16500 7.92800 63.43400 1.000 40.64353 48 VAL B N 1
ATOM 3816 C CA . VAL B 2 47 ? 15.63500 6.61600 63.76400 1.000 43.92355 48 VAL B CA 1
ATOM 3817 C C . VAL B 2 47 ? 14.67200 6.14000 62.69500 1.000 44.64566 48 VAL B C 1
ATOM 3818 O O . VAL B 2 47 ? 14.80500 5.03600 62.15900 1.000 41.55214 48 VAL B O 1
ATOM 3822 N N . ALA B 2 48 ? 13.67100 6.96100 62.39500 1.000 43.08280 49 ALA B N 1
ATOM 3823 C CA . ALA B 2 48 ? 12.63300 6.51800 61.48000 1.000 42.53466 49 ALA B CA 1
ATOM 3824 C C . ALA B 2 48 ? 11.78600 7.71500 61.09100 1.000 46.64530 49 ALA B C 1
ATOM 3825 O O . ALA B 2 48 ? 11.65600 8.65900 61.85800 1.000 43.15622 49 ALA B O 1
ATOM 3827 N N . GLY B 2 49 ? 11.18200 7.65700 59.92000 1.000 42.67733 50 GLY B N 1
ATOM 3828 C CA . GLY B 2 49 ? 10.29200 8.75200 59.58900 1.000 43.46503 50 GLY B CA 1
ATOM 3829 C C . GLY B 2 49 ? 9.35100 8.39800 58.46600 1.000 42.83375 50 GLY B C 1
ATOM 3830 O O . GLY B 2 49 ? 9.52300 7.39900 57.75700 1.000 42.14490 50 GLY B O 1
ATOM 3831 N N . ILE B 2 50 ? 8.36700 9.28400 58.30600 1.000 42.73669 51 ILE B N 1
ATOM 3832 C CA . ILE B 2 50 ? 7.36400 9.23000 57.24500 1.000 44.00331 51 ILE B CA 1
ATOM 3833 C C . ILE B 2 50 ? 7.28100 10.59900 56.55800 1.000 43.24718 51 ILE B C 1
ATOM 3834 O O . ILE B 2 50 ? 7.20500 11.63200 57.23700 1.000 42.55521 51 ILE B O 1
ATOM 3839 N N . ASN B 2 51 ? 7.28600 10.61000 55.21300 1.000 40.57426 52 ASN B N 1
ATOM 3840 C CA . ASN B 2 51 ? 7.19900 11.87500 54.48200 1.000 44.14243 52 ASN B CA 1
ATOM 3841 C C . ASN B 2 51 ? 5.73900 12.28800 54.29400 1.000 46.51921 52 ASN B C 1
ATOM 3842 O O . ASN B 2 51 ? 4.81400 11.66000 54.82100 1.000 49.84103 52 ASN B O 1
ATOM 3847 N N . TRP B 2 52 ? 5.52000 13.37800 53.55200 1.000 45.89816 53 TRP B N 1
ATOM 3848 C CA . TRP B 2 52 ? 4.15800 13.91000 53.44500 1.000 46.07280 53 TRP B CA 1
ATOM 3849 C C . TRP B 2 52 ? 3.23300 13.03300 52.60700 1.000 48.27964 53 TRP B C 1
ATOM 3850 O O . TRP B 2 52 ? 2.02700 13.28800 52.58000 1.000 52.73504 53 TRP B O 1
ATOM 3861 N N . SER B 2 53 ? 3.75200 12.01000 51.94100 1.000 47.65036 54 SER B N 1
ATOM 3862 C CA . SER B 2 53 ? 2.95800 11.16500 51.05700 1.000 49.25633 54 SER B CA 1
ATOM 3863 C C . SER B 2 53 ? 3.26000 9.69500 51.30900 1.000 50.80970 54 SER B C 1
ATOM 3864 O O . SER B 2 53 ? 3.43300 8.90600 50.37300 1.000 54.14603 54 SER B O 1
ATOM 3867 N N . SER B 2 54 ? 3.38600 9.32500 52.58400 1.000 50.04144 55 SER B N 1
ATOM 3868 C CA . SER B 2 54 ? 3.47600 7.94800 53.06900 1.000 49.52628 55 SER B CA 1
ATOM 3869 C C . SER B 2 54 ? 4.76800 7.21000 52.73900 1.000 51.39656 55 SER B C 1
ATOM 3870 O O . SER B 2 54 ? 4.85000 6.01200 53.04100 1.000 53.51411 55 SER B O 1
ATOM 3873 N N . GLY B 2 55 ? 5.78000 7.86100 52.16400 1.000 48.50165 56 GLY B N 1
ATOM 3874 C CA . GLY B 2 55 ? 7.09400 7.21900 52.05700 1.000 48.01582 56 GLY B CA 1
ATOM 3875 C C . GLY B 2 55 ? 7.76100 7.09300 53.42400 1.000 44.20373 56 GLY B C 1
ATOM 3876 O O . GLY B 2 55 ? 7.62800 7.96500 54.28700 1.000 47.16327 56 GLY B O 1
ATOM 3877 N N . LEU B 2 56 ? 8.49300 5.99200 53.61900 1.000 47.89634 57 LEU B N 1
ATOM 3878 C CA . LEU B 2 56 ? 9.06900 5.63900 54.91200 1.000 44.31830 57 LEU B CA 1
ATOM 3879 C C . LEU B 2 56 ? 10.58100 5.52400 54.83000 1.000 41.78608 57 LEU B C 1
ATOM 3880 O O . LEU B 2 56 ? 11.13500 5.07600 53.82400 1.000 42.25928 57 LEU B O 1
ATOM 3885 N N . ARG B 2 57 ? 11.24900 5.89300 55.91900 1.000 41.39598 58 ARG B N 1
ATOM 3886 C CA . ARG B 2 57 ? 12.69100 5.69800 56.01800 1.000 43.38578 58 ARG B CA 1
ATOM 3887 C C . ARG B 2 57 ? 13.03900 5.19300 57.41000 1.000 43.22648 58 ARG B C 1
ATOM 3888 O O . ARG B 2 57 ? 12.43500 5.62700 58.39600 1.000 46.42212 58 ARG B O 1
ATOM 3896 N N . TYR B 2 58 ? 14.02900 4.30200 57.49800 1.000 42.57589 59 TYR B N 1
ATOM 3897 C CA . TYR B 2 58 ? 14.38300 3.67100 58.76800 1.000 46.64679 59 TYR B CA 1
ATOM 3898 C C . TYR B 2 58 ? 15.89000 3.56500 58.91500 1.000 46.89769 59 TYR B C 1
ATOM 3899 O O . TYR B 2 58 ? 16.60000 3.31500 57.93900 1.000 49.52440 59 TYR B O 1
ATOM 3908 N N . LYS B 2 59 ? 16.37100 3.72500 60.14500 1.000 45.96364 60 LYS B N 1
ATOM 3909 C CA . LYS B 2 59 ? 17.72400 3.29000 60.46000 1.000 50.25822 60 LYS B CA 1
ATOM 3910 C C . LYS B 2 59 ? 17.78900 1.75700 60.46500 1.000 48.53122 60 LYS B C 1
ATOM 3911 O O . LYS B 2 59 ? 16.83400 1.07900 60.84300 1.000 46.95157 60 LYS B O 1
ATOM 3917 N N . ASP B 2 60 ? 18.94300 1.21700 60.05400 1.000 52.80288 61 ASP B N 1
ATOM 3918 C CA A ASP B 2 60 ? 19.07000 -0.23100 59.87700 0.602 55.65586 61 ASP B CA 1
ATOM 3919 C CA B ASP B 2 60 ? 19.09000 -0.22800 59.88800 0.398 54.02034 61 ASP B CA 1
ATOM 3920 C C . ASP B 2 60 ? 18.72200 -0.99600 61.15400 1.000 54.13857 61 ASP B C 1
ATOM 3921 O O . ASP B 2 60 ? 17.95400 -1.96500 61.11100 1.000 51.89872 61 ASP B O 1
ATOM 3930 N N . VAL B 2 61 ? 19.27500 -0.58000 62.30300 1.000 49.12639 62 VAL B N 1
ATOM 3931 C CA . VAL B 2 61 ? 19.10900 -1.33400 63.55200 1.000 49.79619 62 VAL B CA 1
ATOM 3932 C C . VAL B 2 61 ? 17.69300 -1.31600 64.12300 1.000 48.90237 62 VAL B C 1
ATOM 3933 O O . VAL B 2 61 ? 17.44300 -1.94300 65.15600 1.000 48.57527 62 VAL B O 1
ATOM 3937 N N . VAL B 2 62 ? 16.75800 -0.58200 63.52000 1.000 46.65851 63 VAL B N 1
ATOM 3938 C CA . VAL B 2 62 ? 15.38200 -0.61500 64.00900 1.000 44.82299 63 VAL B CA 1
ATOM 3939 C C . VAL B 2 62 ? 14.42900 -1.25100 63.01500 1.000 43.85927 63 VAL B C 1
ATOM 3940 O O . VAL B 2 62 ? 13.24200 -1.41100 63.33400 1.000 49.27971 63 VAL B O 1
ATOM 3944 N N . LYS B 2 63 ? 14.90100 -1.62000 61.82700 1.000 46.10456 64 LYS B N 1
ATOM 3945 C CA . LYS B 2 63 ? 14.03600 -2.28800 60.85700 1.000 53.14165 64 LYS B CA 1
ATOM 3946 C C . LYS B 2 63 ? 13.53500 -3.61500 61.41600 1.000 50.20733 64 LYS B C 1
ATOM 3947 O O . LYS B 2 63 ? 14.26900 -4.34200 62.09400 1.000 50.87127 64 LYS B O 1
ATOM 3953 N N . GLY B 2 64 ? 12.27500 -3.91600 61.13800 1.000 51.55720 65 GLY B N 1
ATOM 3954 C CA . GLY B 2 64 ? 11.62900 -5.10800 61.64300 1.000 55.07180 65 GLY B CA 1
ATOM 3955 C C . GLY B 2 64 ? 11.20000 -5.02000 63.08600 1.000 60.19936 65 GLY B C 1
ATOM 3956 O O . GLY B 2 64 ? 10.64100 -5.99500 63.61000 1.000 57.99786 65 GLY B O 1
ATOM 3957 N N . ARG B 2 65 ? 11.44800 -3.88400 63.74400 1.000 55.22396 66 ARG B N 1
ATOM 3958 C CA . ARG B 2 65 ? 11.07100 -3.63500 65.13100 1.000 52.61375 66 ARG B CA 1
ATOM 3959 C C . ARG B 2 65 ? 10.24900 -2.35900 65.30400 1.000 50.08830 66 ARG B C 1
ATOM 3960 O O . ARG B 2 65 ? 9.30400 -2.35700 66.09100 1.000 46.70689 66 ARG B O 1
ATOM 3968 N N . PHE B 2 66 ? 10.59900 -1.26900 64.61200 1.000 50.61208 67 PHE B N 1
ATOM 3969 C CA . PHE B 2 66 ? 9.87100 -0.00400 64.72300 1.000 47.97560 67 PHE B CA 1
ATOM 3970 C C . PHE B 2 66 ? 9.01100 0.20700 63.47900 1.000 46.48966 67 PHE B C 1
ATOM 3971 O O . PHE B 2 66 ? 9.42800 -0.10100 62.35900 1.000 52.24465 67 PHE B O 1
ATOM 3979 N N . THR B 2 67 ? 7.84300 0.79400 63.67400 1.000 45.68310 68 THR B N 1
ATOM 3980 C CA . THR B 2 67 ? 6.95800 1.17300 62.58500 1.000 46.76936 68 THR B CA 1
ATOM 3981 C C . THR B 2 67 ? 6.52800 2.61800 62.77000 1.000 46.30427 68 THR B C 1
ATOM 3982 O O . THR B 2 67 ? 6.03300 2.98100 63.83900 1.000 45.68613 68 THR B O 1
ATOM 3986 N N . VAL B 2 68 ? 6.74700 3.44700 61.73600 1.000 47.37397 69 VAL B N 1
ATOM 3987 C CA . VAL B 2 68 ? 6.26400 4.82300 61.71900 1.000 44.53478 69 VAL B CA 1
ATOM 3988 C C . VAL B 2 68 ? 4.99700 4.83100 60.90200 1.000 47.12716 69 VAL B C 1
ATOM 3989 O O . VAL B 2 68 ? 4.90700 4.16400 59.86100 1.000 51.96576 69 VAL B O 1
ATOM 3993 N N . SER B 2 69 ? 4.02000 5.58400 61.36100 1.000 44.36855 70 SER B N 1
ATOM 3994 C CA . SER B 2 69 ? 2.75300 5.62100 60.66000 1.000 50.52002 70 SER B CA 1
ATOM 3995 C C . SER B 2 69 ? 2.11900 6.96700 60.94100 1.000 49.33682 70 SER B C 1
ATOM 3996 O O . SER B 2 69 ? 2.57000 7.71700 61.80600 1.000 52.96979 70 SER B O 1
ATOM 3999 N N . ARG B 2 70 ? 1.03600 7.25900 60.23700 1.000 52.95693 71 ARG B N 1
ATOM 4000 C CA . ARG B 2 70 ? 0.47700 8.59500 60.33900 1.000 57.42436 71 ARG B CA 1
ATOM 4001 C C . ARG B 2 70 ? -1.04000 8.51500 60.29100 1.000 60.96401 71 ARG B C 1
ATOM 4002 O O . ARG B 2 70 ? -1.59500 7.78500 59.46700 1.000 58.78366 71 ARG B O 1
ATOM 4010 N N . ASP B 2 71 ? -1.69400 9.22600 61.21200 1.000 61.98251 72 ASP B N 1
ATOM 4011 C CA . ASP B 2 71 ? -3.14400 9.40400 61.25700 1.000 68.69110 72 ASP B CA 1
ATOM 4012 C C . ASP B 2 71 ? -3.40800 10.84500 60.81600 1.000 74.05599 72 ASP B C 1
ATOM 4013 O O . ASP B 2 71 ? -3.23100 11.78700 61.59700 1.000 76.63899 72 ASP B O 1
ATOM 4018 N N . ASN B 2 72 ? -3.80600 11.02300 59.55700 1.000 72.93770 73 ASN B N 1
ATOM 4019 C CA . ASN B 2 72 ? -3.95400 12.37600 59.02900 1.000 80.49862 73 ASN B CA 1
ATOM 4020 C C . ASN B 2 72 ? -5.25800 13.04500 59.46000 1.000 83.39968 73 ASN B C 1
ATOM 4021 O O . ASN B 2 72 ? -5.36700 14.27200 59.34600 1.000 83.21584 73 ASN B O 1
ATOM 4026 N N . VAL B 2 73 ? -6.23700 12.27800 59.95600 1.000 82.57846 74 VAL B N 1
ATOM 4027 C CA . VAL B 2 73 ? -7.41100 12.87600 60.59500 1.000 79.49950 74 VAL B CA 1
ATOM 4028 C C . VAL B 2 73 ? -7.01900 13.55300 61.90700 1.000 80.98056 74 VAL B C 1
ATOM 4029 O O . VAL B 2 73 ? -7.29200 14.74100 62.11600 1.000 78.17878 74 VAL B O 1
ATOM 4033 N N . LYS B 2 74 ? -6.38600 12.80300 62.81900 1.000 81.00077 75 LYS B N 1
ATOM 4034 C CA . LYS B 2 74 ? -5.94900 13.37700 64.08900 1.000 80.55892 75 LYS B CA 1
ATOM 4035 C C . LYS B 2 74 ? -4.70800 14.24300 63.94400 1.000 79.78123 75 LYS B C 1
ATOM 4036 O O . LYS B 2 74 ? -4.24600 14.80600 64.94700 1.000 80.61887 75 LYS B O 1
ATOM 4042 N N . ASP B 2 75 ? -4.18000 14.37200 62.72300 1.000 76.24134 76 ASP B N 1
ATOM 4043 C CA . ASP B 2 75 ? -2.95900 15.13000 62.45100 1.000 75.73564 76 ASP B CA 1
ATOM 4044 C C . ASP B 2 75 ? -1.81100 14.69100 63.35700 1.000 72.30048 76 ASP B C 1
ATOM 4045 O O . ASP B 2 75 ? -1.12100 15.51100 63.97000 1.000 72.69875 76 ASP B O 1
ATOM 4050 N N . THR B 2 76 ? -1.60000 13.37600 63.43400 1.000 63.64464 77 THR B N 1
ATOM 4051 C CA . THR B 2 76 ? -0.62900 12.82000 64.36400 1.000 68.06181 77 THR B CA 1
ATOM 4052 C C . THR B 2 76 ? 0.24900 11.81300 63.63700 1.000 57.39997 77 THR B C 1
ATOM 4053 O O . THR B 2 76 ? -0.20000 11.12300 62.72300 1.000 64.43807 77 THR B O 1
ATOM 4057 N N . VAL B 2 77 ? 1.50700 11.74500 64.03800 1.000 54.91517 78 VAL B N 1
ATOM 4058 C CA . VAL B 2 77 ? 2.44800 10.74500 63.54600 1.000 52.96394 78 VAL B CA 1
ATOM 4059 C C . VAL B 2 77 ? 2.82700 9.85900 64.72700 1.000 53.90473 78 VAL B C 1
ATOM 4060 O O . VAL B 2 77 ? 2.99100 10.35100 65.84700 1.000 51.54502 78 VAL B O 1
ATOM 4064 N N . TYR B 2 78 ? 2.95100 8.55900 64.49000 1.000 49.97035 79 TYR B N 1
ATOM 4065 C CA . TYR B 2 78 ? 3.24400 7.60000 65.54900 1.000 51.13457 79 TYR B CA 1
ATOM 4066 C C . TYR B 2 78 ? 4.52400 6.84600 65.24300 1.000 50.04710 79 TYR B C 1
ATOM 4067 O O . TYR B 2 78 ? 4.83600 6.57100 64.07700 1.000 50.50435 79 TYR B O 1
ATOM 4076 N N . LEU B 2 79 ? 5.26600 6.53800 66.31000 1.000 51.47989 80 LEU B N 1
ATOM 4077 C CA . LEU B 2 79 ? 6.38500 5.60600 66.29400 1.000 48.17422 80 LEU B CA 1
ATOM 4078 C C . LEU B 2 79 ? 6.03100 4.44700 67.22000 1.000 52.68363 80 LEU B C 1
ATOM 4079 O O . LEU B 2 79 ? 6.00600 4.60900 68.44300 1.000 48.26166 80 LEU B O 1
ATOM 4084 N N . GLN B 2 80 ? 5.74700 3.28500 66.64700 1.000 53.31070 81 GLN B N 1
ATOM 4085 C CA . GLN B 2 80 ? 5.45500 2.08000 67.41200 1.000 52.10073 81 GLN B CA 1
ATOM 4086 C C . GLN B 2 80 ? 6.75400 1.29900 67.52700 1.000 49.25101 81 GLN B C 1
ATOM 4087 O O . GLN B 2 80 ? 7.33900 0.91100 66.51500 1.000 47.07010 81 GLN B O 1
ATOM 4093 N N . MET B 2 81 ? 7.21100 1.09100 68.74900 1.000 47.65702 82 MET B N 1
ATOM 4094 C CA . MET B 2 81 ? 8.51800 0.52100 69.03800 1.000 50.55616 82 MET B CA 1
ATOM 4095 C C . MET B 2 81 ? 8.28800 -0.84900 69.67500 1.000 53.94819 82 MET B C 1
ATOM 4096 O O . MET B 2 81 ? 7.88100 -0.92400 70.83800 1.000 56.96800 82 MET B O 1
ATOM 4101 N N . ASN B 2 82 ? 8.52300 -1.92700 68.92100 1.000 52.04324 83 ASN B N 1
ATOM 4102 C CA . ASN B 2 82 ? 8.40500 -3.29400 69.43500 1.000 51.27875 83 ASN B CA 1
ATOM 4103 C C . ASN B 2 82 ? 9.78200 -3.93500 69.57800 1.000 54.16217 83 ASN B C 1
ATOM 4104 O O . ASN B 2 82 ? 10.78300 -3.45300 69.03400 1.000 50.85060 83 ASN B O 1
ATOM 4109 N N . SER B 2 83 ? 9.81600 -5.05900 70.31000 1.000 56.58050 84 SER B N 1
ATOM 4110 C CA . SER B 2 83 ? 11.05500 -5.79400 70.59600 1.000 53.88676 84 SER B CA 1
ATOM 4111 C C . SER B 2 83 ? 12.15300 -4.85800 71.08700 1.000 47.15438 84 SER B C 1
ATOM 4112 O O . SER B 2 83 ? 13.29700 -4.89700 70.62400 1.000 50.00884 84 SER B O 1
ATOM 4115 N N . LEU B 2 84 ? 11.79800 -4.01500 72.05000 1.000 50.64256 85 LEU B N 1
ATOM 4116 C CA . LEU B 2 84 ? 12.73200 -3.00900 72.53900 1.000 49.75463 85 LEU B CA 1
ATOM 4117 C C . LEU B 2 84 ? 13.90600 -3.65800 73.25700 1.000 53.36458 85 LEU B C 1
ATOM 4118 O O . LEU B 2 84 ? 13.77300 -4.70000 73.90100 1.000 58.78739 85 LEU B O 1
ATOM 4123 N N . LYS B 2 85 ? 15.06700 -3.03000 73.13500 1.000 54.22099 86 LYS B N 1
ATOM 4124 C CA . LYS B 2 85 ? 16.31400 -3.51300 73.69700 1.000 53.38718 86 LYS B CA 1
ATOM 4125 C C . LYS B 2 85 ? 16.96600 -2.40600 74.51200 1.000 58.43158 86 LYS B C 1
ATOM 4126 O O . LYS B 2 85 ? 16.77000 -1.22000 74.22300 1.000 56.47910 86 LYS B O 1
ATOM 4132 N N . PRO B 2 86 ? 17.74600 -2.77000 75.54100 1.000 57.68428 87 PRO B N 1
ATOM 4133 C CA . PRO B 2 86 ? 18.42900 -1.75000 76.36000 1.000 55.22050 87 PRO B CA 1
ATOM 4134 C C . PRO B 2 86 ? 19.10600 -0.63800 75.56400 1.000 58.56820 87 PRO B C 1
ATOM 4135 O O . PRO B 2 86 ? 19.03000 0.53400 75.96400 1.000 53.89753 87 PRO B O 1
ATOM 4139 N N . GLU B 2 87 ? 19.76400 -0.96600 74.45100 1.000 55.05209 88 GLU B N 1
ATOM 4140 C CA . GLU B 2 87 ? 20.45700 0.05000 73.67000 1.000 54.95764 88 GLU B CA 1
ATOM 4141 C C . GLU B 2 87 ? 19.51400 0.94000 72.85700 1.000 50.10502 88 GLU B C 1
ATOM 4142 O O . GLU B 2 87 ? 20.02200 1.80300 72.13800 1.000 51.43594 88 GLU B O 1
ATOM 4148 N N . ASP B 2 88 ? 18.18600 0.74500 72.92300 1.000 48.45128 89 ASP B N 1
ATOM 4149 C CA . ASP B 2 88 ? 17.23500 1.73400 72.42300 1.000 48.08354 89 ASP B CA 1
ATOM 4150 C C . ASP B 2 88 ? 16.96000 2.84300 73.42800 1.000 50.52473 89 ASP B C 1
ATOM 4151 O O . ASP B 2 88 ? 16.11100 3.70100 73.15100 1.000 46.44497 89 ASP B O 1
ATOM 4156 N N . THR B 2 89 ? 17.59800 2.81200 74.60100 1.000 48.67355 90 THR B N 1
ATOM 4157 C CA . THR B 2 89 ? 17.39200 3.84700 75.61300 1.000 47.74215 90 THR B CA 1
ATOM 4158 C C . THR B 2 89 ? 17.92800 5.18400 75.09300 1.000 44.51926 90 THR B C 1
ATOM 4159 O O . THR B 2 89 ? 19.08400 5.26600 74.67400 1.000 44.72464 90 THR B O 1
ATOM 4163 N N . ALA B 2 90 ? 17.09700 6.22800 75.12000 1.000 45.22604 91 ALA B N 1
ATOM 4164 C CA . ALA B 2 90 ? 17.53300 7.53100 74.61500 1.000 47.46988 91 ALA B CA 1
ATOM 4165 C C . ALA B 2 90 ? 16.44100 8.55400 74.88300 1.000 44.68375 91 ALA B C 1
ATOM 4166 O O . ALA B 2 90 ? 15.29900 8.20300 75.17500 1.000 42.30115 91 ALA B O 1
ATOM 4168 N N . VAL B 2 91 ? 16.78800 9.82800 74.72800 1.000 45.38435 92 VAL B N 1
ATOM 4169 C CA . VAL B 2 91 ? 15.75200 10.83900 74.51400 1.000 50.14240 92 VAL B CA 1
ATOM 4170 C C . VAL B 2 91 ? 15.33900 10.80600 73.04400 1.000 43.22384 92 VAL B C 1
ATOM 4171 O O . VAL B 2 91 ? 16.18400 10.92500 72.15700 1.000 45.81732 92 VAL B O 1
ATOM 4175 N N . TYR B 2 92 ? 14.04500 10.64400 72.78200 1.000 44.45446 93 TYR B N 1
ATOM 4176 C CA . TYR B 2 92 ? 13.50300 10.64100 71.42700 1.000 49.35757 93 TYR B CA 1
ATOM 4177 C C . TYR B 2 92 ? 12.86100 11.98800 71.09800 1.000 53.00725 93 TYR B C 1
ATOM 4178 O O . TYR B 2 92 ? 12.11700 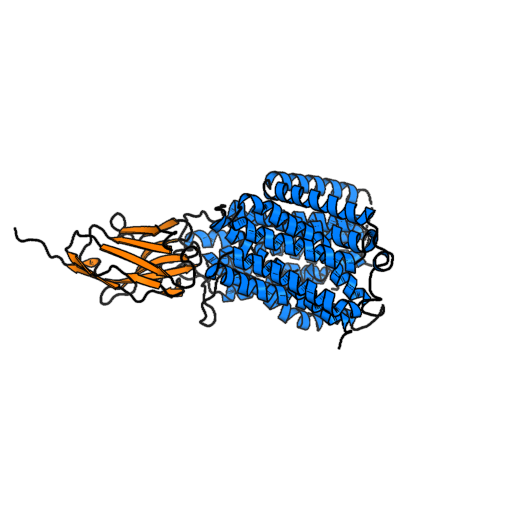12.54800 71.90700 1.000 51.91873 93 TYR B O 1
ATOM 4187 N N . TYR B 2 93 ? 13.12700 12.48700 69.89100 1.000 49.13798 94 TYR B N 1
ATOM 4188 C CA . TYR B 2 93 ? 12.57400 13.74800 69.39500 1.000 51.93793 94 TYR B CA 1
ATOM 4189 C C . TYR B 2 93 ? 11.83700 13.51800 68.08000 1.000 49.42056 94 TYR B C 1
ATOM 4190 O O . TYR B 2 93 ? 12.32900 12.79400 67.20900 1.000 48.99357 94 TYR B O 1
ATOM 4199 N N . CYS B 2 94 ? 10.67900 14.14200 67.90600 1.000 45.39505 95 CYS B N 1
ATOM 4200 C CA . CYS B 2 94 ? 10.16900 14.25000 66.54900 1.000 51.44718 95 CYS B CA 1
ATOM 4201 C C . CYS B 2 94 ? 10.58700 15.59200 65.95000 1.000 50.55859 95 CYS B C 1
ATOM 4202 O O . CYS B 2 94 ? 10.78800 16.58600 66.65300 1.000 49.67006 95 CYS B O 1
ATOM 4205 N N . ALA B 2 95 ? 10.77700 15.58000 64.63800 1.000 49.17273 96 ALA B N 1
ATOM 4206 C CA . ALA B 2 95 ? 11.19200 16.73200 63.86300 1.000 47.95163 96 ALA B CA 1
ATOM 4207 C C . ALA B 2 95 ? 10.37200 16.74600 62.58200 1.000 48.41512 96 ALA B C 1
ATOM 4208 O O . ALA B 2 95 ? 9.96800 15.69400 62.07600 1.000 47.40451 96 ALA B O 1
ATOM 4210 N N . ALA B 2 96 ? 10.11600 17.94200 62.06500 1.000 46.51637 97 ALA B N 1
ATOM 4211 C CA . ALA B 2 96 ? 9.23500 18.10400 60.91700 1.000 47.63324 97 ALA B CA 1
ATOM 4212 C C . ALA B 2 96 ? 9.91700 18.97700 59.86900 1.000 49.01183 97 ALA B C 1
ATOM 4213 O O . ALA B 2 96 ? 10.45400 20.04000 60.18800 1.000 47.60854 97 ALA B O 1
ATOM 4215 N N . ARG B 2 97 ? 9.91900 18.50800 58.62800 1.000 49.56835 98 ARG B N 1
ATOM 4216 C CA . ARG B 2 97 ? 10.43800 19.25500 57.49300 1.000 49.67654 98 ARG B CA 1
ATOM 4217 C C . ARG B 2 97 ? 9.36700 19.25900 56.41200 1.000 45.99054 98 ARG B C 1
ATOM 4218 O O . ARG B 2 97 ? 8.78400 18.21400 56.12500 1.000 43.13500 98 ARG B O 1
ATOM 4226 N N . PHE B 2 98 ? 9.11300 20.41700 55.80800 1.000 44.03012 99 PHE B N 1
ATOM 4227 C CA . PHE B 2 98 ? 8.08700 20.50300 54.77700 1.000 42.66398 99 PHE B CA 1
ATOM 4228 C C . PHE B 2 98 ? 8.43600 19.59400 53.60200 1.000 39.39237 99 PHE B C 1
ATOM 4229 O O . PHE B 2 98 ? 9.56400 19.61200 53.10500 1.000 42.08564 99 PHE B O 1
ATOM 4237 N N . GLY B 2 99 ? 7.47700 18.77700 53.16400 1.000 38.82075 100 GLY B N 1
ATOM 4238 C CA . GLY B 2 99 ? 7.69800 18.03400 51.93100 1.000 39.92824 100 GLY B CA 1
ATOM 4239 C C . GLY B 2 99 ? 7.93000 16.54100 52.00200 1.000 44.58275 100 GLY B C 1
ATOM 4240 O O . GLY B 2 99 ? 7.54100 15.88900 52.97500 1.000 43.06560 100 GLY B O 1
ATOM 4241 N N . GLY B 2 100 ? 8.58000 15.99800 50.96800 1.000 41.05216 101 GLY B N 1
ATOM 4242 C CA . GLY B 2 100 ? 8.73000 14.57800 50.78600 1.000 43.27650 101 GLY B CA 1
ATOM 4243 C C . GLY B 2 100 ? 10.05000 13.97400 51.23000 1.000 44.90284 101 GLY B C 1
ATOM 4244 O O . GLY B 2 100 ? 10.21000 12.75600 51.12200 1.000 44.89263 101 GLY B O 1
ATOM 4245 N N . MET B 2 101 ? 11.00400 14.77000 51.71000 1.000 37.95025 102 MET B N 1
ATOM 4246 C CA . MET B 2 101 ? 12.33500 14.27100 52.01300 1.000 43.35734 102 MET B CA 1
ATOM 4247 C C . MET B 2 101 ? 12.46600 14.02400 53.51000 1.000 42.02281 102 MET B C 1
ATOM 4248 O O . MET B 2 101 ? 11.91400 14.78100 54.31300 1.000 42.72270 102 MET B O 1
ATOM 4253 N N . LEU B 2 102 ? 13.20700 12.96100 53.87500 1.000 41.79346 103 LEU B N 1
ATOM 4254 C CA . LEU B 2 102 ? 13.62700 12.68900 55.25500 1.000 41.99572 103 LEU B CA 1
ATOM 4255 C C . LEU B 2 102 ? 15.15200 12.68600 55.31300 1.000 43.02824 103 LEU B C 1
ATOM 4256 O O . LEU B 2 102 ? 15.79100 11.62500 55.23500 1.000 43.51409 103 LEU B O 1
ATOM 4261 N N . PRO B 2 103 ? 15.77400 13.85600 55.44100 1.000 46.97141 104 PRO B N 1
ATOM 4262 C CA . PRO B 2 103 ? 17.24000 13.90500 55.57500 1.000 44.82243 104 PRO B CA 1
ATOM 4263 C C . PRO B 2 103 ? 17.72100 13.27000 56.87600 1.000 44.41886 104 PRO B C 1
ATOM 4264 O O . PRO B 2 103 ? 17.02000 13.27000 57.89100 1.000 45.48575 104 PRO B O 1
ATOM 4268 N N . LEU B 2 104 ? 18.96500 12.77100 56.85200 1.000 43.96328 105 LEU B N 1
ATOM 4269 C CA . LEU B 2 104 ? 19.48300 11.99500 57.97900 1.000 48.11470 105 LEU B CA 1
ATOM 4270 C C . LEU B 2 104 ? 19.95900 12.83600 59.15600 1.000 48.49559 105 LEU B C 1
ATOM 4271 O O . LEU B 2 104 ? 20.06800 12.29800 60.26100 1.000 49.39129 105 LEU B O 1
ATOM 4276 N N . GLN B 2 105 ? 20.25300 14.12800 58.96100 1.000 48.31247 106 GLN B N 1
ATOM 4277 C CA . GLN B 2 105 ? 20.87200 14.91700 60.02400 1.000 45.33198 106 GLN B CA 1
ATOM 4278 C C . GLN B 2 105 ? 19.88200 15.92600 60.59900 1.000 46.53203 106 GLN B C 1
ATOM 4279 O O . GLN B 2 105 ? 18.98300 16.39700 59.89300 1.000 46.68072 106 GLN B O 1
ATOM 4285 N N . PRO B 2 106 ? 20.02600 16.28200 61.88200 1.000 48.55648 107 PRO B N 1
ATOM 4286 C CA . PRO B 2 106 ? 19.08000 17.22600 62.50100 1.000 45.16066 107 PRO B CA 1
ATOM 4287 C C . PRO B 2 106 ? 18.92400 18.54400 61.74900 1.000 51.05952 107 PRO B C 1
ATOM 4288 O O . PRO B 2 106 ? 17.84300 19.15200 61.79200 1.000 47.92437 107 PRO B O 1
ATOM 4292 N N . SER B 2 107 ? 19.96700 19.00300 61.05700 1.000 50.67353 108 SER B N 1
ATOM 4293 C CA . SER B 2 107 ? 19.90300 20.29300 60.37400 1.000 53.71642 108 SER B CA 1
ATOM 4294 C C . SER B 2 107 ? 18.92900 20.29500 59.20600 1.000 53.49315 108 SER B C 1
ATOM 4295 O O . SER B 2 107 ? 18.61500 21.36800 58.69000 1.000 54.71336 108 SER B O 1
ATOM 4298 N N . GLY B 2 108 ? 18.44400 19.13800 58.77900 1.000 51.02393 109 GLY B N 1
ATOM 4299 C CA . GLY B 2 108 ? 17.44500 19.14300 57.73700 1.000 46.18283 109 GLY B CA 1
ATOM 4300 C C . GLY B 2 108 ? 16.05000 19.46300 58.19000 1.000 46.47468 109 GLY B C 1
ATOM 4301 O O . GLY B 2 108 ? 15.15500 19.50900 57.35100 1.000 49.33867 109 GLY B O 1
ATOM 4302 N N . TYR B 2 109 ? 15.83000 19.69200 59.48900 1.000 47.82356 110 TYR B N 1
ATOM 4303 C CA . TYR B 2 109 ? 14.49200 19.84300 60.04900 1.000 47.96363 110 TYR B CA 1
ATOM 4304 C C . TYR B 2 109 ? 14.42700 21.13700 60.84600 1.000 50.71956 110 TYR B C 1
ATOM 4305 O O . TYR B 2 109 ? 15.29600 21.40300 61.68100 1.000 53.14844 110 TYR B O 1
ATOM 4314 N N . ALA B 2 110 ? 13.37800 21.91200 60.62500 1.000 53.18885 111 ALA B N 1
ATOM 4315 C CA . ALA B 2 110 ? 13.27200 23.21200 61.27300 1.000 58.48180 111 ALA B CA 1
ATOM 4316 C C . ALA B 2 110 ? 12.50700 23.15900 62.58100 1.000 57.74834 111 ALA B C 1
ATOM 4317 O O . ALA B 2 110 ? 12.79000 23.95100 63.48300 1.000 57.37922 111 ALA B O 1
ATOM 4319 N N . ASN B 2 111 ? 11.54400 22.24800 62.70100 1.000 55.50035 112 ASN B N 1
ATOM 4320 C CA . ASN B 2 111 ? 10.63100 22.20300 63.82900 1.000 54.32585 112 ASN B CA 1
ATOM 4321 C C . ASN B 2 111 ? 10.87400 20.94200 64.65500 1.000 56.34480 112 ASN B C 1
ATOM 4322 O O . ASN B 2 111 ? 10.99800 19.84200 64.10000 1.000 53.22990 112 ASN B O 1
ATOM 4327 N N . TRP B 2 112 ? 10.92800 21.10900 65.98000 1.000 53.58424 113 TRP B N 1
ATOM 4328 C CA . TRP B 2 112 ? 11.37400 20.07400 66.90400 1.000 52.38638 113 TRP B CA 1
ATOM 4329 C C . TRP B 2 112 ? 10.43500 19.96200 68.09200 1.000 58.25568 113 TRP B C 1
ATOM 4330 O O . TRP B 2 112 ? 9.98700 20.97300 68.63800 1.000 57.17616 113 TRP B O 1
ATOM 4341 N N . GLY B 2 113 ? 10.13800 18.72700 68.48900 1.000 56.88455 114 GLY B N 1
ATOM 4342 C CA . GLY B 2 113 ? 9.54400 18.48900 69.78300 1.000 57.52949 114 GLY B CA 1
ATOM 4343 C C . GLY B 2 113 ? 10.58600 18.70100 70.86700 1.000 55.31910 114 GLY B C 1
ATOM 4344 O O . GLY B 2 113 ? 11.76900 18.92000 70.60300 1.000 54.63042 114 GLY B O 1
ATOM 4345 N N . GLN B 2 114 ? 10.13300 18.61100 72.11900 1.000 60.89682 115 GLN B N 1
ATOM 4346 C CA . GLN B 2 114 ? 11.01400 18.84000 73.26300 1.000 66.14249 115 GLN B CA 1
ATOM 4347 C C . GLN B 2 114 ? 11.78300 17.59800 73.69800 1.000 64.06613 115 GLN B C 1
ATOM 4348 O O . GLN B 2 114 ? 12.78500 17.72700 74.41300 1.000 59.25624 115 GLN B O 1
ATOM 4354 N N . GLY B 2 115 ? 11.35500 16.40700 73.28200 1.000 59.21613 116 GLY B N 1
ATOM 4355 C CA . GLY B 2 115 ? 12.07300 15.20300 73.65900 1.000 58.63379 116 GLY B CA 1
ATOM 4356 C C . GLY B 2 115 ? 11.36200 14.42300 74.74800 1.000 63.56772 116 GLY B C 1
ATOM 4357 O O . GLY B 2 115 ? 10.83500 15.01000 75.69700 1.000 63.72668 116 GLY B O 1
ATOM 4358 N N . THR B 2 116 ? 11.33700 13.09700 74.60900 1.000 59.10454 117 THR B N 1
ATOM 4359 C CA . THR B 2 116 ? 10.70100 12.18200 75.54800 1.000 57.18884 117 THR B CA 1
ATOM 4360 C C . THR B 2 116 ? 11.70700 11.10300 75.90800 1.000 55.10706 117 THR B C 1
ATOM 4361 O O . THR B 2 116 ? 12.29700 10.49600 75.01100 1.000 51.34470 117 THR B O 1
ATOM 4365 N N . GLN B 2 117 ? 11.90700 10.86900 77.20400 1.000 54.66078 118 GLN B N 1
ATOM 4366 C CA . GLN B 2 117 ? 12.80900 9.80600 77.62900 1.000 51.92260 118 GLN B CA 1
ATOM 4367 C C . GLN B 2 117 ? 12.18200 8.43400 77.37900 1.000 50.68190 118 GLN B C 1
ATOM 4368 O O . GLN B 2 117 ? 11.04300 8.16500 77.78500 1.000 49.84908 118 GLN B O 1
ATOM 4374 N N . VAL B 2 118 ? 12.92600 7.57000 76.69200 1.000 48.57461 119 VAL B N 1
ATOM 4375 C CA . VAL B 2 118 ? 12.59200 6.15700 76.55700 1.000 50.41079 119 VAL B CA 1
ATOM 4376 C C . VAL B 2 118 ? 13.69800 5.38000 77.25300 1.000 44.02873 119 VAL B C 1
ATOM 4377 O O . VAL B 2 118 ? 14.87800 5.55600 76.93000 1.000 47.81738 119 VAL B O 1
ATOM 4381 N N . THR B 2 119 ? 13.32800 4.54200 78.21700 1.000 50.18087 120 THR B N 1
ATOM 4382 C CA . THR B 2 119 ? 14.29300 3.68000 78.89400 1.000 50.73102 120 THR B CA 1
ATOM 4383 C C . THR B 2 119 ? 13.85500 2.22600 78.77700 1.000 49.13635 120 THR B C 1
ATOM 4384 O O . THR B 2 119 ? 12.68600 1.89800 79.02700 1.000 47.41577 120 THR B O 1
ATOM 4388 N N . VAL B 2 120 ? 14.79100 1.37300 78.36700 1.000 50.96459 121 VAL B N 1
ATOM 4389 C CA . VAL B 2 120 ? 14.55600 -0.06300 78.21900 1.000 54.82683 121 VAL B CA 1
ATOM 4390 C C . VAL B 2 120 ? 15.46100 -0.78900 79.20500 1.000 49.31850 121 VAL B C 1
ATOM 4391 O O . VAL B 2 120 ? 16.68600 -0.77400 79.06100 1.000 45.61413 121 VAL B O 1
ATOM 4395 N N . SER B 2 121 ? 14.85800 -1.44700 80.18600 1.000 54.01106 122 SER B N 1
ATOM 4396 C CA . SER B 2 121 ? 15.59300 -2.19100 81.20000 1.000 51.08867 122 SER B CA 1
ATOM 4397 C C . SER B 2 121 ? 15.84100 -3.62600 80.74300 1.000 53.62957 122 SER B C 1
ATOM 4398 O O . SER B 2 121 ? 14.96600 -4.26200 80.14500 1.000 50.62590 122 SER B O 1
ATOM 4401 N N . SER B 2 122 ? 17.02300 -4.14600 81.06000 1.000 52.38026 123 SER B N 1
ATOM 4402 C CA . SER B 2 122 ? 17.25700 -5.57400 80.88100 1.000 53.14317 123 SER B CA 1
ATOM 4403 C C . SER B 2 122 ? 16.41600 -6.44100 81.81700 1.000 59.14816 123 SER B C 1
ATOM 4404 O O . SER B 2 122 ? 16.51600 -7.67000 81.73500 1.000 63.25392 123 SER B O 1
ATOM 4407 N N . HIS B 2 123 ? 15.58100 -5.83700 82.66600 1.000 55.69295 124 HIS B N 1
ATOM 4408 C CA . HIS B 2 123 ? 14.72800 -6.56400 83.59300 1.000 55.12217 124 HIS B CA 1
ATOM 4409 C C . HIS B 2 123 ? 14.01300 -7.72000 82.91100 1.000 63.18208 124 HIS B C 1
ATOM 4410 O O . HIS B 2 123 ? 13.39500 -7.54300 81.86000 1.000 64.06449 124 HIS B O 1
ATOM 4417 N N . HIS B 2 124 ? 14.09200 -8.90100 83.52600 1.000 59.34516 125 HIS B N 1
ATOM 4418 C CA . HIS B 2 124 ? 13.22600 -10.02800 83.18700 1.000 63.01504 125 HIS B CA 1
ATOM 4419 C C . HIS B 2 124 ? 12.84000 -10.75600 84.47100 1.000 60.05536 125 HIS B C 1
ATOM 4420 O O . HIS B 2 124 ? 13.51300 -10.64400 85.49700 1.000 57.54333 125 HIS B O 1
ATOM 4427 N N . HIS B 2 125 ? 11.75200 -11.51300 84.41100 1.000 64.98787 126 HIS B N 1
ATOM 4428 C CA . HIS B 2 125 ? 11.24200 -12.12400 85.62700 1.000 70.32133 126 HIS B CA 1
ATOM 4429 C C . HIS B 2 125 ? 12.16000 -13.25900 86.07000 1.000 69.78141 126 HIS B C 1
ATOM 4430 O O . HIS B 2 125 ? 12.91000 -13.83600 85.27700 1.000 71.04285 126 HIS B O 1
ATOM 4437 N N . HIS B 2 126 ? 12.15400 -13.52300 87.37100 1.000 69.04130 127 HIS B N 1
ATOM 4438 C CA . HIS B 2 126 ? 13.05300 -14.52100 87.92900 1.000 68.82965 127 HIS B CA 1
ATOM 4439 C C . HIS B 2 126 ? 12.59100 -15.92500 87.54700 1.000 73.32219 127 HIS B C 1
ATOM 4440 O O . HIS B 2 126 ? 11.41100 -16.26300 87.69500 1.000 74.65186 127 HIS B O 1
ATOM 4447 N N . HIS B 2 127 ? 13.51500 -16.73400 87.04100 1.000 67.32365 128 HIS B N 1
ATOM 4448 C CA . HIS B 2 127 ? 13.20500 -18.13000 86.73200 1.000 80.84961 128 HIS B CA 1
ATOM 4449 C C . HIS B 2 127 ? 13.58600 -19.03500 87.90500 1.000 76.61782 128 HIS B C 1
ATOM 4450 O O . HIS B 2 127 ? 12.72200 -19.43600 88.69200 1.000 82.15041 128 HIS B O 1
ATOM 4457 N N . ALA C 3 1 ? 8.00700 38.14500 37.30200 1.000 47.07195 1 ALA C N 1
ATOM 4458 C CA . ALA C 3 1 ? 6.64100 37.68100 37.09500 1.000 53.40506 1 ALA C CA 1
ATOM 4459 C C . ALA C 3 1 ? 5.93400 38.57700 36.07200 1.000 55.79642 1 ALA C C 1
ATOM 4460 O O . ALA C 3 1 ? 6.10200 39.79600 36.06200 1.000 54.96209 1 ALA C O 1
ATOM 4462 N N . ILE C 3 2 ? 5.14500 37.95000 35.21600 1.000 52.23955 2 ILE C N 1
ATOM 4463 C CA . ILE C 3 2 ? 4.43900 38.64100 34.15700 1.000 56.57097 2 ILE C CA 1
ATOM 4464 C C . ILE C 3 2 ? 2.97900 38.91200 34.58600 1.000 59.65119 2 ILE C C 1
ATOM 4465 O O . ILE C 3 2 ? 2.45600 38.33300 35.55500 1.000 53.46186 2 ILE C O 1
#

GO terms:
  GO:0071916 dipeptide transmembrane transporter activity (F, IDA)
  GO:0015333 peptide:proton symporter activity (F, IDA)
  GO:0005886 plasma membrane (C, IDA)
  GO:0035442 dipeptide transmembrane transport (P, IDA)
  GO:0015078 proton transmembrane transporter activity (F, IDA)
  GO:1902600 proton transmembrane transport (P, IDA)
  GO:0035443 tripeptide transmembrane transport (P, IMP)
  GO:0042937 tripeptide transmembrane transporter activity (F, IMP)

Secondary structure (DSSP, 8-state):
---HHHHHHHHHHHHHHHHHHHHHHHHHHIIIIIS---HHHHHHHHHHHHHHHHHTHHHHHHIIIIIS-HHHHHHHHHHHHHHHHHHHHHTTT-GGGHHHHHHHHHHHHHHHTHHHHHHHHTTS-TT-TTHHHHHHHHHHHHHHHHHHHHHHHHHHHHHH-HHHHHHHHHHHHHHHHHHHHHTGGGGTT-S-GGGGSPP-HHHHHHHHHHHHHHHHHHHHHHH-HHHHHHHHHHHHHHHHHHHHH--HHHHHHHHHHHHHHHHHHHTTTTTHHHHHHHHHB-SEETTEE--GGGGGGHHHHHHHHHHHHHHH--HHHHHHHHHHHHHHHHHHHHHHHHHHS--TTS-B-HHHHHHHHHHHHHHHHHHGGGSHHHHTTT--HHHHHHHHHHHHHHHHHHHHHHGGG---TT---HHHHHHHHHHHHHHHHHHHHHHHHHHHHHHHHHHHHH-/--EEEE--EEEETT--EEEEEEESSS-GGGEEEEEEEE-TTS--EEEEEE-TTS-EEE-GGGTTTEEEEEETTTTEEEEEE-S--GGG-EEEEEEEEESS---SSGGG-SEE---EEEEEE------/--